Protein AF-A0A2G6UHV7-F1 (afdb_monomer)

pLDDT: mean 72.79, std 24.67, range [25.89, 98.38]

Mean predicted aligned error: 15.64 Å

Radius of gyration: 38.32 Å; Cα contacts (8 Å, |Δi|>4): 598; chains: 1; bounding box: 64×62×124 Å

Solvent-accessible surface area (backbone atoms only — not comparable to full-atom values): 23503 Å² total; per-residue (Å²): 138,89,86,85,87,64,79,82,54,56,57,59,45,103,80,68,48,68,44,82,67,79,57,90,82,44,44,59,38,31,41,36,43,34,43,32,41,57,91,87,56,57,58,30,49,71,50,60,79,56,78,65,65,41,71,40,80,43,78,77,50,69,52,72,48,74,54,78,52,75,62,78,76,85,83,72,97,66,92,80,89,78,87,75,86,73,84,76,78,87,75,91,75,90,74,92,75,91,78,85,80,86,78,88,84,83,89,83,83,89,80,96,72,96,72,88,77,76,87,73,86,76,76,78,78,76,79,80,77,83,82,76,92,77,81,96,69,99,75,86,84,74,81,77,67,64,73,62,69,53,71,48,69,49,75,43,70,47,80,42,57,48,34,39,54,51,80,44,49,45,37,39,37,41,36,35,43,34,53,92,99,37,69,62,75,73,90,84,85,81,57,73,42,71,45,71,73,61,58,72,36,83,63,46,69,32,49,44,77,40,58,61,49,45,98,86,69,47,63,48,54,78,85,68,40,44,77,48,71,51,72,49,77,46,69,50,54,87,61,56,44,52,26,33,53,30,38,37,36,32,36,38,37,66,78,47,75,57,96,89,51,61,74,90,72,43,44,67,46,78,43,78,49,74,42,49,24,72,70,32,61,68,43,40,75,73,67,25,77,75,16,48,42,74,75,45,47,42,78,76,66,38,61,58,33,23,31,42,25,42,69,99,51,91,47,45,37,14,53,80,72,44,71,44,26,15,75,39,67,64,60,41,47,54,52,51,50,44,55,52,49,29,56,76,67,72,48,79,51,73,58,34,19,41,63,88,45,63,55,51,81,84,49,6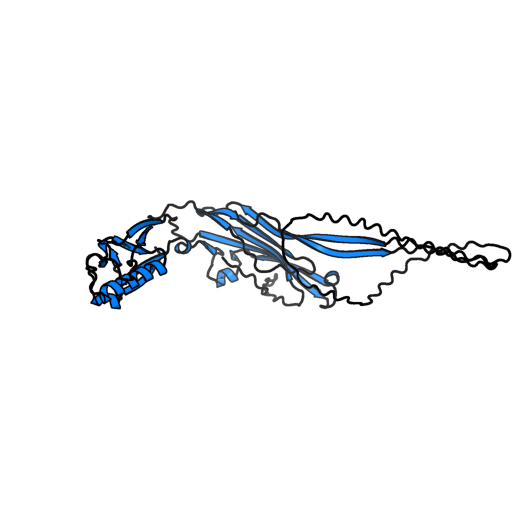1,84,41,54,42,82,42,82,41,82,99

Secondary structure (DSSP, 8-state):
------S---EE-TT--EE----TT-EEEEEEEEEEPPTT-SEEEEEES--S-EEEEEEEEEEEEEEE--------SSS---------------------------------------------------PPP----S----------EEEEEEEEEEEEEEEEEEEETTEEEEEEE-BTTB---S-----EEEEE-PPBPPPEEEEEEE--B-TTSPBPPGGGSEEEEEEE--B---S-EEEEEEEEEEEEEEEE--TTS-GGGSEEEEEEEEE-GGG-HHHHHTT-TTSEEEEE-HHHHSPEEEEEEETT--PBEEETTEE--BSSHHHHHHHHHHHHHHHHTT---TTEEETTEEP-GGGGGGEEEEEEE-

Structure (mmCIF, N/CA/C/O backbone):
data_AF-A0A2G6UHV7-F1
#
_entry.id   AF-A0A2G6UHV7-F1
#
loop_
_atom_site.group_PDB
_atom_site.id
_atom_site.type_symbol
_atom_site.label_atom_id
_atom_site.label_alt_id
_atom_site.label_comp_id
_atom_site.label_asym_id
_atom_site.label_entity_id
_atom_site.label_seq_id
_atom_site.pdbx_PDB_ins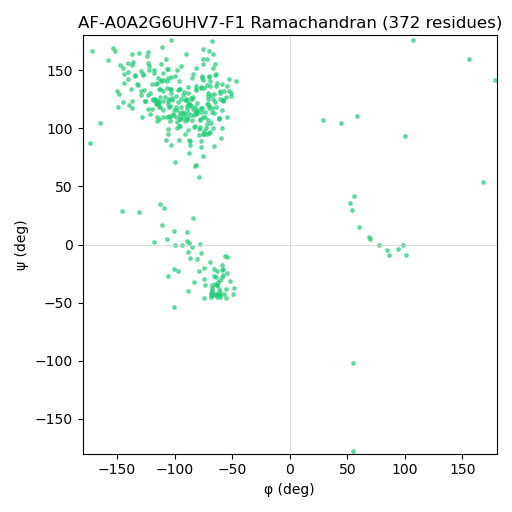_code
_atom_site.Cartn_x
_atom_site.Cartn_y
_atom_site.Cartn_z
_atom_site.occupancy
_atom_site.B_iso_or_equiv
_atom_site.auth_seq_id
_atom_site.auth_comp_id
_atom_site.auth_asym_id
_atom_site.auth_atom_id
_atom_site.pdbx_PDB_model_num
ATOM 1 N N . MET A 1 1 ? 5.652 0.813 -5.230 1.00 49.53 1 MET A N 1
ATOM 2 C CA . MET A 1 1 ? 6.312 2.033 -5.745 1.00 49.53 1 MET A CA 1
ATOM 3 C C . MET A 1 1 ? 6.069 2.117 -7.245 1.00 49.53 1 MET A C 1
ATOM 5 O O . MET A 1 1 ? 6.115 1.077 -7.885 1.00 49.53 1 MET A O 1
ATOM 9 N N . ILE A 1 2 ? 5.755 3.296 -7.790 1.00 47.22 2 ILE A N 1
ATOM 10 C CA . ILE A 1 2 ? 5.529 3.484 -9.233 1.00 47.22 2 ILE A CA 1
ATOM 11 C C . ILE A 1 2 ? 6.609 4.429 -9.747 1.00 47.22 2 ILE A C 1
ATOM 13 O O . ILE A 1 2 ? 6.724 5.548 -9.254 1.00 47.22 2 ILE A O 1
ATOM 17 N N . PHE A 1 3 ? 7.381 3.982 -10.734 1.00 51.47 3 PHE A N 1
ATOM 18 C CA . PHE A 1 3 ? 8.319 4.833 -11.456 1.00 51.47 3 PHE A CA 1
ATOM 19 C C . PHE A 1 3 ? 7.812 5.041 -12.869 1.00 51.47 3 PHE A C 1
ATOM 21 O O . PHE A 1 3 ? 7.457 4.078 -13.546 1.00 51.47 3 PHE A O 1
ATOM 28 N N . THR A 1 4 ? 7.811 6.294 -13.310 1.00 49.22 4 THR A N 1
ATOM 29 C CA . THR A 1 4 ? 7.508 6.638 -14.698 1.00 49.22 4 THR A CA 1
ATOM 30 C C . THR A 1 4 ? 8.777 7.173 -15.340 1.00 49.22 4 THR A C 1
ATOM 32 O O . THR A 1 4 ? 9.433 8.065 -14.804 1.00 49.22 4 THR A O 1
ATOM 35 N N . ILE A 1 5 ? 9.142 6.579 -16.470 1.00 51.94 5 ILE A N 1
ATOM 36 C CA . ILE A 1 5 ? 10.289 6.957 -17.292 1.00 51.94 5 ILE A CA 1
ATOM 37 C C . ILE A 1 5 ? 9.697 7.626 -18.532 1.00 51.94 5 ILE A C 1
ATOM 39 O O . ILE A 1 5 ? 9.336 6.965 -19.504 1.00 51.94 5 ILE A O 1
ATOM 43 N N . ASP A 1 6 ? 9.514 8.945 -18.461 1.00 49.06 6 ASP A N 1
ATOM 44 C CA . ASP A 1 6 ? 8.927 9.723 -19.554 1.00 49.06 6 ASP A CA 1
ATOM 45 C C . ASP A 1 6 ? 9.933 9.934 -20.686 1.00 49.06 6 ASP A C 1
ATOM 47 O O . ASP A 1 6 ? 11.101 10.206 -20.442 1.00 49.06 6 ASP A O 1
ATOM 51 N N . ARG A 1 7 ? 9.477 9.918 -21.947 1.00 43.66 7 ARG A N 1
ATOM 52 C CA . ARG A 1 7 ? 10.322 10.124 -23.149 1.00 43.66 7 ARG A CA 1
ATOM 53 C C . ARG A 1 7 ? 11.142 11.426 -23.151 1.00 43.66 7 ARG A C 1
ATOM 55 O O . ARG A 1 7 ? 12.026 11.584 -23.989 1.00 43.66 7 ARG A O 1
ATOM 62 N N . VAL A 1 8 ? 10.881 12.351 -22.230 1.00 43.56 8 VAL A N 1
ATOM 63 C CA . VAL A 1 8 ? 11.605 13.618 -22.077 1.00 43.56 8 VAL A CA 1
ATOM 64 C C . VAL A 1 8 ? 12.941 13.387 -21.352 1.00 43.56 8 VAL A C 1
ATOM 66 O O . VAL A 1 8 ? 13.214 13.978 -20.311 1.00 43.56 8 VAL A O 1
ATOM 69 N N . PHE A 1 9 ? 13.806 12.527 -21.895 1.00 51.47 9 PHE A N 1
ATOM 70 C CA . PHE A 1 9 ? 15.182 12.419 -21.408 1.00 51.47 9 PHE A CA 1
ATOM 71 C C . PHE A 1 9 ? 16.084 13.388 -22.155 1.00 51.47 9 PHE A C 1
ATOM 73 O O . PHE A 1 9 ? 16.443 13.197 -23.316 1.00 51.47 9 PHE A O 1
ATOM 80 N N . ALA A 1 10 ? 16.482 14.425 -21.431 1.00 46.41 10 ALA A N 1
ATOM 81 C CA . ALA A 1 10 ? 17.615 15.261 -21.749 1.00 46.41 10 ALA A CA 1
ATOM 82 C C . ALA A 1 10 ? 18.908 14.500 -21.429 1.00 46.41 10 ALA A C 1
ATOM 84 O O . ALA A 1 10 ? 19.376 14.519 -20.294 1.00 46.41 10 ALA A O 1
ATOM 85 N N . VAL A 1 11 ? 19.511 13.832 -22.412 1.00 51.06 11 VAL A N 1
ATOM 86 C CA . VAL A 1 11 ? 20.938 13.497 -22.287 1.00 51.06 11 VAL A CA 1
ATOM 87 C C . VAL A 1 11 ? 21.682 14.828 -22.342 1.00 51.06 11 VAL A C 1
ATOM 89 O O . VAL A 1 11 ? 21.576 15.529 -23.352 1.00 51.06 11 VAL A O 1
ATOM 92 N N . ARG A 1 12 ? 22.389 15.197 -21.267 1.00 49.88 12 ARG A N 1
ATOM 93 C CA . ARG A 1 12 ? 23.394 16.263 -21.344 1.00 49.88 12 ARG A CA 1
ATOM 94 C C . ARG A 1 12 ? 24.485 15.762 -22.281 1.00 49.88 12 ARG A C 1
ATOM 96 O O . ARG A 1 12 ? 25.071 14.711 -22.031 1.00 49.88 12 ARG A O 1
ATOM 103 N N . ASP A 1 13 ? 24.695 16.456 -23.393 1.00 57.53 13 ASP A N 1
ATOM 104 C CA . ASP A 1 13 ? 25.871 16.190 -24.218 1.00 57.53 13 ASP A CA 1
ATOM 105 C C . ASP A 1 13 ? 27.153 16.610 -23.472 1.00 57.53 13 ASP A C 1
ATOM 107 O O . ASP A 1 13 ? 27.099 17.190 -22.386 1.00 57.53 13 ASP A O 1
ATOM 111 N N . GLU A 1 14 ? 28.322 16.340 -24.056 1.00 58.41 14 GLU A N 1
ATOM 112 C CA . GLU A 1 14 ? 29.631 16.772 -23.528 1.00 58.41 14 GLU A CA 1
ATOM 113 C C . GLU A 1 14 ? 29.735 18.299 -23.311 1.00 58.41 14 GLU A C 1
ATOM 115 O O . GLU A 1 14 ? 30.695 18.779 -22.717 1.00 58.41 14 GLU A O 1
ATOM 120 N N . LYS A 1 15 ? 28.753 19.071 -23.792 1.00 65.75 15 LYS A N 1
ATOM 121 C CA . LYS A 1 15 ? 28.638 20.528 -23.675 1.00 65.75 15 LYS A CA 1
ATOM 122 C C . LYS A 1 15 ? 27.484 20.950 -22.754 1.00 65.75 15 LYS A C 1
ATOM 124 O O . LYS A 1 15 ? 27.038 22.092 -22.828 1.00 65.75 15 LYS A O 1
ATOM 129 N N . GLU A 1 16 ? 26.973 20.034 -21.930 1.00 56.78 16 GLU A N 1
ATOM 130 C CA . GLU A 1 16 ? 25.852 20.221 -21.001 1.00 56.78 16 GLU A CA 1
ATOM 131 C C . GLU A 1 16 ? 24.512 20.619 -21.643 1.00 56.78 16 GLU A C 1
ATOM 133 O O . GLU A 1 16 ? 23.570 21.020 -20.953 1.00 56.78 16 GLU A O 1
ATOM 138 N N . LYS A 1 17 ? 24.366 20.474 -22.962 1.00 55.91 17 LYS A N 1
ATOM 139 C CA . LYS A 1 17 ? 23.135 20.847 -23.650 1.00 55.91 17 LYS A CA 1
ATOM 140 C C . LYS A 1 17 ? 22.098 19.737 -23.531 1.00 55.91 17 LYS A C 1
ATOM 142 O O . LYS A 1 17 ? 22.265 18.633 -24.046 1.00 55.91 17 LYS A O 1
ATOM 147 N N . THR A 1 18 ? 20.974 20.070 -22.907 1.00 54.25 18 THR A N 1
ATOM 148 C CA . THR A 1 18 ? 19.749 19.266 -22.910 1.00 54.25 18 THR A CA 1
ATOM 149 C C . THR A 1 18 ? 19.235 19.111 -24.341 1.00 54.25 18 THR A C 1
ATOM 151 O O . THR A 1 18 ? 18.721 20.063 -24.930 1.00 54.25 18 THR A O 1
ATOM 154 N N . THR A 1 19 ? 19.357 17.913 -24.915 1.00 54.97 19 THR A N 1
ATOM 155 C CA . THR A 1 19 ? 18.730 17.605 -26.207 1.00 54.97 19 THR A CA 1
ATOM 156 C C . THR A 1 19 ? 17.374 16.951 -25.970 1.00 54.97 19 THR A C 1
ATOM 158 O O . THR A 1 19 ? 17.308 15.877 -25.380 1.00 54.97 19 THR A O 1
ATOM 161 N N . VAL A 1 20 ? 16.296 17.589 -26.430 1.00 58.47 20 VAL A N 1
ATOM 162 C CA . VAL A 1 20 ? 14.962 16.977 -26.458 1.00 58.47 20 VAL A CA 1
ATOM 163 C C . VAL A 1 20 ? 14.887 16.079 -27.684 1.00 58.47 20 VAL A C 1
ATOM 165 O O . VAL A 1 20 ? 15.080 16.542 -28.810 1.00 58.47 20 VAL A O 1
ATOM 168 N N . PHE A 1 21 ? 14.620 14.797 -27.473 1.00 61.75 21 PHE A N 1
ATOM 169 C CA . PHE A 1 21 ? 14.440 13.848 -28.558 1.00 61.75 21 PHE A CA 1
ATOM 170 C C . PHE A 1 21 ? 12.949 13.598 -28.779 1.00 61.75 21 PHE A C 1
ATOM 172 O O . PHE A 1 21 ? 12.258 13.118 -27.887 1.00 61.75 21 PHE A O 1
ATOM 179 N N . ASN A 1 22 ? 12.438 13.982 -29.949 1.00 64.81 22 ASN A N 1
ATOM 180 C CA . ASN A 1 22 ? 11.017 13.837 -30.275 1.00 64.81 22 ASN A CA 1
ATOM 181 C C . ASN A 1 22 ? 10.784 13.537 -31.764 1.00 64.81 22 ASN A C 1
ATOM 183 O O . ASN A 1 22 ? 9.765 13.926 -32.336 1.00 64.81 22 ASN A O 1
ATOM 187 N N . ASN A 1 23 ? 11.744 12.889 -32.432 1.00 70.25 23 ASN A N 1
ATOM 188 C CA . ASN A 1 23 ? 11.499 12.460 -33.803 1.00 70.25 23 ASN A CA 1
ATOM 189 C C . ASN A 1 23 ? 10.576 11.240 -33.792 1.00 70.25 23 ASN A C 1
ATOM 191 O O . ASN A 1 23 ? 10.681 10.345 -32.951 1.00 70.25 23 ASN A O 1
ATOM 195 N N . MET A 1 24 ? 9.670 11.189 -34.762 1.00 67.88 24 MET A N 1
ATOM 196 C CA . MET A 1 24 ? 8.774 10.053 -34.928 1.00 67.88 24 MET A CA 1
ATOM 197 C C . MET A 1 24 ? 9.582 8.800 -35.298 1.00 67.88 24 MET A C 1
ATOM 199 O O . MET A 1 24 ? 10.306 8.799 -36.294 1.00 67.88 24 MET A O 1
ATOM 203 N N . GLY A 1 25 ? 9.456 7.739 -34.498 1.00 71.00 25 GLY A N 1
ATOM 204 C CA . GLY A 1 25 ? 10.238 6.504 -34.638 1.00 71.00 25 GLY A CA 1
ATOM 205 C C . GLY A 1 25 ? 11.501 6.450 -33.774 1.00 71.00 25 GLY A C 1
ATOM 206 O O . GLY A 1 25 ? 12.176 5.414 -33.755 1.00 71.00 25 GLY A O 1
ATOM 207 N N . ASP A 1 26 ? 11.818 7.522 -33.045 1.00 80.38 26 ASP A N 1
ATOM 208 C CA . ASP A 1 26 ? 12.761 7.401 -31.948 1.00 80.38 26 ASP A CA 1
ATOM 209 C C . ASP A 1 26 ? 12.141 6.610 -30.790 1.00 80.38 26 ASP A C 1
ATOM 211 O O . ASP A 1 26 ? 10.951 6.744 -30.488 1.00 80.38 26 ASP A O 1
ATOM 215 N N . ARG A 1 27 ? 12.966 5.816 -30.105 1.00 81.75 27 ARG A N 1
ATOM 216 C CA . ARG A 1 27 ? 12.536 5.061 -28.924 1.00 81.75 27 ARG A CA 1
ATOM 217 C C . ARG A 1 27 ? 13.697 4.684 -28.022 1.00 81.75 27 ARG A C 1
ATOM 219 O O . ARG A 1 27 ? 14.840 4.565 -28.465 1.00 81.75 27 ARG A O 1
ATOM 226 N N . VAL A 1 28 ? 13.387 4.408 -26.760 1.00 84.75 28 VAL A N 1
ATOM 227 C CA . VAL A 1 28 ? 14.305 3.684 -25.878 1.00 84.75 28 VAL A CA 1
ATOM 228 C C . VAL A 1 28 ? 14.328 2.232 -26.349 1.00 84.75 28 VAL A C 1
ATOM 230 O O . VAL A 1 28 ? 13.281 1.604 -26.453 1.00 84.75 28 VAL A O 1
ATOM 233 N N . SER A 1 29 ? 15.505 1.734 -26.720 1.00 87.06 29 SER A N 1
ATOM 234 C CA . SER A 1 29 ? 15.700 0.372 -27.226 1.00 87.06 29 SER A CA 1
ATOM 235 C C . SER A 1 29 ? 16.168 -0.622 -26.176 1.00 87.06 29 SER A C 1
ATOM 237 O O . SER A 1 29 ? 15.975 -1.821 -26.333 1.00 87.06 29 SER A O 1
ATOM 239 N N . TYR A 1 30 ? 16.776 -0.113 -25.115 1.00 89.56 30 TYR A N 1
ATOM 240 C CA . TYR A 1 30 ? 17.216 -0.878 -23.964 1.00 89.56 30 TYR A CA 1
ATOM 241 C C . TYR A 1 30 ? 17.017 -0.022 -22.728 1.00 89.56 30 TYR A C 1
ATOM 243 O O . TYR A 1 30 ? 17.322 1.175 -22.767 1.00 89.56 30 TYR A O 1
ATOM 251 N N . LEU A 1 31 ? 16.546 -0.637 -21.655 1.00 90.19 31 LEU A N 1
ATOM 252 C CA . LEU A 1 31 ? 16.465 -0.034 -20.339 1.00 90.19 31 LEU A CA 1
ATOM 253 C C . LEU A 1 31 ? 16.923 -1.058 -19.303 1.00 90.19 31 LEU A C 1
ATOM 255 O O . LEU A 1 31 ? 16.347 -2.136 -19.200 1.00 90.19 31 LEU A O 1
ATOM 259 N N . GLU A 1 32 ? 17.926 -0.700 -18.512 1.00 92.25 32 GLU A N 1
ATOM 260 C CA . GLU A 1 32 ? 18.308 -1.426 -17.306 1.00 92.25 32 GLU A CA 1
ATOM 261 C C . GLU A 1 32 ? 18.055 -0.536 -16.097 1.00 92.25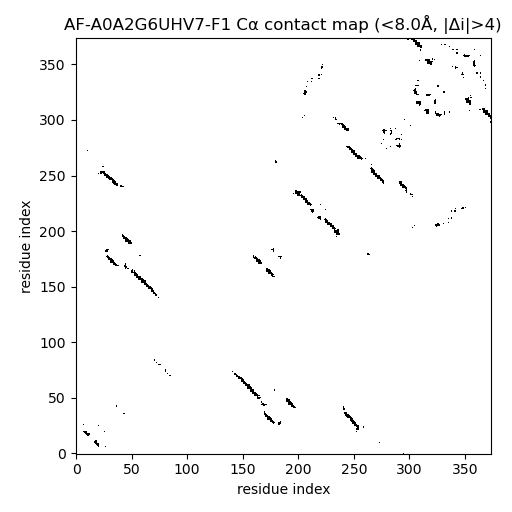 32 GLU A C 1
ATOM 263 O O . GLU A 1 32 ? 18.618 0.551 -16.002 1.00 92.25 32 GLU A O 1
ATOM 268 N N . LEU A 1 33 ? 17.230 -1.005 -15.171 1.00 92.00 33 LEU A N 1
ATOM 269 C CA . LEU A 1 33 ? 16.985 -0.386 -13.878 1.00 92.00 33 LEU A CA 1
ATOM 270 C C . LEU A 1 33 ? 17.741 -1.178 -12.819 1.00 92.00 33 LEU A C 1
ATOM 272 O O . LEU A 1 33 ? 17.616 -2.396 -12.748 1.00 92.00 33 LEU A O 1
ATOM 276 N N . SER A 1 34 ? 18.499 -0.492 -11.976 1.00 94.06 34 SER A N 1
ATOM 277 C CA . SER A 1 34 ? 19.225 -1.085 -10.861 1.00 94.06 34 SER A CA 1
ATOM 278 C C . SER A 1 34 ? 18.797 -0.404 -9.571 1.00 94.06 34 SER A C 1
ATOM 280 O O . SER A 1 34 ? 19.045 0.784 -9.383 1.00 94.06 34 SER A O 1
ATOM 282 N N . LEU A 1 35 ? 18.191 -1.167 -8.667 1.00 94.12 35 LEU A N 1
ATOM 283 C CA . LEU A 1 35 ? 17.847 -0.722 -7.325 1.00 94.12 35 LEU A CA 1
ATOM 284 C C . LEU A 1 35 ? 18.820 -1.342 -6.325 1.00 94.12 35 LEU A C 1
ATOM 286 O O . LEU A 1 35 ? 18.898 -2.564 -6.214 1.00 94.12 35 LEU A O 1
ATOM 290 N N . ASN A 1 36 ? 19.568 -0.507 -5.614 1.00 95.56 36 ASN A N 1
ATOM 291 C CA . ASN A 1 36 ? 20.585 -0.936 -4.660 1.00 95.56 36 ASN A CA 1
ATOM 292 C C . ASN A 1 36 ? 20.211 -0.493 -3.243 1.00 95.56 36 ASN A C 1
ATOM 294 O O . ASN A 1 36 ? 20.013 0.698 -3.013 1.00 95.56 36 ASN A O 1
ATOM 298 N N . ILE A 1 37 ? 20.135 -1.435 -2.309 1.00 94.25 37 ILE A N 1
ATOM 299 C CA . ILE A 1 37 ? 19.982 -1.154 -0.883 1.00 94.25 37 ILE A CA 1
ATOM 300 C C . ILE A 1 37 ? 21.389 -0.925 -0.300 1.00 94.25 37 ILE A C 1
ATOM 302 O O . ILE A 1 37 ? 22.235 -1.822 -0.384 1.00 94.25 37 ILE A O 1
ATOM 306 N N . PRO A 1 38 ? 21.691 0.263 0.262 1.00 92.44 38 PRO A N 1
ATOM 307 C CA . PRO A 1 38 ? 22.987 0.531 0.873 1.00 92.44 38 PRO A CA 1
ATOM 308 C C . PRO A 1 38 ? 23.381 -0.522 1.917 1.00 92.44 38 PRO A C 1
ATOM 310 O O . PRO A 1 38 ? 22.564 -0.996 2.702 1.00 92.44 38 PRO A O 1
ATOM 313 N N . LYS A 1 39 ? 24.673 -0.866 1.963 1.00 88.75 39 LYS A N 1
ATOM 314 C CA . LYS A 1 39 ? 25.195 -1.769 2.996 1.00 88.75 39 LYS A CA 1
ATOM 315 C C . LYS A 1 39 ? 24.965 -1.158 4.381 1.00 88.75 39 LYS A C 1
ATOM 317 O O . LYS A 1 39 ? 25.352 -0.014 4.603 1.00 88.75 39 LYS A O 1
ATOM 322 N N . GLY A 1 40 ? 24.410 -1.947 5.297 1.00 85.81 40 GLY A N 1
ATOM 323 C CA . GLY A 1 40 ? 24.099 -1.524 6.665 1.00 85.81 40 GLY A CA 1
ATOM 324 C C . GLY A 1 40 ? 22.626 -1.182 6.895 1.00 85.81 40 GLY A C 1
ATOM 325 O O . GLY A 1 40 ? 22.225 -1.039 8.045 1.00 85.81 40 GLY A O 1
ATOM 326 N N . GLU A 1 41 ? 21.817 -1.108 5.836 1.00 87.88 41 GLU A N 1
ATOM 327 C CA . GLU A 1 41 ? 20.361 -1.097 5.976 1.00 87.88 41 GLU A CA 1
ATOM 328 C C . GLU A 1 41 ? 19.869 -2.425 6.565 1.00 87.88 41 GLU A C 1
ATOM 330 O O . GLU A 1 41 ? 20.416 -3.494 6.288 1.00 87.88 41 GLU A O 1
ATOM 335 N N . LYS A 1 42 ? 18.796 -2.367 7.356 1.00 87.38 42 LYS A N 1
ATOM 336 C CA . LYS A 1 42 ? 18.185 -3.537 8.015 1.00 87.38 42 LYS A CA 1
ATOM 337 C C . LYS A 1 42 ? 17.212 -4.296 7.110 1.00 87.38 42 LYS A C 1
ATOM 339 O O . LYS A 1 42 ? 16.291 -4.951 7.592 1.00 87.38 42 LYS A O 1
ATOM 344 N N . SER A 1 43 ? 17.360 -4.162 5.799 1.00 88.00 43 SER A N 1
ATOM 345 C CA . SER A 1 43 ? 16.470 -4.771 4.818 1.00 88.00 43 SER A CA 1
ATOM 346 C C . SER A 1 43 ? 17.265 -5.453 3.728 1.00 88.00 43 SER A C 1
ATOM 348 O O . SER A 1 43 ? 18.206 -4.860 3.202 1.00 88.00 43 SER A O 1
ATOM 350 N N . ILE A 1 44 ? 16.822 -6.635 3.328 1.00 91.38 44 ILE A N 1
ATOM 351 C CA . ILE A 1 44 ? 17.341 -7.334 2.158 1.00 91.38 44 ILE A CA 1
ATOM 352 C C . ILE A 1 44 ? 16.189 -7.756 1.253 1.00 91.38 44 ILE A C 1
ATOM 354 O O . ILE A 1 44 ? 15.080 -8.037 1.712 1.00 91.38 44 ILE A O 1
ATOM 358 N N . PHE A 1 45 ? 16.456 -7.815 -0.044 1.00 89.94 45 PHE A N 1
ATOM 359 C CA . PHE A 1 45 ? 15.589 -8.480 -0.998 1.00 89.94 45 PHE A CA 1
ATOM 360 C C . PHE A 1 45 ? 15.613 -9.988 -0.748 1.00 89.94 45 PHE A C 1
ATOM 362 O O . PHE A 1 45 ? 16.682 -10.594 -0.698 1.00 89.94 45 PHE A O 1
ATOM 369 N N . ASN A 1 46 ? 14.433 -10.585 -0.616 1.00 87.62 46 ASN A N 1
ATOM 370 C CA . ASN A 1 46 ? 14.277 -12.022 -0.410 1.00 87.62 46 ASN A CA 1
ATOM 371 C C . ASN A 1 46 ? 13.902 -12.727 -1.716 1.00 87.62 46 ASN A C 1
ATOM 373 O O . ASN A 1 46 ? 14.561 -13.670 -2.146 1.00 87.62 46 ASN A O 1
ATOM 377 N N . SER A 1 47 ? 12.841 -12.249 -2.366 1.00 85.62 47 SER A N 1
ATOM 378 C CA . SER A 1 47 ? 12.302 -12.857 -3.579 1.00 85.62 47 SER A CA 1
ATOM 379 C C . SER A 1 47 ? 11.579 -11.816 -4.443 1.00 85.62 47 SER A C 1
ATOM 381 O O . SER A 1 47 ? 11.348 -10.678 -4.024 1.00 85.62 47 SER A O 1
ATOM 383 N N . TRP A 1 48 ? 11.234 -12.199 -5.670 1.00 85.38 48 TRP A N 1
ATOM 384 C CA . TRP A 1 48 ? 10.366 -11.420 -6.551 1.00 85.38 48 TRP A CA 1
ATOM 385 C C . TRP A 1 48 ? 9.607 -12.330 -7.522 1.00 85.38 48 TRP A C 1
ATOM 387 O O . TRP A 1 48 ? 9.960 -13.496 -7.714 1.00 85.38 48 TRP A O 1
ATOM 397 N N . ASP A 1 49 ? 8.587 -11.796 -8.187 1.00 76.50 49 ASP A N 1
ATOM 398 C CA . ASP A 1 49 ? 7.734 -12.554 -9.111 1.00 76.50 49 ASP A CA 1
ATOM 399 C C . ASP A 1 49 ? 8.290 -12.667 -10.549 1.00 76.50 49 ASP A C 1
ATOM 401 O O . ASP A 1 49 ? 7.684 -13.325 -11.395 1.00 76.50 49 ASP A O 1
ATOM 405 N N . LYS A 1 50 ? 9.444 -12.049 -10.853 1.00 70.38 50 LYS A N 1
ATOM 406 C CA . LYS A 1 50 ? 10.005 -11.929 -12.219 1.00 70.38 50 LYS A CA 1
ATOM 407 C C . LYS A 1 50 ? 11.302 -12.706 -12.469 1.00 70.38 50 LYS A C 1
ATOM 409 O O . LYS A 1 50 ? 12.135 -12.282 -13.264 1.00 70.38 50 LYS A O 1
ATOM 414 N N . TYR A 1 51 ? 11.469 -13.878 -11.855 1.00 58.88 51 TYR A N 1
ATOM 415 C CA . TYR A 1 51 ? 12.592 -14.772 -12.195 1.00 58.88 51 TYR A CA 1
ATOM 416 C C . TYR A 1 51 ? 12.518 -15.345 -13.616 1.00 58.88 51 TYR A C 1
ATOM 418 O O . TYR A 1 51 ? 13.530 -15.796 -14.152 1.00 58.88 51 TYR A O 1
ATOM 426 N N . VAL A 1 52 ? 11.332 -15.356 -14.226 1.00 58.97 52 VAL A N 1
ATOM 427 C CA . VAL A 1 52 ? 11.151 -15.922 -15.560 1.00 58.97 52 VAL A CA 1
ATOM 428 C C . VAL A 1 52 ? 11.520 -14.877 -16.601 1.00 58.97 52 VAL A C 1
ATOM 430 O O . VAL A 1 52 ? 10.894 -13.826 -16.708 1.00 58.97 52 VAL A O 1
ATOM 433 N N . THR A 1 53 ? 12.553 -15.190 -17.378 1.00 64.88 53 THR A N 1
ATOM 434 C CA . THR A 1 53 ? 12.875 -14.462 -18.599 1.00 64.88 53 THR A CA 1
ATOM 435 C C . THR A 1 53 ? 11.709 -14.586 -19.572 1.00 64.88 53 THR A C 1
ATOM 437 O O . THR A 1 53 ? 11.499 -15.648 -20.165 1.00 64.88 53 THR A O 1
ATOM 440 N N . ASP A 1 54 ? 10.987 -13.490 -19.775 1.00 62.47 54 ASP A N 1
ATOM 441 C CA . ASP A 1 54 ? 9.939 -13.432 -20.782 1.00 62.47 54 ASP A CA 1
ATOM 442 C C . ASP A 1 54 ? 10.596 -13.279 -22.152 1.00 62.47 54 ASP A C 1
ATOM 444 O O . ASP A 1 54 ? 11.229 -12.263 -22.454 1.00 62.47 54 ASP A O 1
ATOM 448 N N . LYS A 1 55 ? 10.458 -14.302 -22.995 1.00 69.56 55 LYS A N 1
ATOM 449 C CA . LYS A 1 55 ? 10.935 -14.272 -24.379 1.00 69.56 55 LYS A CA 1
ATOM 450 C C . LYS A 1 55 ? 9.797 -13.895 -25.313 1.00 69.56 55 LYS A C 1
ATOM 452 O O . LYS A 1 55 ? 8.674 -14.368 -25.162 1.00 69.56 55 LYS A O 1
ATOM 457 N N . LEU A 1 56 ? 10.108 -13.082 -26.312 1.00 64.31 56 LEU A N 1
ATOM 458 C CA . LEU A 1 56 ? 9.203 -12.765 -27.405 1.00 64.31 56 LEU A CA 1
ATOM 459 C C . LEU A 1 56 ? 9.833 -13.227 -28.715 1.00 64.31 56 LEU A C 1
ATOM 461 O O . LEU A 1 56 ? 10.949 -12.830 -29.044 1.00 64.31 56 LEU A O 1
ATOM 465 N N . THR A 1 57 ? 9.117 -14.055 -29.469 1.00 66.94 57 THR A N 1
ATOM 466 C CA . THR A 1 57 ? 9.535 -14.432 -30.820 1.00 66.94 57 THR A CA 1
ATOM 467 C C . THR A 1 57 ? 9.134 -13.321 -31.782 1.00 66.94 57 THR A C 1
ATOM 469 O O . THR A 1 57 ? 7.952 -13.087 -32.023 1.00 66.94 57 THR A O 1
ATOM 472 N N . LEU A 1 58 ? 10.125 -12.631 -32.333 1.00 57.47 58 LEU A N 1
ATOM 473 C CA . LEU A 1 58 ? 9.959 -11.686 -33.422 1.00 57.47 58 LEU A CA 1
ATOM 474 C C . LEU A 1 58 ? 10.024 -12.439 -34.752 1.00 57.47 58 LEU A C 1
ATOM 476 O O . LEU A 1 58 ? 11.041 -13.051 -35.080 1.00 57.47 58 LEU A O 1
ATOM 480 N N . ASN A 1 59 ? 8.952 -12.358 -35.534 1.00 63.28 59 ASN A N 1
ATOM 481 C CA . ASN A 1 59 ? 8.955 -12.809 -36.919 1.00 63.28 59 ASN A CA 1
ATOM 482 C C . ASN A 1 59 ? 9.601 -11.718 -37.791 1.00 63.28 59 ASN A C 1
ATOM 484 O O . ASN A 1 59 ? 9.072 -10.613 -37.904 1.00 63.28 59 ASN A O 1
ATOM 488 N N . LEU A 1 60 ? 10.766 -12.016 -38.365 1.00 60.25 60 LEU A N 1
ATOM 489 C CA . LEU A 1 60 ? 11.533 -11.110 -39.226 1.00 60.25 60 LEU A CA 1
ATOM 490 C C . LEU A 1 60 ? 11.108 -11.198 -40.699 1.00 60.25 60 LEU A C 1
ATOM 492 O O . LEU A 1 60 ? 11.664 -10.497 -41.545 1.00 60.25 60 LEU A O 1
ATOM 496 N N . GLY A 1 61 ? 10.111 -12.029 -40.999 1.00 54.94 61 GLY A N 1
ATOM 497 C CA . GLY A 1 61 ? 9.607 -12.291 -42.335 1.00 54.94 61 GLY A CA 1
ATOM 498 C C . GLY A 1 61 ? 10.008 -13.670 -42.852 1.00 54.94 61 GLY A C 1
ATOM 499 O O . GLY A 1 61 ? 10.746 -14.428 -42.223 1.00 54.94 61 GLY A O 1
ATOM 500 N N . LYS A 1 62 ? 9.492 -13.979 -44.038 1.00 55.94 62 LYS A N 1
ATOM 501 C CA . LYS A 1 62 ? 9.658 -15.257 -44.722 1.00 55.94 62 LYS A CA 1
ATOM 502 C C . LYS A 1 62 ? 10.433 -15.026 -46.011 1.00 55.94 62 LYS A C 1
ATOM 504 O O . LYS A 1 62 ? 9.987 -14.253 -46.859 1.00 55.94 62 LYS A O 1
ATOM 509 N N . VAL A 1 63 ? 11.582 -15.679 -46.162 1.00 53.81 63 VAL A N 1
ATOM 510 C CA . VAL A 1 63 ? 12.310 -15.689 -47.436 1.00 53.81 63 VAL A CA 1
ATOM 511 C C . VAL A 1 63 ? 11.779 -16.864 -48.241 1.00 53.81 63 VAL A C 1
ATOM 513 O O . VAL A 1 63 ? 11.947 -18.014 -47.843 1.00 53.81 63 VAL A O 1
ATOM 516 N N . THR A 1 64 ? 11.094 -16.573 -49.343 1.00 46.72 64 THR A N 1
ATOM 517 C CA . THR A 1 64 ? 10.613 -17.580 -50.295 1.00 46.72 64 THR A CA 1
ATOM 518 C C . THR A 1 64 ? 11.498 -17.551 -51.529 1.00 46.72 64 THR A C 1
ATOM 520 O O . THR A 1 64 ? 11.674 -16.502 -52.144 1.00 46.72 64 THR A O 1
ATOM 523 N N . SER A 1 65 ? 12.063 -18.703 -51.883 1.00 50.66 65 SER A N 1
ATOM 524 C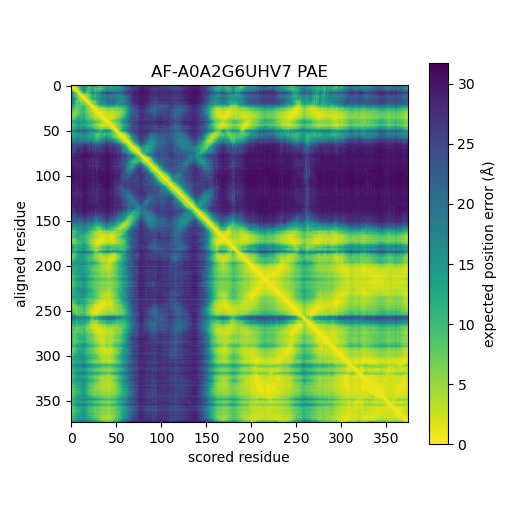 CA . SER A 1 65 ? 12.722 -18.908 -53.169 1.00 50.66 65 SER A CA 1
ATOM 525 C C . SER A 1 65 ? 11.923 -19.938 -53.951 1.00 50.66 65 SER A C 1
ATOM 527 O O . SER A 1 65 ? 11.713 -21.060 -53.482 1.00 50.66 65 SER A O 1
ATOM 529 N N . ALA A 1 66 ? 11.448 -19.530 -55.125 1.00 52.59 66 ALA A N 1
ATOM 530 C CA . ALA A 1 66 ? 10.782 -20.403 -56.074 1.00 52.59 66 ALA A CA 1
ATOM 531 C C . ALA A 1 66 ? 11.702 -20.577 -57.283 1.00 52.59 66 ALA A C 1
ATOM 533 O O . ALA A 1 66 ? 11.907 -19.640 -58.057 1.00 52.59 66 ALA A O 1
ATOM 534 N N . GLN A 1 67 ? 12.261 -21.774 -57.446 1.00 44.34 67 GLN A N 1
ATOM 535 C CA . GLN A 1 67 ? 12.931 -22.153 -58.686 1.00 44.34 67 GLN A CA 1
ATOM 536 C C . GLN A 1 67 ? 11.913 -22.870 -59.571 1.00 44.34 67 GLN A C 1
ATOM 538 O O . GLN A 1 67 ? 11.429 -23.943 -59.223 1.00 44.34 67 GLN A O 1
ATOM 543 N N . ASN A 1 68 ? 11.573 -22.261 -60.708 1.00 44.22 68 ASN A N 1
ATOM 544 C CA . ASN A 1 68 ? 10.718 -22.890 -61.710 1.00 44.22 68 ASN A CA 1
ATOM 545 C C . ASN A 1 68 ? 11.608 -23.548 -62.767 1.00 44.22 68 ASN A C 1
ATOM 547 O O . ASN A 1 68 ? 12.261 -22.853 -63.548 1.00 44.22 68 ASN A O 1
ATOM 551 N N . TRP A 1 69 ? 11.620 -24.879 -62.806 1.00 39.56 69 TRP A N 1
ATOM 552 C CA . TRP A 1 69 ? 12.234 -25.631 -63.896 1.00 39.56 69 TRP A CA 1
ATOM 553 C C . TRP A 1 69 ? 11.169 -25.922 -64.954 1.00 39.56 69 TRP A C 1
ATOM 555 O O . TRP A 1 69 ? 10.222 -26.657 -64.698 1.00 39.56 69 TRP A O 1
ATOM 565 N N . ASN A 1 70 ? 11.311 -25.330 -66.140 1.00 41.25 70 ASN A N 1
ATOM 566 C CA . ASN A 1 70 ? 10.440 -25.616 -67.277 1.00 41.25 70 ASN A CA 1
ATOM 567 C C . ASN A 1 70 ? 11.267 -26.268 -68.387 1.00 41.25 70 ASN A C 1
ATOM 569 O O . ASN A 1 70 ? 12.037 -25.597 -69.072 1.00 41.25 70 ASN A O 1
ATOM 573 N N . ALA A 1 71 ? 11.087 -27.574 -68.583 1.00 37.69 71 ALA A N 1
ATOM 574 C CA . ALA A 1 71 ? 11.565 -28.269 -69.771 1.00 37.69 71 ALA A CA 1
ATOM 575 C C . ALA A 1 71 ? 10.467 -28.213 -70.843 1.00 37.69 71 ALA A C 1
ATOM 577 O O . ALA A 1 71 ? 9.359 -28.701 -70.630 1.00 37.69 71 ALA A O 1
ATOM 578 N N . SER A 1 72 ? 10.761 -27.606 -71.993 1.00 41.31 72 SER A N 1
ATOM 579 C CA . SER A 1 72 ? 9.875 -27.648 -73.160 1.00 41.31 72 SER A CA 1
ATOM 580 C C . SER A 1 72 ? 10.556 -28.443 -74.268 1.00 41.31 72 SER A C 1
ATOM 582 O O . SER A 1 72 ? 11.677 -28.138 -74.665 1.00 41.31 72 SER A O 1
ATOM 584 N N . VAL A 1 73 ? 9.894 -29.501 -74.738 1.00 34.78 73 VAL A N 1
ATOM 585 C CA . VAL A 1 73 ? 10.355 -30.309 -75.870 1.00 34.78 73 VAL A CA 1
ATOM 586 C C . VAL A 1 73 ? 9.500 -29.929 -77.071 1.00 34.78 73 VAL A C 1
ATOM 588 O O . VAL A 1 73 ? 8.313 -30.244 -77.111 1.00 34.78 73 VAL A O 1
ATOM 591 N N . ASN A 1 74 ? 10.093 -29.246 -78.049 1.00 38.03 74 ASN A N 1
ATOM 592 C CA . ASN A 1 74 ? 9.455 -29.009 -79.340 1.00 38.03 74 ASN A CA 1
ATOM 593 C C . ASN A 1 74 ? 9.915 -30.086 -80.322 1.00 38.03 74 ASN A C 1
ATOM 595 O O . ASN A 1 74 ? 11.061 -30.082 -80.764 1.00 38.03 74 ASN A O 1
ATOM 599 N N . VAL A 1 75 ? 9.017 -31.008 -80.663 1.00 34.41 75 VAL A N 1
ATOM 600 C CA . VAL A 1 75 ? 9.254 -32.007 -81.710 1.00 34.41 75 VAL A CA 1
ATOM 601 C C . VAL A 1 75 ? 8.661 -31.477 -83.012 1.00 34.41 75 VAL A C 1
ATOM 603 O O . VAL A 1 75 ? 7.449 -31.526 -83.208 1.00 34.41 75 VAL A O 1
ATOM 606 N N . SER A 1 76 ? 9.500 -30.958 -83.908 1.00 33.84 76 SER A N 1
ATOM 607 C CA . SER A 1 76 ? 9.100 -30.639 -85.280 1.00 33.84 76 SER A CA 1
ATOM 608 C C . SER A 1 76 ? 9.535 -31.770 -86.214 1.00 33.84 76 SER A C 1
ATOM 610 O O . SER A 1 76 ? 10.712 -32.098 -86.354 1.00 33.84 76 SER A O 1
ATOM 612 N N . ALA A 1 77 ? 8.565 -32.415 -86.860 1.00 35.53 77 ALA A N 1
ATOM 613 C CA . ALA A 1 77 ? 8.828 -33.476 -87.821 1.00 35.53 77 ALA A CA 1
ATOM 614 C C . ALA A 1 77 ? 9.299 -32.882 -89.158 1.00 35.53 77 ALA A C 1
ATOM 616 O O . ALA A 1 77 ? 8.506 -32.680 -90.074 1.00 35.53 77 ALA A O 1
ATOM 617 N N . LYS A 1 78 ? 10.600 -32.594 -89.252 1.00 37.34 78 LYS A N 1
ATOM 618 C CA . LYS A 1 78 ? 11.400 -32.600 -90.488 1.00 37.34 78 LYS A CA 1
ATOM 619 C C . LYS A 1 78 ? 12.881 -32.595 -90.096 1.00 37.34 78 LYS A C 1
ATOM 621 O O . LYS A 1 78 ? 13.381 -31.574 -89.660 1.00 37.34 78 LYS A O 1
ATOM 626 N N . GLY A 1 79 ? 13.519 -33.764 -90.230 1.00 40.25 79 GLY A N 1
ATOM 627 C CA . GLY A 1 79 ? 14.970 -34.016 -90.265 1.00 40.25 79 GLY A CA 1
ATOM 628 C C . GLY A 1 79 ? 15.892 -33.056 -89.499 1.00 40.25 79 GLY A C 1
ATOM 629 O O . GLY A 1 79 ? 16.186 -31.980 -90.004 1.00 40.25 79 GLY A O 1
ATOM 630 N N . ASN A 1 80 ? 16.431 -33.556 -88.379 1.00 37.59 80 ASN A N 1
ATOM 631 C CA . ASN A 1 80 ? 17.398 -32.974 -87.427 1.00 37.59 80 ASN A CA 1
ATOM 632 C C . ASN A 1 80 ? 16.752 -32.405 -86.155 1.00 37.59 80 ASN A C 1
ATOM 634 O O . ASN A 1 80 ? 16.350 -31.250 -86.085 1.00 37.59 80 ASN A O 1
ATOM 638 N N . ALA A 1 81 ? 16.685 -33.249 -85.121 1.00 32.56 81 ALA A N 1
ATOM 639 C CA . ALA A 1 81 ? 16.332 -32.846 -83.766 1.00 32.56 81 ALA A CA 1
ATOM 640 C C . ALA A 1 81 ? 17.543 -32.183 -83.091 1.00 32.56 81 ALA A C 1
ATOM 642 O O . ALA A 1 81 ? 18.506 -32.859 -82.734 1.00 32.56 81 ALA A O 1
ATOM 643 N N . GLU A 1 82 ? 17.490 -30.867 -82.906 1.00 32.59 82 GLU A N 1
ATOM 644 C CA . GLU A 1 82 ? 18.408 -30.133 -82.035 1.00 32.59 82 GLU A CA 1
ATOM 645 C C . GLU A 1 82 ? 17.735 -29.960 -80.663 1.00 32.59 82 GLU A C 1
ATOM 647 O O . GLU A 1 82 ? 16.704 -29.299 -80.531 1.00 32.59 82 GLU A O 1
ATOM 652 N N . VAL A 1 83 ? 18.281 -30.609 -79.631 1.00 36.53 83 VAL A N 1
ATOM 653 C CA . VAL A 1 83 ? 17.801 -30.476 -78.247 1.00 36.53 83 VAL A CA 1
ATOM 654 C C . VAL A 1 83 ? 18.422 -29.212 -77.650 1.00 36.53 83 VAL A C 1
ATOM 656 O O . VAL A 1 83 ? 19.590 -29.210 -77.270 1.00 36.53 83 VAL A O 1
ATOM 659 N N . SER A 1 84 ? 17.654 -28.122 -77.567 1.00 34.84 84 SER A N 1
ATOM 660 C CA . SER A 1 84 ? 18.098 -26.881 -76.919 1.00 34.84 84 SER A CA 1
ATOM 661 C C . SER A 1 84 ? 17.684 -26.856 -75.445 1.00 34.84 84 SER A C 1
ATOM 663 O O . SER A 1 84 ? 16.509 -26.696 -75.117 1.00 34.84 84 SER A O 1
ATOM 665 N N . LEU A 1 85 ? 18.659 -26.993 -74.543 1.00 34.50 85 LEU A N 1
ATOM 666 C CA . LEU A 1 85 ? 18.496 -26.749 -73.108 1.00 34.50 85 LEU A CA 1
ATOM 667 C C . LEU A 1 85 ? 18.779 -25.264 -72.827 1.00 34.50 85 LEU A C 1
ATOM 669 O O . LEU A 1 85 ? 19.935 -24.863 -72.714 1.00 34.50 85 LEU A O 1
ATOM 673 N N . LYS A 1 86 ? 17.742 -24.428 -72.710 1.00 36.53 86 LYS A N 1
ATOM 674 C CA . LYS A 1 86 ? 17.886 -23.064 -72.173 1.00 36.53 86 LYS A CA 1
ATOM 675 C C . LYS A 1 86 ? 17.493 -23.049 -70.699 1.00 36.53 86 LYS A C 1
ATOM 677 O O . LYS A 1 86 ? 16.314 -22.979 -70.370 1.00 36.53 86 LYS A O 1
ATOM 682 N N . GLY A 1 87 ? 18.491 -23.076 -69.816 1.00 34.28 87 GLY A N 1
ATOM 683 C CA . GLY A 1 87 ? 18.307 -22.664 -68.427 1.00 34.28 87 GLY A CA 1
ATOM 684 C C . GLY A 1 87 ? 18.003 -21.168 -68.398 1.00 34.28 87 GLY A C 1
ATOM 685 O O . GLY A 1 87 ? 18.843 -20.359 -68.788 1.00 34.28 87 GLY A O 1
ATOM 686 N N . SER A 1 88 ? 16.785 -20.792 -68.007 1.00 34.00 88 SER A N 1
ATOM 687 C CA . SER A 1 88 ? 16.444 -19.387 -67.785 1.00 34.00 88 SER A CA 1
ATOM 688 C C . SER A 1 88 ? 17.171 -18.903 -66.538 1.00 34.00 88 SER A C 1
ATOM 690 O O . SER A 1 88 ? 16.927 -19.412 -65.446 1.00 34.00 88 SER A O 1
ATOM 692 N N . ASN A 1 89 ? 18.035 -17.901 -66.696 1.00 35.31 89 ASN A N 1
ATOM 693 C CA . ASN A 1 89 ? 18.548 -17.129 -65.572 1.00 35.31 89 ASN A CA 1
ATOM 694 C C . ASN A 1 89 ? 17.370 -16.576 -64.756 1.00 35.31 89 ASN A C 1
ATOM 696 O O . ASN A 1 89 ? 16.376 -16.096 -65.307 1.00 35.31 89 ASN A O 1
ATOM 700 N N . THR A 1 90 ? 17.496 -16.671 -63.438 1.00 34.53 90 THR A N 1
ATOM 701 C CA . THR A 1 90 ? 16.606 -16.079 -62.442 1.00 34.53 90 THR A CA 1
ATOM 702 C C . THR A 1 90 ? 16.559 -14.560 -62.617 1.00 34.53 90 THR A C 1
ATOM 704 O O . THR A 1 90 ? 17.570 -13.887 -62.425 1.00 34.53 90 THR A O 1
ATOM 707 N N . SER A 1 91 ? 15.390 -14.018 -62.961 1.00 34.50 91 SER A N 1
ATOM 708 C CA . SER A 1 91 ? 15.066 -12.606 -62.747 1.00 34.50 91 SER A CA 1
ATOM 709 C C . SER A 1 91 ? 14.313 -12.511 -61.426 1.00 34.50 91 SER A C 1
ATOM 711 O O . SER A 1 91 ? 13.175 -12.967 -61.329 1.00 34.50 91 SER A O 1
ATOM 713 N N . GLU A 1 92 ? 14.963 -11.969 -60.398 1.00 35.78 92 GLU A N 1
ATOM 714 C CA . GLU A 1 92 ? 14.279 -11.527 -59.186 1.00 35.78 92 GLU A CA 1
ATOM 715 C C . GLU A 1 92 ? 13.444 -10.293 -59.539 1.00 35.78 92 GLU A C 1
ATOM 717 O O . GLU A 1 92 ? 13.967 -9.183 -59.581 1.00 35.78 92 GLU A O 1
ATOM 722 N N . ASP A 1 93 ? 12.153 -10.481 -59.816 1.00 29.91 93 ASP A N 1
ATOM 723 C CA . ASP A 1 93 ? 11.222 -9.365 -59.974 1.00 29.91 93 ASP A CA 1
ATOM 724 C C . ASP A 1 93 ? 10.325 -9.273 -58.737 1.00 29.91 93 ASP A C 1
ATOM 726 O O . ASP A 1 93 ? 9.362 -10.020 -58.544 1.00 29.91 93 ASP A O 1
ATOM 730 N N . PHE A 1 94 ? 10.694 -8.353 -57.847 1.00 37.56 94 PHE A N 1
ATOM 731 C CA . PHE A 1 94 ? 9.936 -8.007 -56.653 1.00 37.56 94 PHE A CA 1
ATOM 732 C C . PHE A 1 94 ? 8.756 -7.112 -57.066 1.00 37.56 94 PHE A C 1
ATOM 734 O O . PHE A 1 94 ? 8.862 -5.886 -57.084 1.00 37.56 94 PHE A O 1
ATOM 741 N N . SER A 1 95 ? 7.619 -7.721 -57.403 1.00 30.70 95 SER A N 1
ATOM 742 C CA . SER A 1 95 ? 6.358 -7.011 -57.646 1.00 30.70 95 SER A CA 1
ATOM 743 C C . SER A 1 95 ? 5.414 -7.189 -56.458 1.00 30.70 95 SER A C 1
ATOM 745 O O . SER A 1 95 ? 4.840 -8.252 -56.225 1.00 30.70 95 SER A O 1
ATOM 747 N N . SER A 1 96 ? 5.269 -6.122 -55.677 1.00 44.22 96 SER A N 1
ATOM 748 C CA . SER A 1 96 ? 4.265 -5.986 -54.629 1.00 44.22 96 SER A CA 1
ATOM 749 C C . SER A 1 96 ? 2.883 -5.717 -55.242 1.00 44.22 96 SER A C 1
ATOM 751 O O . SER A 1 96 ? 2.512 -4.575 -55.507 1.00 44.22 96 SER A O 1
ATOM 753 N N . GLY A 1 97 ? 2.089 -6.773 -55.427 1.00 30.19 97 GLY A N 1
ATOM 754 C CA . GLY A 1 97 ? 0.673 -6.695 -55.795 1.00 30.19 97 GLY A CA 1
ATOM 755 C C . GLY A 1 97 ? -0.236 -7.055 -54.620 1.00 30.19 97 GLY A C 1
ATOM 756 O O . GLY A 1 97 ? -0.284 -8.204 -54.199 1.00 30.19 97 GLY A O 1
ATOM 757 N N . LYS A 1 98 ? -0.944 -6.060 -54.080 1.00 37.50 98 LYS A N 1
ATOM 758 C CA . LYS A 1 98 ? -2.016 -6.201 -53.082 1.00 37.50 98 LYS A CA 1
ATOM 759 C C . LYS A 1 98 ? -3.118 -7.154 -53.564 1.00 37.50 98 LYS A C 1
ATOM 761 O O . LYS A 1 98 ? -3.785 -6.813 -54.531 1.00 37.50 98 LYS A O 1
ATOM 766 N N . GLU A 1 99 ? -3.453 -8.160 -52.762 1.00 29.03 99 GLU A N 1
ATOM 767 C CA . GLU A 1 99 ? -4.853 -8.488 -52.464 1.00 29.03 99 GLU A CA 1
ATOM 768 C C . GLU A 1 99 ? -4.997 -8.782 -50.969 1.00 29.03 99 GLU A C 1
ATOM 770 O O . GLU A 1 99 ? -4.370 -9.675 -50.403 1.00 29.03 99 GLU A O 1
ATOM 775 N N . ALA A 1 100 ? -5.794 -7.945 -50.310 1.00 34.72 100 ALA A N 1
ATOM 776 C CA . ALA A 1 100 ? -6.192 -8.116 -48.929 1.00 34.72 100 ALA A CA 1
ATOM 777 C C . ALA A 1 100 ? -7.333 -9.136 -48.880 1.00 34.72 100 ALA A C 1
ATOM 779 O O . ALA A 1 100 ? -8.420 -8.861 -49.377 1.00 34.72 100 ALA A O 1
ATOM 780 N N . SER A 1 101 ? -7.105 -10.284 -48.244 1.00 29.36 101 SER A N 1
ATOM 781 C CA . SER A 1 101 ? -8.193 -11.132 -47.759 1.00 29.36 101 SER A CA 1
ATOM 782 C C . SER A 1 101 ? -8.432 -10.823 -46.287 1.00 29.36 101 SER A C 1
ATOM 784 O O . SER A 1 101 ? -7.678 -11.236 -45.408 1.00 29.36 101 SER A O 1
ATOM 786 N N . THR A 1 102 ? -9.481 -10.051 -46.018 1.00 29.39 102 THR A N 1
ATOM 787 C CA . THR A 1 102 ? -10.102 -9.945 -44.697 1.00 29.39 102 THR A CA 1
ATOM 788 C C . THR A 1 102 ? -10.771 -11.273 -44.358 1.00 29.39 102 THR A C 1
ATOM 790 O O . THR A 1 102 ? -11.753 -11.641 -45.000 1.00 29.39 102 THR A O 1
ATOM 793 N N . ILE A 1 103 ? -10.275 -11.973 -43.338 1.00 30.30 103 ILE A N 1
ATOM 794 C CA . ILE A 1 103 ? -10.995 -13.087 -42.715 1.00 30.30 103 ILE A CA 1
ATOM 795 C C . ILE A 1 103 ? -11.687 -12.546 -41.463 1.00 30.30 103 ILE A C 1
ATOM 797 O O . ILE A 1 103 ? -11.033 -12.083 -40.528 1.00 30.30 103 ILE A O 1
ATOM 801 N N . LEU A 1 104 ? -13.023 -12.585 -41.475 1.00 25.89 104 LEU A N 1
ATOM 802 C CA . LEU A 1 104 ? -13.857 -12.419 -40.288 1.00 25.89 104 LEU A CA 1
ATOM 803 C C . LEU A 1 104 ? -13.534 -13.534 -39.286 1.00 25.89 104 LEU A C 1
ATOM 805 O O . LEU A 1 104 ? -13.669 -14.713 -39.608 1.00 25.89 104 LEU A O 1
ATOM 809 N N . VAL A 1 105 ? -13.196 -13.157 -38.055 1.00 27.66 105 VAL A N 1
ATOM 810 C CA . VAL A 1 105 ? -13.203 -14.063 -36.903 1.00 27.66 105 VAL A CA 1
ATOM 811 C C . VAL A 1 105 ? -14.472 -13.776 -36.109 1.00 27.66 105 VAL A C 1
ATOM 813 O O . VAL A 1 105 ? -14.610 -12.699 -35.533 1.00 27.66 105 VAL A O 1
ATOM 816 N N . ASN A 1 106 ? -15.401 -14.735 -36.102 1.00 26.36 106 ASN A N 1
ATOM 817 C CA . ASN A 1 106 ? -16.510 -14.777 -35.154 1.00 26.36 106 ASN A CA 1
ATOM 818 C C . ASN A 1 106 ? -16.255 -15.880 -34.114 1.00 26.36 106 ASN A C 1
ATOM 820 O O . ASN A 1 106 ? -15.664 -16.916 -34.414 1.00 26.36 106 ASN A O 1
ATOM 824 N N . THR A 1 107 ? -16.660 -15.584 -32.887 1.00 37.97 107 THR A N 1
ATOM 825 C CA . THR A 1 107 ? -16.312 -16.196 -31.600 1.00 37.97 107 THR A CA 1
ATOM 826 C C . THR A 1 107 ? -16.971 -17.552 -31.320 1.00 37.97 107 THR A C 1
ATOM 828 O O . THR A 1 107 ? -18.073 -17.833 -31.783 1.00 37.97 107 THR A O 1
ATOM 831 N N . GLY A 1 108 ? -16.326 -18.360 -30.464 1.00 25.98 108 GLY A N 1
ATOM 832 C CA . GLY A 1 108 ? -16.921 -19.565 -29.876 1.00 25.98 108 GLY A CA 1
ATOM 833 C C . GLY A 1 108 ? -16.059 -20.262 -28.811 1.00 25.98 108 GLY A C 1
ATOM 834 O O . GLY A 1 108 ? -15.290 -21.156 -29.125 1.00 25.98 108 GLY A O 1
ATOM 835 N N . THR A 1 109 ? -16.210 -19.813 -27.562 1.00 27.70 109 THR A N 1
ATOM 836 C CA . THR A 1 109 ? -16.314 -20.601 -26.310 1.00 27.70 109 THR A CA 1
ATOM 837 C C . THR A 1 109 ? -15.372 -21.796 -26.026 1.00 27.70 109 THR A C 1
ATOM 839 O O . THR A 1 109 ? -15.615 -22.916 -26.450 1.00 27.70 109 THR A O 1
ATOM 842 N N . GLY A 1 110 ? -14.398 -21.553 -25.136 1.00 30.14 110 GLY A N 1
ATOM 843 C CA . GLY A 1 110 ? -14.027 -22.382 -23.971 1.00 30.14 110 GLY A CA 1
ATOM 844 C C . GLY A 1 110 ? -13.594 -23.846 -24.150 1.00 30.14 110 GLY A C 1
ATOM 845 O O . GLY A 1 110 ? -14.429 -24.728 -24.280 1.00 30.14 110 GLY A O 1
ATOM 846 N N . THR A 1 111 ? -12.311 -24.144 -23.917 1.00 27.19 111 THR A N 1
ATOM 847 C CA . THR A 1 111 ? -11.791 -24.830 -22.706 1.00 27.19 111 THR A CA 1
ATOM 848 C C . THR A 1 111 ? -10.277 -25.030 -22.825 1.00 27.19 111 THR A C 1
ATOM 850 O O . THR A 1 111 ? -9.744 -25.275 -23.901 1.00 27.19 111 THR A O 1
ATOM 853 N N . ASN A 1 112 ?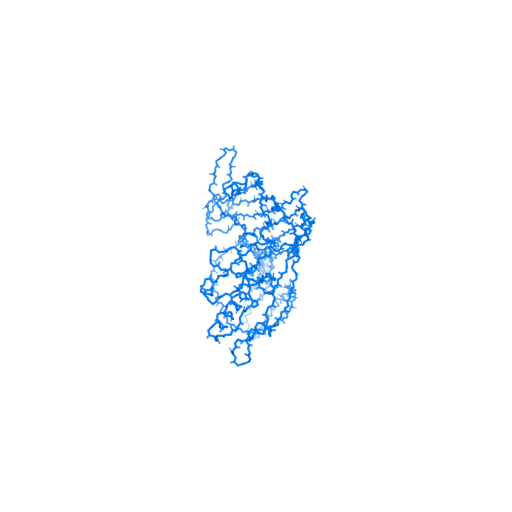 -9.580 -24.870 -21.698 1.00 42.19 112 ASN A N 1
ATOM 854 C CA . ASN A 1 112 ? -8.137 -25.056 -21.558 1.00 42.19 112 ASN A CA 1
ATOM 855 C C . ASN A 1 112 ? -7.701 -26.468 -21.968 1.00 42.19 112 ASN A C 1
ATOM 857 O O . ASN A 1 112 ? -8.115 -27.446 -21.348 1.00 42.19 112 ASN A O 1
ATOM 861 N N . THR A 1 113 ? -6.761 -26.573 -22.905 1.00 28.28 113 THR A N 1
ATOM 862 C CA . THR A 1 113 ? -5.795 -27.678 -22.941 1.00 28.28 113 THR A CA 1
ATOM 863 C C . THR A 1 113 ? -4.492 -27.165 -23.552 1.00 28.28 113 THR A C 1
ATOM 865 O O . THR A 1 113 ? -4.469 -26.698 -24.687 1.00 28.28 113 THR A O 1
ATOM 868 N N . ASN A 1 114 ? -3.413 -27.206 -22.769 1.00 34.69 114 ASN A N 1
ATOM 869 C CA . ASN A 1 114 ? -2.068 -26.866 -23.220 1.00 34.69 114 ASN A CA 1
ATOM 870 C C . ASN A 1 114 ? -1.584 -27.930 -24.211 1.00 34.69 114 ASN A C 1
ATOM 872 O O . ASN A 1 114 ? -1.184 -29.011 -23.788 1.00 34.69 114 ASN A O 1
ATOM 876 N N . ASN A 1 115 ? -1.576 -27.605 -25.503 1.00 27.78 115 ASN A N 1
ATOM 877 C CA . ASN A 1 115 ? -0.830 -28.354 -26.507 1.00 27.78 115 ASN A CA 1
ATOM 878 C C . ASN A 1 115 ? 0.344 -27.501 -26.988 1.00 27.78 115 ASN A C 1
ATOM 880 O O . ASN A 1 115 ? 0.165 -26.443 -27.586 1.00 27.78 115 ASN A O 1
ATOM 884 N N . TYR A 1 116 ? 1.556 -27.983 -26.714 1.00 32.66 116 TYR A N 1
ATOM 885 C CA . TYR A 1 116 ? 2.760 -27.543 -27.403 1.00 32.66 116 TYR A CA 1
ATOM 886 C C . TYR A 1 116 ? 2.692 -28.075 -28.838 1.00 32.66 116 TYR A C 1
ATOM 888 O O . TYR A 1 116 ? 3.049 -29.223 -29.094 1.00 32.66 116 TYR A O 1
ATOM 896 N N . GLU A 1 117 ? 2.213 -27.257 -29.774 1.00 26.59 117 GLU A N 1
ATOM 897 C CA . GLU A 1 117 ? 2.419 -27.527 -31.195 1.00 26.59 117 GLU A CA 1
ATOM 898 C C . GLU A 1 117 ? 3.888 -27.267 -31.535 1.00 26.59 117 GLU A C 1
ATOM 900 O O . GLU A 1 117 ? 4.354 -26.133 -31.653 1.00 26.59 117 GLU A O 1
ATOM 905 N N . VAL A 1 118 ? 4.633 -28.360 -31.674 1.00 30.62 118 VAL A N 1
ATOM 906 C CA . VAL A 1 118 ? 5.885 -28.386 -32.421 1.00 30.62 118 VAL A CA 1
ATOM 907 C C . VAL A 1 118 ? 5.541 -28.027 -33.865 1.00 30.62 118 VAL A C 1
ATOM 909 O O . VAL A 1 118 ? 4.922 -28.818 -34.577 1.00 30.62 118 VAL A O 1
ATOM 912 N N . LEU A 1 119 ? 5.936 -26.825 -34.290 1.00 31.91 119 LEU A N 1
ATOM 913 C CA . LEU A 1 119 ? 5.905 -26.402 -35.687 1.00 31.91 119 LEU A CA 1
ATOM 914 C C . LEU A 1 119 ? 6.909 -27.265 -36.476 1.00 31.91 119 LEU A C 1
ATOM 916 O O . LEU A 1 119 ? 8.068 -26.904 -36.655 1.00 31.91 119 LEU A O 1
ATOM 920 N N . SER A 1 120 ? 6.469 -28.445 -36.906 1.00 30.53 120 SER A N 1
ATOM 921 C CA . SER A 1 120 ? 7.110 -29.199 -37.982 1.00 30.53 120 SER A CA 1
ATOM 922 C C . SER A 1 120 ? 6.360 -28.871 -39.267 1.00 30.53 120 SER A C 1
ATOM 924 O O . SER A 1 120 ? 5.346 -29.470 -39.614 1.00 30.53 120 SER A O 1
ATOM 926 N N . THR A 1 121 ? 6.818 -27.832 -39.958 1.00 33.22 121 THR A N 1
ATOM 927 C CA . THR A 1 121 ? 6.379 -27.522 -41.320 1.00 33.22 121 THR A CA 1
ATOM 928 C C . THR A 1 121 ? 7.140 -28.390 -42.314 1.00 33.22 121 THR A C 1
ATOM 930 O O . THR A 1 121 ? 7.913 -27.874 -43.108 1.00 33.22 121 THR A O 1
ATOM 933 N N . ASP A 1 122 ? 6.870 -29.694 -42.301 1.00 31.05 122 ASP A N 1
ATOM 934 C CA . ASP A 1 122 ? 7.010 -30.526 -43.498 1.00 31.05 122 ASP A CA 1
ATOM 935 C C . ASP A 1 122 ? 5.612 -30.695 -44.087 1.00 31.05 122 ASP A C 1
ATOM 937 O O . ASP A 1 122 ? 4.960 -31.735 -43.994 1.00 31.05 122 ASP A O 1
ATOM 941 N N . LYS A 1 123 ? 5.099 -29.600 -44.656 1.00 33.69 123 LYS A N 1
ATOM 942 C CA . LYS A 1 123 ? 3.925 -29.666 -45.519 1.00 33.69 123 LYS A CA 1
ATOM 943 C C . LYS A 1 123 ? 4.429 -29.936 -46.926 1.00 33.69 123 LYS A C 1
ATOM 945 O O . LYS A 1 123 ? 4.551 -29.031 -47.743 1.00 33.69 123 LYS A O 1
ATOM 950 N N . ASP A 1 124 ? 4.751 -31.202 -47.145 1.00 32.88 124 ASP A N 1
ATOM 951 C CA . ASP A 1 124 ? 5.052 -31.785 -48.441 1.00 32.88 124 ASP A CA 1
ATOM 952 C C . ASP A 1 124 ? 3.815 -31.590 -49.338 1.00 32.88 124 ASP A C 1
ATOM 954 O O . ASP A 1 124 ? 2.833 -32.339 -49.289 1.00 32.88 124 ASP A O 1
ATOM 958 N N . THR A 1 125 ? 3.778 -30.488 -50.091 1.00 33.56 125 THR A N 1
ATOM 959 C CA . THR A 1 125 ? 2.745 -30.240 -51.099 1.00 33.56 125 THR A CA 1
ATOM 960 C C . THR A 1 125 ? 3.041 -31.111 -52.308 1.00 33.56 125 THR A C 1
ATOM 962 O O . THR A 1 125 ? 3.525 -30.639 -53.333 1.00 33.56 125 THR A O 1
ATOM 965 N N . GLY A 1 126 ? 2.729 -32.401 -52.177 1.00 32.19 126 GLY A N 1
ATOM 966 C CA . GLY A 1 126 ? 2.659 -33.332 -53.291 1.00 32.19 126 GLY A CA 1
ATOM 967 C C . GLY A 1 126 ? 1.632 -32.840 -54.307 1.00 32.19 126 GLY A C 1
ATOM 968 O O . GLY A 1 126 ? 0.423 -33.007 -54.129 1.00 32.19 126 GLY A O 1
ATOM 969 N N . SER A 1 127 ? 2.118 -32.220 -55.381 1.00 31.73 127 SER A N 1
ATOM 970 C CA . SER A 1 127 ? 1.310 -31.868 -56.541 1.00 31.73 127 SER A CA 1
ATOM 971 C C . SER A 1 127 ? 0.963 -33.150 -57.300 1.00 31.73 127 SER A C 1
ATOM 973 O O . SER A 1 127 ? 1.742 -33.659 -58.102 1.00 31.73 127 SER A O 1
ATOM 975 N N . LYS A 1 128 ? -0.218 -33.716 -57.028 1.00 37.59 128 LYS A N 1
ATOM 976 C CA . LYS A 1 128 ? -0.840 -34.701 -57.920 1.00 37.59 128 LYS A CA 1
ATOM 977 C C . LYS A 1 128 ? -1.358 -33.966 -59.154 1.00 37.59 128 LYS A C 1
ATOM 979 O O . LYS A 1 128 ? -2.450 -33.401 -59.112 1.00 37.59 128 LYS A O 1
ATOM 984 N N . SER A 1 129 ? -0.619 -34.007 -60.259 1.00 31.03 129 SER A N 1
ATOM 985 C CA . SER A 1 129 ? -1.191 -33.700 -61.569 1.00 31.03 129 SER A CA 1
ATOM 986 C C . SER A 1 129 ? -1.834 -34.968 -62.144 1.00 31.03 129 SER A C 1
ATOM 988 O O . SER A 1 129 ? -1.178 -35.930 -62.534 1.00 31.03 129 SER A O 1
ATOM 990 N N . ASN A 1 130 ? -3.167 -34.992 -62.156 1.00 33.81 130 ASN A N 1
ATOM 991 C CA . ASN A 1 130 ? -3.924 -35.930 -62.976 1.00 33.81 130 ASN A CA 1
ATOM 992 C C . ASN A 1 130 ? -3.829 -35.458 -64.433 1.00 33.81 130 ASN A C 1
ATOM 994 O O . ASN A 1 130 ? -4.386 -34.412 -64.767 1.00 33.81 130 ASN A O 1
ATOM 998 N N . SER A 1 131 ? -3.174 -36.223 -65.308 1.00 32.34 131 SER A N 1
ATOM 999 C CA . SER A 1 131 ? -3.335 -36.065 -66.753 1.00 32.34 131 SER A CA 1
ATOM 1000 C C .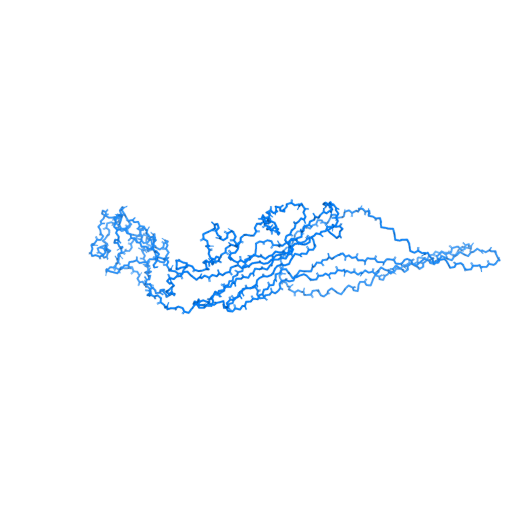 SER A 1 131 ? -4.490 -36.944 -67.237 1.00 32.34 131 SER A C 1
ATOM 1002 O O . SER A 1 131 ? -4.512 -38.166 -67.093 1.00 32.34 131 SER A O 1
ATOM 1004 N N . ALA A 1 132 ? -5.510 -36.269 -67.758 1.00 31.97 132 ALA A N 1
ATOM 1005 C CA . ALA A 1 132 ? -6.701 -36.857 -68.341 1.00 31.97 132 ALA A CA 1
ATOM 1006 C C . ALA A 1 132 ? -6.392 -37.554 -69.679 1.00 31.97 132 ALA A C 1
ATOM 1008 O O . ALA A 1 132 ? -5.577 -37.085 -70.472 1.00 31.97 132 ALA A O 1
ATOM 1009 N N . LYS A 1 133 ? -7.103 -38.659 -69.938 1.00 37.38 133 LYS A N 1
ATOM 1010 C CA . LYS A 1 133 ? -7.223 -39.315 -71.249 1.00 37.38 133 LYS A CA 1
ATOM 1011 C C . LYS A 1 133 ? -7.665 -38.313 -72.325 1.00 37.38 133 LYS A C 1
ATOM 1013 O O . LYS A 1 133 ? -8.703 -37.682 -72.148 1.00 37.38 133 LYS A O 1
ATOM 1018 N N . LEU A 1 134 ? -6.990 -38.293 -73.476 1.00 30.97 134 LEU A N 1
ATOM 1019 C CA . LEU A 1 134 ? -7.575 -37.840 -74.743 1.00 30.97 134 LEU A CA 1
ATOM 1020 C C . LEU A 1 134 ? -7.104 -38.736 -75.900 1.00 30.97 134 LEU A C 1
ATOM 1022 O O . LEU A 1 134 ? -5.994 -39.262 -75.877 1.00 30.97 134 LEU A O 1
ATOM 1026 N N . GLY A 1 135 ? -8.024 -38.980 -76.832 1.00 33.75 135 GLY A N 1
ATOM 1027 C CA . GLY A 1 135 ? -8.023 -40.076 -77.795 1.00 33.75 135 GLY A CA 1
ATOM 1028 C C . GLY A 1 135 ? -7.055 -39.946 -78.969 1.00 33.75 135 GLY A C 1
ATOM 1029 O O . GLY A 1 135 ? -6.457 -38.906 -79.224 1.00 33.75 135 GLY A O 1
ATOM 1030 N N . ALA A 1 136 ? -6.923 -41.067 -79.671 1.00 38.47 136 ALA A N 1
ATOM 1031 C CA . ALA A 1 136 ? -6.088 -41.244 -80.843 1.00 38.47 136 ALA A CA 1
ATOM 1032 C C . ALA A 1 136 ? -6.650 -40.498 -82.063 1.00 38.47 136 ALA A C 1
ATOM 1034 O O . ALA A 1 136 ? -7.599 -40.971 -82.677 1.00 38.47 136 ALA A O 1
ATOM 1035 N N . GLU A 1 137 ? -6.003 -39.400 -82.451 1.00 36.31 137 GLU A N 1
ATOM 1036 C CA . GLU A 1 137 ? -5.959 -38.903 -83.830 1.00 36.31 137 GLU A CA 1
ATOM 1037 C C . GLU A 1 137 ? -4.523 -38.439 -84.147 1.00 36.31 137 GLU A C 1
ATOM 1039 O O . GLU A 1 137 ? -3.837 -37.822 -83.330 1.00 36.31 137 GLU A O 1
ATOM 1044 N N . LEU A 1 138 ? -4.029 -38.842 -85.320 1.00 44.31 138 LEU A N 1
ATOM 1045 C CA . LEU A 1 138 ? -2.655 -38.674 -85.800 1.00 44.31 138 LEU A CA 1
ATOM 1046 C C . LEU A 1 138 ? -2.308 -37.193 -86.034 1.00 44.31 138 LEU A C 1
ATOM 1048 O O . LEU A 1 138 ? -2.631 -36.627 -87.074 1.00 44.31 138 LEU A O 1
ATOM 1052 N N . GLY A 1 139 ? -1.599 -36.592 -85.076 1.00 40.91 139 GLY A N 1
ATOM 1053 C CA . GLY A 1 139 ? -1.069 -35.226 -85.165 1.00 40.91 139 GLY A CA 1
ATOM 1054 C C . GLY A 1 139 ? -0.563 -34.711 -83.816 1.00 40.91 139 GLY A C 1
ATOM 1055 O O . GLY A 1 139 ? -1.029 -33.692 -83.324 1.00 40.91 139 GLY A O 1
ATOM 1056 N N . GLY A 1 140 ? 0.326 -35.464 -83.160 1.00 31.78 140 GLY A N 1
ATOM 1057 C CA . GLY A 1 140 ? 0.707 -35.227 -81.765 1.00 31.78 140 GLY A CA 1
ATOM 1058 C C . GLY A 1 140 ? 1.696 -34.076 -81.562 1.00 31.78 140 GLY A C 1
ATOM 1059 O O . GLY A 1 140 ? 2.891 -34.244 -81.790 1.00 31.78 140 GLY A O 1
ATOM 1060 N N . SER A 1 141 ? 1.221 -32.954 -81.015 1.00 39.28 141 SER A N 1
ATOM 1061 C CA . SER A 1 141 ? 2.032 -32.060 -80.180 1.00 39.28 141 SER A CA 1
ATOM 1062 C C . SER A 1 141 ? 1.601 -32.238 -78.722 1.00 39.28 141 SER A C 1
ATOM 1064 O O . SER A 1 141 ? 0.615 -31.652 -78.278 1.00 39.28 141 SER A O 1
ATOM 1066 N N . GLY A 1 142 ? 2.300 -33.095 -77.981 1.00 35.28 142 GLY A N 1
ATOM 1067 C CA . GLY A 1 142 ? 2.088 -33.273 -76.546 1.00 35.28 142 GLY A CA 1
ATOM 1068 C C . GLY A 1 142 ? 3.159 -32.528 -75.761 1.00 35.28 142 GLY A C 1
ATOM 1069 O O . GLY A 1 142 ? 4.322 -32.920 -75.789 1.00 35.28 142 GLY A O 1
ATOM 1070 N N . THR A 1 143 ? 2.785 -31.465 -75.053 1.00 40.47 143 THR A N 1
ATOM 1071 C CA . THR A 1 143 ? 3.674 -30.805 -74.091 1.00 40.47 143 THR A CA 1
ATOM 1072 C C . THR A 1 143 ? 3.600 -31.569 -72.769 1.00 40.47 143 THR A C 1
ATOM 1074 O O . THR A 1 143 ? 2.641 -31.417 -72.016 1.00 40.47 143 THR A O 1
ATOM 1077 N N . ILE A 1 144 ? 4.587 -32.421 -72.478 1.00 40.78 144 ILE A N 1
ATOM 1078 C CA . ILE A 1 144 ? 4.749 -33.013 -71.140 1.00 40.78 144 ILE A CA 1
ATOM 1079 C C . ILE A 1 144 ? 5.577 -32.024 -70.317 1.00 40.78 144 ILE A C 1
ATOM 1081 O O . ILE A 1 144 ? 6.804 -32.056 -70.338 1.00 40.78 144 ILE A O 1
ATOM 1085 N N . GLY A 1 145 ? 4.897 -31.092 -69.650 1.00 40.31 145 GLY A N 1
ATOM 1086 C CA . GLY A 1 145 ? 5.520 -30.191 -68.686 1.00 40.31 145 GLY A CA 1
ATOM 1087 C C . GLY A 1 145 ? 5.505 -30.824 -67.299 1.00 40.31 145 GLY A C 1
ATOM 1088 O O . GLY A 1 145 ? 4.447 -30.913 -66.682 1.00 40.31 145 GLY A O 1
ATOM 1089 N N . TYR A 1 146 ? 6.664 -31.253 -66.804 1.00 38.84 146 TYR A N 1
ATOM 1090 C CA . TYR A 1 146 ? 6.859 -31.433 -65.367 1.00 38.84 146 TYR A CA 1
ATOM 1091 C C . TYR A 1 146 ? 7.212 -30.067 -64.785 1.00 38.84 146 TYR A C 1
ATOM 1093 O O . TYR A 1 146 ? 8.272 -29.522 -65.084 1.00 38.84 146 TYR A O 1
ATOM 1101 N N . THR A 1 147 ? 6.304 -29.499 -63.996 1.00 41.91 147 THR A N 1
ATOM 1102 C CA . THR A 1 147 ? 6.561 -28.286 -63.219 1.00 41.91 147 THR A CA 1
ATOM 1103 C C . THR A 1 147 ? 6.781 -28.707 -61.772 1.00 41.91 147 THR A C 1
ATOM 1105 O O . THR A 1 147 ? 5.839 -28.724 -60.982 1.00 41.91 147 THR A O 1
ATOM 1108 N N . ASP A 1 148 ? 8.016 -29.072 -61.428 1.00 40.19 148 ASP A N 1
ATOM 1109 C CA . ASP A 1 148 ? 8.412 -29.174 -60.023 1.00 40.19 148 ASP A CA 1
ATOM 1110 C C . ASP A 1 148 ? 8.678 -27.761 -59.514 1.00 40.19 148 ASP A C 1
ATOM 1112 O O . ASP A 1 148 ? 9.712 -27.148 -59.787 1.00 40.19 148 ASP A O 1
ATOM 1116 N N . LYS A 1 149 ? 7.690 -27.207 -58.811 1.00 44.25 149 LYS A N 1
ATOM 1117 C CA . LYS A 1 149 ? 7.842 -25.948 -58.092 1.00 44.25 149 LYS A CA 1
ATOM 1118 C C . LYS A 1 149 ? 8.377 -26.272 -56.702 1.00 44.25 149 LYS A C 1
ATOM 1120 O O . LYS A 1 149 ? 7.604 -26.487 -55.772 1.00 44.25 149 LYS A O 1
ATOM 1125 N N . TYR A 1 150 ? 9.699 -26.302 -56.562 1.00 42.78 150 TYR A N 1
ATOM 1126 C CA . TYR A 1 150 ? 10.318 -26.306 -55.241 1.00 42.78 150 TYR A CA 1
ATOM 1127 C C . TYR A 1 150 ? 10.202 -24.900 -54.656 1.00 42.78 150 TYR A C 1
ATOM 1129 O O . TYR A 1 150 ? 10.970 -23.994 -54.985 1.00 42.78 150 TYR A O 1
ATOM 1137 N N . GLU A 1 151 ? 9.189 -24.708 -53.817 1.00 43.75 151 GLU A N 1
ATOM 1138 C CA . GLU A 1 151 ? 9.052 -23.517 -52.993 1.00 43.75 151 GLU A CA 1
ATOM 1139 C C . GLU A 1 151 ? 9.745 -23.799 -51.662 1.00 43.75 151 GLU A C 1
ATOM 1141 O O . GLU A 1 151 ? 9.191 -24.424 -50.761 1.00 43.75 151 GLU A O 1
ATOM 1146 N N . SER A 1 152 ? 11.005 -23.380 -51.565 1.00 40.47 152 SER A N 1
ATOM 1147 C CA . SER A 1 152 ? 11.717 -23.403 -50.291 1.00 40.47 152 SER A CA 1
ATOM 1148 C C . SER A 1 152 ? 11.391 -22.116 -49.556 1.00 40.47 152 SER A C 1
ATOM 1150 O O . SER A 1 152 ? 11.523 -21.013 -50.098 1.00 40.47 152 SER A O 1
ATOM 1152 N N . SER A 1 153 ? 10.921 -22.253 -48.322 1.00 44.75 153 SER A N 1
ATOM 1153 C CA . SER A 1 153 ? 10.649 -21.100 -47.490 1.00 44.75 153 SER A CA 1
ATOM 1154 C C . SER A 1 153 ? 11.358 -21.194 -46.160 1.00 44.75 153 SER A C 1
ATOM 1156 O O . SER A 1 153 ? 11.146 -22.147 -45.416 1.00 44.75 153 SER A O 1
ATOM 1158 N N . LEU A 1 154 ? 12.169 -20.184 -45.870 1.00 42.50 154 LEU A N 1
ATOM 1159 C CA . LEU A 1 154 ? 12.845 -20.036 -44.595 1.00 42.50 154 LEU A CA 1
ATOM 1160 C C . LEU A 1 154 ? 12.141 -18.939 -43.799 1.00 42.50 154 LEU A C 1
ATOM 1162 O O . LEU A 1 154 ? 12.212 -17.758 -44.155 1.00 42.50 154 LEU A O 1
ATOM 1166 N N . ASP A 1 155 ? 11.460 -19.337 -42.730 1.00 51.38 155 ASP A N 1
ATOM 1167 C CA . ASP A 1 155 ? 10.926 -18.396 -41.752 1.00 51.38 155 ASP A CA 1
ATOM 1168 C C . ASP A 1 155 ? 12.077 -17.901 -40.872 1.00 51.38 155 ASP A C 1
ATOM 1170 O O . ASP A 1 155 ? 12.740 -18.671 -40.173 1.00 51.38 155 ASP A O 1
ATOM 1174 N N . LEU A 1 156 ? 12.341 -16.595 -40.918 1.00 52.53 156 LEU A N 1
ATOM 1175 C CA . LEU A 1 156 ? 13.351 -15.968 -40.079 1.00 52.53 156 LEU A CA 1
ATOM 1176 C C . LEU A 1 156 ? 12.675 -15.509 -38.788 1.00 52.53 156 LEU A C 1
ATOM 1178 O O . LEU A 1 156 ? 11.949 -14.517 -38.767 1.00 52.53 156 LEU A O 1
ATOM 1182 N N . SER A 1 157 ? 12.919 -16.219 -37.690 1.00 59.91 157 SER A N 1
ATOM 1183 C CA . SER A 1 157 ? 12.460 -15.814 -36.359 1.00 59.91 157 SER A CA 1
ATOM 1184 C C . SER A 1 157 ? 13.641 -15.501 -35.447 1.00 59.91 157 SER A C 1
ATOM 1186 O O . SER A 1 157 ? 14.630 -16.232 -35.446 1.00 59.91 157 SER A O 1
ATOM 1188 N N . SER A 1 158 ? 13.534 -14.437 -34.654 1.00 61.28 158 SER A N 1
ATOM 1189 C CA . SER A 1 158 ? 14.499 -14.100 -33.605 1.00 61.28 158 SER A CA 1
ATOM 1190 C C . SER A 1 158 ? 13.804 -14.083 -32.249 1.00 61.28 158 SER A C 1
ATOM 1192 O O . SER A 1 158 ? 12.691 -13.578 -32.134 1.00 61.28 158 SER A O 1
ATOM 1194 N N . GLN A 1 159 ? 14.438 -14.630 -31.213 1.00 59.25 159 GLN A N 1
ATOM 1195 C CA . GLN A 1 159 ? 13.945 -14.508 -29.841 1.00 59.25 159 GLN A CA 1
ATOM 1196 C C . GLN A 1 159 ? 14.570 -13.274 -29.192 1.00 59.25 159 GLN A C 1
ATOM 1198 O O . GLN A 1 159 ? 15.791 -13.160 -29.126 1.00 59.25 159 GLN A O 1
ATOM 1203 N N . ILE A 1 160 ? 13.731 -12.370 -28.694 1.00 66.94 160 ILE A N 1
ATOM 1204 C CA . ILE A 1 160 ? 14.143 -11.165 -27.970 1.00 66.94 160 ILE A CA 1
ATOM 1205 C C . ILE A 1 160 ? 13.774 -11.327 -26.494 1.00 66.94 160 ILE A C 1
ATOM 1207 O O . ILE A 1 160 ? 12.723 -11.885 -26.162 1.00 66.94 160 ILE A O 1
ATOM 1211 N N . LEU A 1 161 ? 14.641 -10.844 -25.604 1.00 68.00 161 LEU A N 1
ATOM 1212 C CA . LEU A 1 161 ? 14.396 -10.807 -24.166 1.00 68.00 161 LEU A CA 1
ATOM 1213 C C . LEU A 1 161 ? 13.457 -9.639 -23.849 1.00 68.00 161 LEU A C 1
ATOM 1215 O O . LEU A 1 161 ? 13.870 -8.488 -23.798 1.00 68.00 161 LEU A O 1
ATOM 1219 N N . LYS A 1 162 ? 12.173 -9.913 -23.630 1.00 75.50 162 LYS A N 1
ATOM 1220 C CA . LYS A 1 162 ? 11.191 -8.866 -23.324 1.00 75.50 162 LYS A CA 1
ATOM 1221 C C . LYS A 1 162 ? 11.447 -8.254 -21.950 1.00 75.50 162 LYS A C 1
ATOM 1223 O O . LYS A 1 162 ? 11.396 -7.039 -21.800 1.00 75.50 162 LYS A O 1
ATOM 1228 N N . LEU A 1 163 ? 11.695 -9.102 -20.958 1.00 81.25 163 LEU A N 1
ATOM 1229 C CA . LEU A 1 163 ? 12.022 -8.715 -19.594 1.00 81.25 163 LEU A CA 1
ATOM 1230 C C . LEU A 1 163 ? 12.950 -9.777 -19.018 1.00 81.25 163 LEU A C 1
ATOM 1232 O O . LEU A 1 163 ? 12.668 -10.972 -19.094 1.00 81.25 163 LEU A O 1
ATOM 1236 N N . SER A 1 164 ? 14.057 -9.339 -18.446 1.00 84.56 164 SER A N 1
ATOM 1237 C CA . SER A 1 164 ? 14.927 -10.194 -17.651 1.00 84.56 164 SER A CA 1
ATOM 1238 C C . SER A 1 164 ? 15.361 -9.447 -16.409 1.00 84.56 164 SER A C 1
ATOM 1240 O O . SER A 1 164 ? 15.239 -8.224 -16.318 1.00 84.56 164 SER A O 1
ATOM 1242 N N . GLY A 1 165 ? 15.878 -10.173 -15.435 1.00 86.50 165 GLY A N 1
ATOM 1243 C CA . GLY A 1 165 ? 16.371 -9.520 -14.253 1.00 86.50 165 GLY A CA 1
ATOM 1244 C C . GLY A 1 165 ? 17.104 -10.452 -13.316 1.00 86.50 165 GLY A C 1
ATOM 1245 O O . GLY A 1 165 ? 17.056 -11.673 -13.446 1.00 86.50 165 GLY A O 1
ATOM 1246 N N . THR A 1 166 ? 17.811 -9.850 -12.374 1.00 90.06 166 THR A N 1
ATOM 1247 C CA . THR A 1 166 ? 18.546 -10.557 -11.332 1.00 90.06 166 THR A CA 1
ATOM 1248 C C . THR A 1 166 ? 18.225 -9.931 -9.991 1.00 90.06 166 THR A C 1
ATOM 1250 O O . THR A 1 166 ? 18.233 -8.704 -9.870 1.00 90.06 166 THR A O 1
ATOM 1253 N N . LEU A 1 167 ? 18.019 -10.774 -8.987 1.00 91.69 167 LEU A N 1
ATOM 1254 C CA . LEU A 1 167 ? 17.820 -10.358 -7.609 1.00 91.69 167 LEU A CA 1
ATOM 1255 C C . LEU A 1 167 ? 18.959 -10.916 -6.757 1.00 91.69 167 LEU A C 1
ATOM 1257 O O . LEU A 1 167 ? 19.216 -12.118 -6.770 1.00 91.69 167 LEU A O 1
ATOM 1261 N N . SER A 1 168 ? 19.641 -10.038 -6.036 1.00 92.62 168 SER A N 1
ATOM 1262 C CA . SER A 1 168 ? 20.510 -10.376 -4.914 1.00 92.62 168 SER A CA 1
ATOM 1263 C C . SER A 1 168 ? 20.038 -9.621 -3.677 1.00 92.62 168 SER A C 1
ATOM 1265 O O . SER A 1 168 ? 19.286 -8.657 -3.802 1.00 92.62 168 SER A O 1
ATOM 1267 N N . GLU A 1 169 ? 20.516 -10.014 -2.497 1.00 93.69 169 GLU A N 1
ATOM 1268 C CA . GLU A 1 169 ? 20.079 -9.464 -1.203 1.00 93.69 169 GLU A CA 1
ATOM 1269 C C . GLU A 1 169 ? 20.043 -7.930 -1.156 1.00 93.69 169 GLU A C 1
ATOM 1271 O O . GLU A 1 169 ? 19.128 -7.350 -0.591 1.00 93.69 169 GLU A O 1
ATOM 1276 N N . ASN A 1 170 ? 21.002 -7.254 -1.792 1.00 94.75 170 ASN A N 1
ATOM 1277 C CA . ASN A 1 170 ? 21.105 -5.791 -1.762 1.00 94.75 170 ASN A CA 1
ATOM 1278 C C . ASN A 1 170 ? 20.955 -5.142 -3.138 1.00 94.75 170 ASN A C 1
ATOM 1280 O O . ASN A 1 170 ? 21.120 -3.930 -3.269 1.00 94.75 170 ASN A O 1
ATOM 1284 N N . LYS A 1 171 ? 20.706 -5.920 -4.195 1.00 94.69 171 LYS A N 1
ATOM 1285 C CA . LYS A 1 171 ? 20.637 -5.375 -5.549 1.00 94.69 171 LYS A CA 1
ATOM 1286 C C . LYS A 1 171 ? 19.601 -6.097 -6.390 1.00 94.69 171 LYS A C 1
ATOM 1288 O O . LYS A 1 171 ? 19.717 -7.284 -6.674 1.00 94.69 171 LYS A O 1
ATOM 1293 N N . MET A 1 172 ? 18.656 -5.327 -6.896 1.00 93.12 172 MET A N 1
ATOM 1294 C CA . MET A 1 172 ? 17.746 -5.749 -7.943 1.00 93.12 172 MET A CA 1
ATOM 1295 C C . MET A 1 172 ? 18.174 -5.110 -9.261 1.00 93.12 172 MET A C 1
ATOM 1297 O O . MET A 1 172 ? 18.435 -3.909 -9.311 1.00 93.12 172 MET A O 1
ATOM 1301 N N . VAL A 1 173 ? 18.224 -5.894 -10.335 1.00 93.00 173 VAL A N 1
ATOM 1302 C CA . VAL A 1 173 ? 18.452 -5.398 -11.696 1.00 93.00 173 VAL A CA 1
ATOM 1303 C C . VAL A 1 173 ? 17.334 -5.894 -12.594 1.00 93.00 173 VAL A C 1
ATOM 1305 O O . VAL A 1 173 ? 17.131 -7.097 -12.701 1.00 93.00 173 VAL A O 1
ATOM 1308 N N . LEU A 1 174 ? 16.640 -4.979 -13.259 1.00 91.25 174 LEU A N 1
ATOM 1309 C CA . LEU A 1 174 ? 15.613 -5.253 -14.259 1.00 91.25 174 LEU A CA 1
ATOM 1310 C C . LEU A 1 174 ? 16.107 -4.768 -15.614 1.00 91.25 174 LEU A C 1
ATOM 1312 O O . LEU A 1 174 ? 16.600 -3.652 -15.720 1.00 91.25 174 LEU A O 1
ATOM 1316 N N . ARG A 1 175 ? 15.956 -5.586 -16.648 1.00 90.56 175 ARG A N 1
ATOM 1317 C CA . ARG A 1 175 ? 16.367 -5.294 -18.021 1.00 90.56 175 ARG A CA 1
ATOM 1318 C C . ARG A 1 175 ? 15.203 -5.495 -18.963 1.00 90.56 175 ARG A C 1
ATOM 1320 O O . ARG A 1 175 ? 14.554 -6.538 -18.940 1.00 90.56 175 ARG A O 1
ATOM 1327 N N . GLN A 1 176 ? 15.001 -4.523 -19.831 1.00 88.31 176 GLN A N 1
ATOM 1328 C CA . GLN A 1 176 ? 13.995 -4.559 -20.869 1.00 88.31 176 GLN A CA 1
ATOM 1329 C C . GLN A 1 176 ? 14.647 -4.222 -22.207 1.00 88.31 176 GLN A C 1
ATOM 1331 O O . GLN A 1 176 ? 15.325 -3.199 -22.336 1.00 88.31 176 GLN A O 1
ATOM 1336 N N . GLU A 1 177 ? 14.426 -5.071 -23.205 1.00 85.44 177 GLU A N 1
ATOM 1337 C CA . GLU A 1 177 ? 14.878 -4.841 -24.575 1.00 85.44 177 GLU A CA 1
ATOM 1338 C C . GLU A 1 177 ? 13.678 -4.610 -25.493 1.00 85.44 177 GLU A C 1
ATOM 1340 O O . GLU A 1 177 ? 12.626 -5.240 -25.376 1.00 85.44 177 GLU A O 1
ATOM 1345 N N . SER A 1 178 ? 13.843 -3.669 -26.417 1.00 79.94 178 SER A N 1
ATOM 1346 C CA . SER A 1 178 ? 12.906 -3.419 -27.507 1.00 79.94 178 SER A CA 1
ATOM 1347 C C . SER A 1 178 ? 13.410 -4.125 -28.765 1.00 79.94 178 SER A C 1
ATOM 1349 O O . SER A 1 178 ? 14.620 -4.197 -28.992 1.00 79.94 178 SER A O 1
ATOM 1351 N N . GLY A 1 179 ? 12.499 -4.547 -29.635 1.00 73.38 179 GLY A N 1
ATOM 1352 C CA . GLY A 1 179 ? 12.829 -5.126 -30.936 1.00 73.38 179 GLY A CA 1
ATOM 1353 C C . GLY A 1 179 ? 12.436 -4.219 -32.100 1.00 73.38 179 GLY A C 1
ATOM 1354 O O . GLY A 1 179 ? 11.723 -3.234 -31.914 1.00 73.38 179 GLY A O 1
ATOM 1355 N N . PRO A 1 180 ? 12.858 -4.534 -33.334 1.00 69.62 180 PRO A N 1
ATOM 1356 C CA . PRO A 1 180 ? 12.236 -3.962 -34.518 1.00 69.62 180 PRO A CA 1
ATOM 1357 C C . PRO A 1 180 ? 10.706 -4.117 -34.480 1.00 69.62 180 PRO A C 1
ATOM 1359 O O . PRO A 1 180 ? 10.206 -5.214 -34.245 1.00 69.62 180 PRO A O 1
ATOM 1362 N N . GLY A 1 181 ? 9.966 -3.022 -34.668 1.00 68.88 181 GLY A N 1
ATOM 1363 C CA . GLY A 1 181 ? 8.500 -2.987 -34.587 1.00 68.88 181 GLY A CA 1
ATOM 1364 C C . GLY A 1 181 ? 7.904 -3.171 -33.184 1.00 68.88 181 GLY A C 1
ATOM 1365 O O . GLY A 1 181 ? 6.684 -3.247 -33.060 1.00 68.88 181 GLY A O 1
ATOM 1366 N N . ILE A 1 182 ? 8.729 -3.244 -32.135 1.00 67.62 182 ILE A N 1
ATOM 1367 C CA . ILE A 1 182 ? 8.300 -3.462 -30.750 1.00 67.62 182 ILE A CA 1
ATOM 1368 C C . ILE A 1 182 ? 8.932 -2.380 -29.876 1.00 67.62 182 ILE A C 1
ATOM 1370 O O . ILE A 1 182 ? 10.136 -2.400 -29.629 1.00 67.62 182 ILE A O 1
ATOM 1374 N N . ASP A 1 183 ? 8.125 -1.447 -29.381 1.00 71.06 183 ASP A N 1
ATOM 1375 C CA . ASP A 1 183 ? 8.565 -0.502 -28.351 1.00 71.06 183 ASP A CA 1
ATOM 1376 C C . ASP A 1 183 ? 8.727 -1.221 -26.999 1.00 71.06 183 ASP A C 1
ATOM 1378 O O . ASP A 1 183 ? 8.140 -2.286 -26.786 1.00 71.06 183 ASP A O 1
ATOM 1382 N N . LEU A 1 184 ? 9.503 -0.646 -26.066 1.00 70.56 184 LEU A N 1
ATOM 1383 C CA . LEU A 1 184 ? 9.524 -1.134 -24.682 1.00 70.56 184 LEU A CA 1
ATOM 1384 C C . LEU A 1 184 ? 8.084 -1.145 -24.153 1.00 70.56 184 LEU A C 1
ATOM 1386 O O . LEU A 1 184 ? 7.439 -0.105 -24.016 1.00 70.56 184 LEU A O 1
ATOM 1390 N N . GLY A 1 185 ? 7.551 -2.350 -23.970 1.00 56.16 185 GLY A N 1
ATOM 1391 C CA . GLY A 1 185 ? 6.144 -2.561 -23.689 1.00 56.16 185 GLY A CA 1
ATOM 1392 C C . GLY A 1 185 ? 5.759 -2.077 -22.299 1.00 56.16 185 GLY A C 1
ATOM 1393 O O . GLY A 1 185 ? 6.217 -2.661 -21.325 1.00 56.16 185 GLY A O 1
ATOM 1394 N N . GLY A 1 186 ? 4.862 -1.087 -22.255 1.00 59.75 186 GLY A N 1
ATOM 1395 C CA . GLY A 1 186 ? 3.938 -0.788 -21.156 1.00 59.75 186 GLY A CA 1
ATOM 1396 C C . GLY A 1 186 ? 4.530 -0.578 -19.759 1.00 59.75 186 GLY A C 1
ATOM 1397 O O . GLY A 1 186 ? 5.733 -0.597 -19.527 1.00 59.75 186 GLY A O 1
ATOM 1398 N N . ASN A 1 187 ? 3.637 -0.367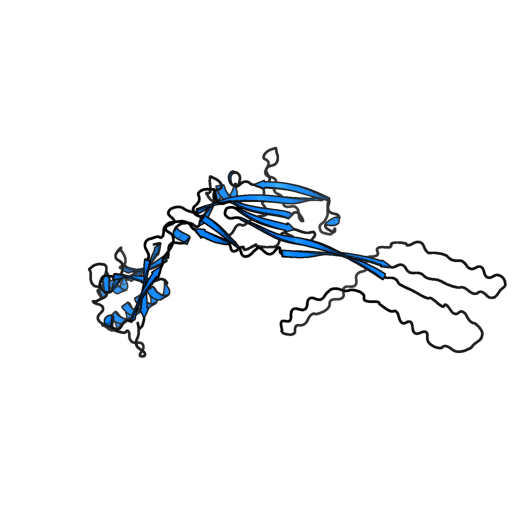 -18.795 1.00 60.28 187 ASN A N 1
ATOM 1399 C CA . ASN A 1 187 ? 4.006 -0.302 -17.386 1.00 60.28 187 ASN A CA 1
ATOM 1400 C C . ASN A 1 187 ? 4.397 -1.706 -16.908 1.00 60.28 187 ASN A C 1
ATOM 1402 O O . ASN A 1 187 ? 3.580 -2.626 -16.968 1.00 60.28 187 ASN A O 1
ATOM 1406 N N . ILE A 1 188 ? 5.626 -1.870 -16.416 1.00 69.12 188 ILE A N 1
ATOM 1407 C CA . ILE A 1 188 ? 6.059 -3.106 -15.762 1.00 69.12 188 ILE A CA 1
ATOM 1408 C C . ILE A 1 188 ? 5.765 -2.984 -14.271 1.00 69.12 188 ILE A C 1
ATOM 1410 O O . ILE A 1 188 ? 6.213 -2.047 -13.612 1.00 69.12 188 ILE A O 1
ATOM 1414 N N . VAL A 1 189 ? 5.024 -3.956 -13.744 1.00 74.56 189 VAL A N 1
ATOM 1415 C CA . VAL A 1 189 ? 4.803 -4.120 -12.307 1.00 74.56 189 VAL A CA 1
ATOM 1416 C C . VAL A 1 189 ? 5.595 -5.339 -11.852 1.00 74.56 189 VAL A C 1
ATOM 1418 O O . VAL A 1 189 ? 5.476 -6.413 -12.443 1.00 74.56 189 VAL A O 1
ATOM 1421 N N . VAL A 1 190 ? 6.422 -5.139 -10.828 1.00 78.50 190 VAL A N 1
ATOM 1422 C CA . VAL A 1 190 ? 7.220 -6.180 -10.177 1.00 78.50 190 VAL A CA 1
ATOM 1423 C C . VAL A 1 190 ? 6.858 -6.180 -8.701 1.00 78.50 190 VAL A C 1
ATOM 1425 O O . VAL A 1 190 ? 6.870 -5.124 -8.060 1.00 78.50 190 VAL A O 1
ATOM 1428 N N . SER A 1 191 ? 6.532 -7.355 -8.179 1.00 83.50 191 SER A N 1
ATOM 1429 C CA . SER A 1 191 ? 6.310 -7.589 -6.757 1.00 83.50 191 SER A CA 1
ATOM 1430 C C . SER A 1 191 ? 7.606 -8.089 -6.139 1.00 83.50 191 SER A C 1
ATOM 1432 O O . SER A 1 191 ? 8.189 -9.064 -6.606 1.00 83.50 191 SER A O 1
ATOM 1434 N N . ILE A 1 192 ? 8.063 -7.400 -5.097 1.00 83.50 192 ILE A N 1
ATOM 1435 C CA . ILE A 1 192 ? 9.327 -7.685 -4.420 1.00 83.50 192 ILE A CA 1
ATOM 1436 C C . ILE A 1 192 ? 9.020 -7.979 -2.960 1.00 83.50 192 ILE A C 1
ATOM 1438 O O . ILE A 1 192 ? 8.332 -7.195 -2.302 1.00 83.50 192 ILE A O 1
ATOM 1442 N N . GLU A 1 193 ? 9.561 -9.079 -2.457 1.00 87.50 193 GLU A N 1
ATOM 1443 C CA . GLU A 1 193 ? 9.520 -9.420 -1.043 1.00 87.50 193 GLU A CA 1
ATOM 1444 C C . GLU A 1 193 ? 10.804 -8.965 -0.354 1.00 87.50 193 GLU A C 1
ATOM 1446 O O . GLU A 1 193 ? 11.915 -9.219 -0.829 1.00 87.50 193 GLU A O 1
ATOM 1451 N N . TYR A 1 194 ? 10.641 -8.321 0.799 1.00 86.56 194 TYR A N 1
ATOM 1452 C CA . TYR A 1 194 ? 11.736 -7.855 1.641 1.00 86.56 194 TYR A CA 1
ATOM 1453 C C . TYR A 1 194 ? 11.769 -8.664 2.930 1.00 86.56 194 TYR A C 1
ATOM 1455 O O . TYR A 1 194 ? 10.727 -8.956 3.513 1.00 86.56 194 TYR A O 1
ATOM 1463 N N . SER A 1 195 ? 12.970 -8.980 3.398 1.00 88.75 195 SER A N 1
ATOM 1464 C CA . SER A 1 195 ? 13.197 -9.422 4.771 1.00 88.75 195 SER A CA 1
ATOM 1465 C C . SER A 1 195 ? 13.785 -8.273 5.570 1.00 88.75 195 SER A C 1
ATOM 1467 O O . SER A 1 195 ? 14.694 -7.586 5.104 1.00 88.75 195 SER A O 1
ATOM 1469 N N . LEU A 1 196 ? 13.237 -8.057 6.761 1.00 89.19 196 LEU A N 1
ATOM 1470 C CA . LEU A 1 196 ? 13.621 -6.984 7.666 1.00 89.19 196 LEU A CA 1
ATOM 1471 C C . LEU A 1 196 ? 14.274 -7.588 8.905 1.00 89.19 196 LEU A C 1
ATOM 1473 O O . LEU A 1 196 ? 13.745 -8.539 9.474 1.00 89.19 196 LEU A O 1
ATOM 1477 N N . THR A 1 197 ? 15.405 -7.032 9.324 1.00 85.62 197 THR A N 1
ATOM 1478 C CA . THR A 1 197 ? 16.162 -7.473 10.505 1.00 85.62 197 THR A CA 1
ATOM 1479 C C . THR A 1 197 ? 16.074 -6.458 11.646 1.00 85.62 197 THR A C 1
ATOM 1481 O O . THR A 1 197 ? 17.044 -6.277 12.380 1.00 85.62 197 THR A O 1
ATOM 1484 N N . ASP A 1 198 ? 14.959 -5.732 11.751 1.00 86.00 198 ASP A N 1
ATOM 1485 C CA . ASP A 1 198 ? 14.735 -4.771 12.836 1.00 86.00 198 ASP A CA 1
ATOM 1486 C C . ASP A 1 198 ? 14.058 -5.420 14.051 1.00 86.00 198 ASP A C 1
ATOM 1488 O O . ASP A 1 198 ? 13.492 -6.513 13.957 1.00 86.00 198 ASP A O 1
ATOM 1492 N N . ASP A 1 199 ? 14.116 -4.730 15.187 1.00 89.56 199 ASP A N 1
ATOM 1493 C CA . ASP A 1 199 ? 13.407 -5.127 16.398 1.00 89.56 199 ASP A CA 1
ATOM 1494 C C . ASP A 1 199 ? 11.889 -5.064 16.175 1.00 89.56 199 ASP A C 1
ATOM 1496 O O . ASP A 1 199 ? 11.377 -4.322 15.333 1.00 89.56 199 ASP A O 1
ATOM 1500 N N . TRP A 1 200 ? 11.139 -5.846 16.948 1.00 93.00 200 TRP A N 1
ATOM 1501 C CA . TRP A 1 200 ? 9.681 -5.783 16.928 1.00 93.00 200 TRP A CA 1
ATOM 1502 C C . TRP A 1 200 ? 9.187 -4.567 17.711 1.00 93.00 200 TRP A C 1
ATOM 1504 O O . TRP A 1 200 ? 9.624 -4.320 18.836 1.00 93.00 200 TRP A O 1
ATOM 1514 N N . ALA A 1 201 ? 8.230 -3.837 17.138 1.00 94.69 201 ALA A N 1
ATOM 1515 C CA . ALA A 1 201 ? 7.520 -2.784 17.846 1.00 94.69 201 ALA A CA 1
ATOM 1516 C C . ALA A 1 201 ? 6.650 -3.365 18.964 1.00 94.69 201 ALA A C 1
ATOM 1518 O O . ALA A 1 201 ? 6.334 -4.560 18.993 1.00 94.69 201 ALA A O 1
ATOM 1519 N N . VAL A 1 202 ? 6.216 -2.494 19.879 1.00 94.69 202 VAL A N 1
ATOM 1520 C CA . VAL A 1 202 ? 5.234 -2.871 20.899 1.00 94.69 202 VAL A CA 1
ATOM 1521 C C . VAL A 1 202 ? 3.965 -3.367 20.191 1.00 94.69 202 VAL A C 1
ATOM 1523 O O . VAL A 1 202 ? 3.401 -2.622 19.383 1.00 94.69 202 VAL A O 1
ATOM 1526 N N . PRO A 1 203 ? 3.498 -4.600 20.471 1.00 95.62 203 PRO A N 1
ATOM 1527 C CA . PRO A 1 203 ? 2.330 -5.151 19.803 1.00 95.62 203 PRO A CA 1
ATOM 1528 C C . PRO A 1 203 ? 1.102 -4.274 20.012 1.00 95.62 203 PRO A C 1
ATOM 1530 O O . PRO A 1 203 ? 0.831 -3.793 21.115 1.00 95.62 203 PRO A O 1
ATOM 1533 N N . VAL A 1 204 ? 0.327 -4.098 18.949 1.00 95.94 204 VAL A N 1
ATOM 1534 C CA . VAL A 1 204 ? -0.911 -3.326 19.007 1.00 95.94 204 VAL A CA 1
ATOM 1535 C C . VAL A 1 204 ? -2.075 -4.280 19.184 1.00 95.94 204 VAL A C 1
ATOM 1537 O O . VAL A 1 204 ? -2.310 -5.152 18.349 1.00 95.94 204 VAL A O 1
ATOM 1540 N N . GLN A 1 205 ? -2.839 -4.082 20.253 1.00 96.94 205 GLN A N 1
ATOM 1541 C CA . GLN A 1 205 ? -4.082 -4.802 20.479 1.00 96.94 205 GLN A CA 1
ATOM 1542 C C . GLN A 1 205 ? -5.245 -4.115 19.756 1.00 96.94 205 GLN A C 1
ATOM 1544 O O . GLN A 1 205 ? -5.528 -2.938 19.985 1.00 96.94 205 GLN A O 1
ATOM 1549 N N . PHE A 1 206 ? -5.952 -4.883 18.933 1.00 97.81 206 PHE A N 1
ATOM 1550 C CA . PHE A 1 206 ? -7.192 -4.484 18.281 1.00 97.81 206 PHE A CA 1
ATOM 1551 C C . PHE A 1 206 ? -8.384 -5.192 18.918 1.00 97.81 206 PHE A C 1
ATOM 1553 O O . PHE A 1 206 ? -8.322 -6.372 19.261 1.00 97.81 206 PHE A O 1
ATOM 1560 N N . SER A 1 207 ? -9.481 -4.460 19.064 1.00 97.88 207 SER A N 1
ATOM 1561 C CA . SER A 1 207 ? -10.753 -4.934 19.593 1.00 97.88 207 SER A CA 1
ATOM 1562 C C . SER A 1 207 ? -11.654 -5.415 18.458 1.00 97.88 207 SER A C 1
ATOM 1564 O O . SER A 1 207 ? -11.882 -4.696 17.486 1.00 97.88 207 SER A O 1
ATOM 1566 N N . LYS A 1 208 ? -12.221 -6.610 18.610 1.00 97.81 208 LYS A N 1
ATOM 1567 C CA . LYS A 1 208 ? -13.312 -7.125 17.782 1.00 97.81 208 LYS A CA 1
ATOM 1568 C C . LYS A 1 208 ? -14.556 -7.224 18.656 1.00 97.81 208 LYS A C 1
ATOM 1570 O O . LYS A 1 208 ? -14.576 -7.935 19.661 1.00 97.81 208 LYS A O 1
ATOM 1575 N N . ILE A 1 209 ? -15.586 -6.473 18.281 1.00 97.69 209 ILE A N 1
ATOM 1576 C CA . ILE A 1 209 ? -16.849 -6.426 19.014 1.00 97.69 209 ILE A CA 1
ATOM 1577 C C . ILE A 1 209 ? -17.937 -7.004 18.117 1.00 97.69 209 ILE A C 1
ATOM 1579 O O . ILE A 1 209 ? -18.308 -6.414 17.106 1.00 97.69 209 ILE A O 1
ATOM 1583 N N . GLY A 1 210 ? -18.419 -8.183 18.489 1.00 97.31 210 GLY A N 1
ATOM 1584 C CA . GLY A 1 210 ? -19.508 -8.879 17.822 1.00 97.31 210 GLY A CA 1
ATOM 1585 C C . GLY A 1 210 ? -20.821 -8.770 18.588 1.00 97.31 210 GLY A C 1
ATOM 1586 O O . GLY A 1 210 ? -20.880 -8.260 19.708 1.00 97.31 210 GLY A O 1
ATOM 1587 N N . ASN A 1 211 ? -21.879 -9.318 17.985 1.00 97.31 211 ASN A N 1
ATOM 1588 C CA . ASN A 1 211 ? -23.220 -9.355 18.573 1.00 97.31 211 ASN A CA 1
ATOM 1589 C C . ASN A 1 211 ? -23.744 -7.954 18.955 1.00 97.31 211 ASN A C 1
ATOM 1591 O O . ASN A 1 211 ? -24.331 -7.781 20.018 1.00 97.31 211 ASN A O 1
ATOM 1595 N N . LEU A 1 212 ? -23.515 -6.948 18.100 1.00 98.19 212 LEU A N 1
ATOM 1596 C CA . LEU A 1 212 ? -23.977 -5.572 18.342 1.00 98.19 212 LEU A CA 1
ATOM 1597 C C . LEU A 1 212 ? -25.512 -5.482 18.404 1.00 98.19 212 LEU A C 1
ATOM 1599 O O . LEU A 1 212 ? -26.058 -4.729 19.203 1.00 98.19 212 LEU A O 1
ATOM 1603 N N . TYR A 1 213 ? -26.206 -6.293 17.603 1.00 98.25 213 TYR A N 1
ATOM 1604 C CA . TYR A 1 213 ? -27.665 -6.301 17.504 1.00 98.25 213 TYR A CA 1
ATOM 1605 C C . TYR A 1 213 ? -28.218 -7.710 17.704 1.00 98.25 213 TYR A C 1
ATOM 1607 O O . TYR A 1 213 ? -27.613 -8.701 17.286 1.00 98.25 213 TYR A O 1
ATOM 1615 N N . ALA A 1 214 ? -29.389 -7.794 18.325 1.00 97.31 214 ALA A N 1
ATOM 1616 C CA . ALA A 1 214 ? -30.176 -9.012 18.399 1.00 97.31 214 ALA A CA 1
ATOM 1617 C C . ALA A 1 214 ? -30.757 -9.375 17.022 1.00 97.31 214 ALA A C 1
ATOM 1619 O O . ALA A 1 214 ? -30.837 -8.549 16.112 1.00 97.31 214 ALA A O 1
ATOM 1620 N N . LYS A 1 215 ? -31.270 -10.604 16.884 1.00 96.88 215 LYS A N 1
ATOM 1621 C CA . LYS A 1 215 ? -31.985 -11.043 15.667 1.00 96.88 215 LYS A CA 1
ATOM 1622 C C . LYS A 1 215 ? -33.213 -10.182 15.338 1.00 96.88 215 LYS A C 1
ATOM 1624 O O . LYS A 1 215 ? -33.645 -10.167 14.194 1.00 96.88 215 LYS A O 1
ATOM 1629 N N . SER A 1 216 ? -33.768 -9.482 16.329 1.00 96.31 216 SER A N 1
ATOM 1630 C CA . SER A 1 216 ? -34.874 -8.532 16.166 1.00 96.31 216 SER A CA 1
ATOM 1631 C C . SER A 1 216 ? -34.453 -7.182 15.571 1.00 96.31 216 SER A C 1
ATOM 1633 O O . SER A 1 216 ? -35.319 -6.358 15.301 1.00 96.31 216 SER A O 1
ATOM 1635 N N . GLY A 1 217 ? -33.151 -6.929 15.397 1.00 96.75 217 GLY A N 1
ATOM 1636 C CA . GLY A 1 217 ? -32.613 -5.643 14.945 1.00 96.75 217 GLY A CA 1
ATOM 1637 C C . GLY A 1 217 ? -32.419 -4.607 16.057 1.00 96.75 217 GLY A C 1
ATOM 1638 O O . GLY A 1 217 ? -31.852 -3.552 15.800 1.00 96.75 217 GLY A O 1
ATOM 1639 N N . LEU A 1 218 ? -32.835 -4.898 17.295 1.00 97.56 218 LEU A N 1
ATOM 1640 C CA . LEU A 1 218 ? -32.572 -4.027 18.444 1.00 97.56 218 LEU A CA 1
ATOM 1641 C C . LEU A 1 218 ? -31.116 -4.167 18.919 1.00 97.56 218 LEU A C 1
ATOM 1643 O O . LEU A 1 218 ? -30.577 -5.280 18.877 1.00 97.56 218 LEU A O 1
ATOM 1647 N N . PRO A 1 219 ? -30.476 -3.082 19.392 1.00 98.06 219 PRO A N 1
ATOM 1648 C CA . PRO A 1 219 ? -29.128 -3.160 19.940 1.00 98.06 219 PRO A CA 1
ATOM 1649 C C . PRO A 1 219 ? -29.113 -4.043 21.196 1.00 98.06 219 PRO A C 1
ATOM 1651 O O . PRO A 1 219 ? -30.028 -3.998 22.020 1.00 98.06 219 PRO A O 1
ATOM 1654 N N . ASN A 1 220 ? -28.078 -4.871 21.341 1.00 97.88 220 ASN A N 1
ATOM 1655 C CA . ASN A 1 220 ? -27.857 -5.635 22.571 1.00 97.88 220 ASN A CA 1
ATOM 1656 C C . ASN A 1 220 ? -27.312 -4.724 23.679 1.00 97.88 220 ASN A C 1
ATOM 1658 O O . ASN A 1 220 ? -26.738 -3.681 23.399 1.00 97.88 220 ASN A O 1
ATOM 1662 N N . SER A 1 221 ? -27.431 -5.120 24.949 1.00 95.94 221 SER A N 1
ATOM 1663 C CA . SER A 1 221 ? -26.746 -4.398 26.029 1.00 95.94 221 SER A CA 1
ATOM 1664 C C . SER A 1 221 ? -25.222 -4.545 25.912 1.00 95.94 221 SER A C 1
ATOM 1666 O O . SER A 1 221 ? -24.712 -5.567 25.449 1.00 95.94 221 SER A O 1
ATOM 1668 N N . VAL A 1 222 ? -24.473 -3.552 26.408 1.00 95.38 222 VAL A N 1
ATOM 1669 C CA . VAL A 1 222 ? -22.992 -3.535 26.371 1.00 95.38 222 VAL A CA 1
ATOM 1670 C C . VAL A 1 222 ? -22.357 -4.757 27.066 1.00 95.38 222 VAL A C 1
ATOM 1672 O O . VAL A 1 222 ? -21.236 -5.168 26.748 1.00 95.38 222 VAL A O 1
ATOM 1675 N N . GLU A 1 223 ? -23.068 -5.353 28.020 1.00 94.69 223 GLU A N 1
ATOM 1676 C CA . GLU A 1 223 ? -22.654 -6.557 28.749 1.00 94.69 223 GLU A CA 1
ATOM 1677 C C . GLU A 1 223 ? -22.779 -7.830 27.904 1.00 94.69 223 GLU A C 1
ATOM 1679 O O . GLU A 1 223 ? -21.954 -8.728 28.041 1.00 94.69 223 GLU A O 1
ATOM 1684 N N . ASN A 1 224 ? -23.733 -7.863 26.969 1.00 96.00 224 ASN A N 1
ATOM 1685 C CA . ASN A 1 224 ? -24.019 -9.004 26.094 1.00 96.00 224 ASN A CA 1
ATOM 1686 C C . ASN A 1 224 ? -23.216 -8.993 24.781 1.00 96.00 224 ASN A C 1
ATOM 1688 O O . ASN A 1 224 ? -23.411 -9.850 23.910 1.00 96.00 224 ASN A O 1
ATOM 1692 N N . LEU A 1 225 ? -22.324 -8.015 24.612 1.00 96.69 225 LEU A N 1
ATOM 1693 C CA . LEU A 1 225 ? -21.441 -7.938 23.456 1.00 96.69 225 LEU A CA 1
ATOM 1694 C C . LEU A 1 225 ? -20.406 -9.060 23.493 1.00 96.69 225 LEU A C 1
ATOM 1696 O O . LEU A 1 225 ? -19.771 -9.308 24.520 1.00 96.69 225 LEU A O 1
ATOM 1700 N N . SER A 1 226 ? -20.179 -9.688 22.341 1.00 97.00 226 SER A N 1
ATOM 1701 C CA . SER A 1 226 ? -19.065 -10.618 22.178 1.00 97.00 226 SER A CA 1
ATOM 1702 C C . SER A 1 226 ? -17.785 -9.807 22.011 1.00 97.00 226 SER A C 1
ATOM 1704 O O . SER A 1 226 ? -17.669 -9.022 21.072 1.00 97.00 226 SER A O 1
ATOM 1706 N N . LYS A 1 227 ? -16.845 -9.954 22.945 1.00 96.00 227 LYS A N 1
ATOM 1707 C CA . LYS A 1 227 ? -15.596 -9.187 22.979 1.00 96.00 227 LYS A CA 1
ATOM 1708 C C . LYS A 1 227 ? -14.447 -10.144 22.725 1.00 96.00 227 LYS A C 1
ATOM 1710 O O . LYS A 1 227 ? -14.221 -11.058 23.514 1.00 96.00 227 LYS A O 1
ATOM 1715 N N . SER A 1 228 ? -13.711 -9.920 21.653 1.00 96.81 228 SER A N 1
ATOM 1716 C CA . SER A 1 228 ? -12.430 -10.571 21.424 1.00 96.81 228 SER A CA 1
ATOM 1717 C C . SER A 1 228 ? -11.393 -9.530 21.038 1.00 96.81 228 SER A C 1
ATOM 1719 O O . SER A 1 228 ? -11.701 -8.373 20.746 1.00 96.81 228 SER A O 1
ATOM 1721 N N . TYR A 1 229 ? -10.134 -9.924 21.105 1.00 96.81 229 TYR A N 1
ATOM 1722 C CA . TYR A 1 229 ? -9.029 -9.082 20.699 1.00 96.81 229 TYR A CA 1
ATOM 1723 C C . TYR A 1 229 ? -7.999 -9.925 19.971 1.00 96.81 229 TYR A C 1
ATOM 1725 O O . TYR A 1 229 ? -7.911 -11.138 20.162 1.00 96.81 229 TYR A O 1
ATOM 1733 N N . PHE A 1 230 ? -7.215 -9.263 19.139 1.00 96.81 230 PHE A N 1
ATOM 1734 C CA . PHE A 1 230 ? -6.045 -9.852 18.516 1.00 96.81 230 PHE A CA 1
ATOM 1735 C C . PHE A 1 230 ? -4.906 -8.840 18.559 1.00 96.81 230 PHE A C 1
ATOM 1737 O O . PHE A 1 230 ? -5.133 -7.632 18.666 1.00 96.81 230 PHE A O 1
ATOM 1744 N N . MET A 1 231 ? -3.680 -9.348 18.540 1.00 97.31 231 MET A N 1
ATOM 1745 C CA . MET A 1 231 ? -2.477 -8.528 18.571 1.00 97.31 231 MET A CA 1
ATOM 1746 C C . MET A 1 231 ? -1.833 -8.525 17.193 1.00 97.31 231 MET A C 1
ATOM 1748 O O . MET A 1 231 ? -1.688 -9.577 16.572 1.00 97.31 231 MET A O 1
ATOM 1752 N N . VAL A 1 232 ? -1.431 -7.343 16.742 1.00 95.69 232 VAL A N 1
ATOM 1753 C CA . VAL A 1 232 ? -0.640 -7.162 15.528 1.00 95.69 232 VAL A CA 1
ATOM 1754 C C . VAL A 1 232 ? 0.796 -6.875 15.937 1.00 95.69 232 VAL A C 1
ATOM 1756 O O . VAL A 1 232 ? 1.076 -5.894 16.629 1.00 95.69 232 VAL A O 1
ATOM 1759 N N . PHE A 1 233 ? 1.690 -7.756 15.498 1.00 92.50 233 PHE A N 1
ATOM 1760 C CA . PHE A 1 233 ? 3.134 -7.603 15.611 1.00 92.50 233 PHE A CA 1
ATOM 1761 C C . PHE A 1 233 ? 3.655 -7.023 14.301 1.00 92.50 233 PHE A C 1
ATOM 1763 O O . PHE A 1 233 ? 3.280 -7.482 13.223 1.00 92.50 233 PHE A O 1
ATOM 1770 N N . PHE A 1 234 ? 4.509 -6.012 14.391 1.00 92.19 234 PHE A N 1
ATOM 1771 C CA . PHE A 1 234 ? 5.108 -5.357 13.235 1.00 92.19 234 PHE A CA 1
ATOM 1772 C C . PHE A 1 234 ? 6.521 -4.873 13.598 1.00 92.19 234 PHE A C 1
ATOM 1774 O O . PHE A 1 234 ? 6.805 -4.680 14.783 1.00 92.19 234 PHE A O 1
ATOM 1781 N N . PRO A 1 235 ? 7.430 -4.722 12.623 1.00 91.62 235 PRO A N 1
ATOM 1782 C CA . PRO A 1 235 ? 8.787 -4.244 12.882 1.00 91.62 235 PRO A CA 1
ATOM 1783 C C . PRO A 1 235 ? 8.804 -2.762 13.296 1.00 91.62 235 PRO A C 1
ATOM 1785 O O . PRO A 1 235 ? 8.077 -1.943 12.726 1.00 91.62 235 PRO A O 1
ATOM 1788 N N . ASP A 1 236 ? 9.661 -2.407 14.257 1.00 92.88 236 ASP A N 1
ATOM 1789 C CA . ASP A 1 236 ? 9.882 -1.037 14.746 1.00 92.88 236 ASP A CA 1
ATOM 1790 C C . ASP A 1 236 ? 10.840 -0.263 13.838 1.00 92.88 236 ASP A C 1
ATOM 1792 O O . ASP A 1 236 ? 11.970 0.075 14.197 1.00 92.88 236 ASP A O 1
ATOM 1796 N N . ILE A 1 237 ? 10.386 0.026 12.621 1.00 91.12 237 ILE A N 1
ATOM 1797 C CA . ILE A 1 237 ? 11.171 0.839 11.698 1.00 91.12 237 ILE A CA 1
ATOM 1798 C C . ILE A 1 237 ? 11.129 2.303 12.148 1.00 91.12 237 ILE A C 1
ATOM 1800 O O . ILE A 1 237 ? 10.106 2.984 12.020 1.00 91.12 237 ILE A O 1
ATOM 1804 N N . LYS A 1 238 ? 12.265 2.800 12.644 1.00 91.19 238 LYS A N 1
ATOM 1805 C CA . LYS A 1 238 ? 12.425 4.196 13.095 1.00 91.19 238 LYS A CA 1
ATOM 1806 C C . LYS A 1 238 ? 12.722 5.163 11.953 1.00 91.19 238 LYS A C 1
ATOM 1808 O O . LYS A 1 238 ? 12.282 6.309 11.994 1.00 91.19 238 LYS A O 1
ATOM 1813 N N . GLU A 1 239 ? 13.427 4.699 10.928 1.00 92.44 239 GLU A N 1
ATOM 1814 C CA . GLU A 1 239 ? 13.839 5.495 9.771 1.00 92.44 239 GLU A CA 1
ATOM 1815 C C . GLU A 1 239 ? 13.414 4.814 8.473 1.00 92.44 239 GLU A C 1
ATOM 1817 O O . GLU A 1 239 ? 13.391 3.590 8.394 1.00 92.44 239 GLU A O 1
ATOM 1822 N N . SER A 1 240 ? 13.080 5.593 7.441 1.00 92.69 240 SER A N 1
ATOM 1823 C CA . SER A 1 240 ? 12.768 5.024 6.127 1.00 92.69 240 SER A CA 1
ATOM 1824 C C . SER A 1 240 ? 13.930 4.179 5.613 1.00 92.69 240 SER A C 1
ATOM 1826 O O . SER A 1 240 ? 15.067 4.649 5.577 1.00 92.69 240 SER A O 1
ATOM 1828 N N . ILE A 1 241 ? 13.617 2.977 5.137 1.00 90.81 241 ILE A N 1
ATOM 1829 C CA . ILE A 1 241 ? 14.565 2.135 4.413 1.00 90.81 241 ILE A CA 1
ATOM 1830 C C . ILE A 1 241 ? 14.809 2.773 3.060 1.00 90.81 241 ILE A C 1
ATOM 1832 O O . ILE A 1 241 ? 13.866 3.019 2.299 1.00 90.81 241 ILE A O 1
ATOM 1836 N N . LYS A 1 242 ? 16.078 3.019 2.748 1.00 93.38 242 LYS A N 1
ATOM 1837 C CA . LYS A 1 242 ? 16.473 3.740 1.544 1.00 93.38 242 LYS A CA 1
ATOM 1838 C C . LYS A 1 242 ? 17.056 2.816 0.486 1.00 93.38 242 LYS A C 1
ATOM 1840 O O . LYS A 1 242 ? 17.673 1.797 0.773 1.00 93.38 242 LYS A O 1
ATOM 1845 N N . GLY A 1 243 ? 16.887 3.212 -0.768 1.00 93.38 243 GLY A N 1
ATOM 1846 C CA . GLY A 1 243 ? 17.497 2.563 -1.920 1.00 93.38 243 GLY A CA 1
ATOM 1847 C C . GLY A 1 243 ? 18.059 3.584 -2.896 1.00 93.38 243 GLY A C 1
ATOM 1848 O O . GLY A 1 243 ? 17.622 4.729 -2.939 1.00 93.38 243 GLY A O 1
ATOM 1849 N N . LYS A 1 244 ? 19.024 3.171 -3.708 1.00 94.75 244 LYS A N 1
ATOM 1850 C CA . LYS A 1 244 ? 19.580 3.956 -4.811 1.00 94.75 244 LYS A CA 1
ATOM 1851 C C . LYS A 1 244 ? 19.058 3.402 -6.119 1.00 94.75 244 LYS A C 1
ATOM 1853 O O . LYS A 1 244 ? 19.268 2.226 -6.410 1.00 94.75 244 LYS A O 1
ATOM 1858 N N . LEU A 1 245 ? 18.381 4.250 -6.884 1.00 93.12 245 LEU A N 1
ATOM 1859 C CA . LEU A 1 245 ? 17.891 3.909 -8.211 1.00 93.12 245 LEU A CA 1
ATOM 1860 C C . LEU A 1 245 ? 18.844 4.459 -9.272 1.00 93.12 245 LEU A C 1
ATOM 1862 O O . LEU A 1 245 ? 18.887 5.668 -9.507 1.00 93.12 245 LEU A O 1
ATOM 1866 N N . ASP A 1 246 ? 19.544 3.549 -9.933 1.00 92.88 246 ASP A N 1
ATOM 1867 C CA . ASP A 1 246 ? 20.354 3.821 -11.113 1.00 92.88 246 ASP A CA 1
ATOM 1868 C C . ASP A 1 246 ? 19.646 3.267 -12.349 1.00 92.88 246 ASP A C 1
ATOM 1870 O O . ASP A 1 246 ? 18.938 2.259 -12.274 1.00 92.88 246 ASP A O 1
ATOM 1874 N N . TYR A 1 247 ? 19.865 3.881 -13.508 1.00 92.44 247 TYR A N 1
ATOM 1875 C CA . TYR A 1 247 ? 19.430 3.286 -14.765 1.00 92.44 247 TYR A CA 1
ATOM 1876 C C . TYR A 1 247 ? 20.394 3.544 -15.913 1.00 92.44 247 TYR A C 1
ATOM 1878 O O . TYR A 1 247 ? 21.040 4.589 -16.004 1.00 92.44 247 TYR A O 1
ATOM 1886 N N . THR A 1 248 ? 20.482 2.571 -16.813 1.00 92.25 248 THR A N 1
ATOM 1887 C CA . THR A 1 248 ? 21.162 2.715 -18.099 1.00 92.25 248 THR A CA 1
ATOM 1888 C C . THR A 1 248 ? 20.157 2.521 -19.215 1.00 92.25 248 THR A C 1
ATOM 1890 O O . THR A 1 248 ? 19.182 1.782 -19.079 1.00 92.25 248 THR A O 1
ATOM 1893 N N . PHE A 1 249 ? 20.358 3.221 -20.321 1.00 90.19 249 PHE A N 1
ATOM 1894 C CA . PHE A 1 249 ? 19.460 3.135 -21.456 1.00 90.19 249 PHE A CA 1
ATOM 1895 C C . PHE A 1 249 ? 20.210 3.257 -22.774 1.00 90.19 249 PHE A C 1
ATOM 1897 O O . PHE A 1 249 ? 21.244 3.921 -22.878 1.00 90.19 249 PHE A O 1
ATOM 1904 N N . LEU A 1 250 ? 19.648 2.637 -23.807 1.00 89.94 250 LEU A N 1
ATOM 1905 C CA . LEU A 1 250 ? 20.078 2.820 -25.186 1.00 89.94 250 LEU A CA 1
ATOM 1906 C C . LEU A 1 250 ? 18.957 3.504 -25.955 1.00 89.94 250 LEU A C 1
ATOM 1908 O O . LEU A 1 250 ? 17.927 2.899 -26.234 1.00 89.94 250 LEU A O 1
ATOM 1912 N N . TYR A 1 251 ? 19.145 4.768 -26.305 1.00 88.12 251 TYR A N 1
ATOM 1913 C CA . TYR A 1 251 ? 18.189 5.526 -27.096 1.00 88.12 251 TYR A CA 1
ATOM 1914 C C . TYR A 1 251 ? 18.478 5.368 -28.588 1.00 88.12 251 TYR A C 1
ATOM 1916 O O . TYR A 1 251 ? 19.579 5.666 -29.050 1.00 88.12 251 TYR A O 1
ATOM 1924 N N . ARG A 1 252 ? 17.487 4.928 -29.361 1.00 86.88 252 ARG A N 1
ATOM 1925 C CA . ARG A 1 252 ? 17.543 4.860 -30.823 1.00 86.88 252 ARG A CA 1
ATOM 1926 C C . ARG A 1 252 ? 16.998 6.156 -31.397 1.00 86.88 252 ARG A C 1
ATOM 1928 O O . ARG A 1 252 ? 15.801 6.409 -31.315 1.00 86.88 252 ARG A O 1
ATOM 1935 N N . GLN A 1 253 ? 17.876 6.936 -32.017 1.00 86.75 253 GLN A N 1
ATOM 1936 C CA . GLN A 1 253 ? 17.530 8.166 -32.719 1.00 86.75 253 GLN A CA 1
ATOM 1937 C C . GLN A 1 253 ? 17.499 7.929 -34.233 1.00 86.75 253 GLN A C 1
ATOM 1939 O O . GLN A 1 253 ? 18.504 7.528 -34.821 1.00 86.75 253 GLN A O 1
ATOM 1944 N N . VAL A 1 254 ? 16.386 8.226 -34.894 1.00 86.25 254 VAL A N 1
ATOM 1945 C CA . VAL A 1 254 ? 16.261 8.208 -36.353 1.00 86.25 254 VAL A CA 1
ATOM 1946 C C . VAL A 1 254 ? 16.839 9.508 -36.916 1.00 86.25 254 VAL A C 1
ATOM 1948 O O . VAL A 1 254 ? 16.321 10.597 -36.673 1.00 86.25 254 VAL A O 1
ATOM 1951 N N . LEU A 1 255 ? 17.933 9.395 -37.676 1.00 85.88 255 LEU A N 1
ATOM 1952 C CA . LEU A 1 255 ? 18.583 10.529 -38.345 1.00 85.88 255 LEU A CA 1
ATOM 1953 C C . LEU A 1 255 ? 17.989 10.793 -39.731 1.00 85.88 255 LEU A C 1
ATOM 1955 O O . LEU A 1 255 ? 17.855 11.941 -40.144 1.00 85.88 255 LEU A O 1
ATOM 1959 N N . LYS A 1 256 ? 17.680 9.725 -40.478 1.00 82.56 256 LYS A N 1
ATOM 1960 C CA . LYS A 1 256 ? 17.108 9.807 -41.828 1.00 82.56 256 LYS A CA 1
ATOM 1961 C C . LYS A 1 256 ? 16.220 8.597 -42.103 1.00 82.56 256 LYS A C 1
ATOM 1963 O O . LYS A 1 256 ? 16.638 7.459 -41.911 1.00 82.56 256 LYS A O 1
ATOM 1968 N N . GLY A 1 257 ? 15.021 8.849 -42.608 1.00 69.94 257 GLY A N 1
ATOM 1969 C CA . GLY A 1 257 ? 14.020 7.833 -42.931 1.00 69.94 257 GLY A CA 1
ATOM 1970 C C . GLY A 1 257 ? 12.623 8.451 -42.916 1.00 69.94 257 GLY A C 1
ATOM 1971 O O . GLY A 1 257 ? 12.434 9.516 -42.338 1.00 69.94 257 GLY A O 1
ATOM 1972 N N . ASN A 1 258 ? 11.656 7.810 -43.574 1.00 64.81 258 ASN A N 1
ATOM 1973 C CA . ASN A 1 258 ? 10.241 8.194 -43.524 1.00 64.81 258 ASN A CA 1
ATOM 1974 C C . ASN A 1 258 ? 9.457 7.096 -42.783 1.00 64.81 258 ASN A C 1
ATOM 1976 O O . ASN A 1 258 ? 9.862 5.935 -42.796 1.00 64.81 258 ASN A O 1
ATOM 1980 N N . LYS A 1 259 ? 8.315 7.452 -42.189 1.00 59.59 259 LYS A N 1
ATOM 1981 C CA . LYS A 1 259 ? 7.376 6.561 -41.486 1.00 59.59 259 LYS A CA 1
ATOM 1982 C C . LYS A 1 259 ? 6.888 5.377 -42.318 1.00 59.59 259 LYS A C 1
ATOM 1984 O O . LYS A 1 259 ? 6.468 4.369 -41.775 1.00 59.59 259 LYS A O 1
ATOM 1989 N N . HIS A 1 260 ? 6.929 5.528 -43.638 1.00 57.97 260 HIS A N 1
ATOM 1990 C CA . HIS A 1 260 ? 6.481 4.524 -44.600 1.00 57.97 260 HIS A CA 1
ATOM 1991 C C . HIS A 1 260 ? 7.566 3.523 -44.992 1.00 57.97 260 HIS A C 1
ATOM 1993 O O . HIS A 1 260 ? 7.293 2.591 -45.741 1.00 57.97 260 HIS A O 1
ATOM 1999 N N . ILE A 1 261 ? 8.802 3.731 -44.537 1.00 62.81 261 ILE A N 1
ATOM 2000 C CA . ILE A 1 261 ? 9.908 2.844 -44.859 1.00 62.81 261 ILE A CA 1
ATOM 2001 C C . ILE A 1 261 ? 10.080 1.862 -43.691 1.00 62.81 261 ILE A C 1
ATOM 2003 O O . ILE A 1 261 ? 10.122 2.317 -42.544 1.00 62.81 261 ILE A O 1
ATOM 2007 N N . PRO A 1 262 ? 10.219 0.548 -43.961 1.00 69.06 262 PRO A N 1
ATOM 2008 C CA . PRO A 1 262 ? 10.533 -0.440 -42.935 1.00 69.06 262 PRO A CA 1
ATOM 2009 C C . PRO A 1 262 ? 11.682 0.024 -42.037 1.00 69.06 262 PRO A C 1
ATOM 2011 O O . PRO A 1 262 ? 12.659 0.595 -42.532 1.00 69.06 262 PRO A O 1
ATOM 2014 N N . GLU A 1 263 ? 11.594 -0.247 -40.730 1.00 73.31 263 GLU A N 1
ATOM 2015 C CA . GLU A 1 263 ? 12.610 0.172 -39.751 1.00 73.31 263 GLU A CA 1
ATOM 2016 C C . GLU A 1 263 ? 14.033 -0.239 -40.158 1.00 73.31 263 GLU A C 1
ATOM 2018 O O . GLU A 1 263 ? 14.979 0.507 -39.911 1.00 73.31 263 GLU A O 1
ATOM 2023 N N . ALA A 1 264 ? 14.167 -1.370 -40.857 1.00 71.88 264 ALA A N 1
ATOM 2024 C CA . ALA A 1 264 ? 15.420 -1.888 -41.403 1.00 71.88 264 ALA A CA 1
ATOM 2025 C C . ALA A 1 264 ? 16.143 -0.934 -42.377 1.00 71.88 264 ALA A C 1
ATOM 2027 O O . ALA A 1 264 ? 17.343 -1.068 -42.589 1.00 71.88 264 ALA A O 1
ATOM 2028 N N . ARG A 1 265 ? 15.444 0.035 -42.983 1.00 76.38 265 ARG A N 1
ATOM 2029 C CA . ARG A 1 265 ? 16.029 1.007 -43.927 1.00 76.38 265 ARG A CA 1
ATOM 2030 C C . ARG A 1 265 ? 16.175 2.410 -43.328 1.00 76.38 265 ARG A C 1
ATOM 2032 O O . ARG A 1 265 ? 16.543 3.349 -44.037 1.00 76.38 265 ARG A O 1
ATOM 2039 N N . GLN A 1 266 ? 15.863 2.583 -42.046 1.00 82.44 266 GLN A N 1
ATOM 2040 C CA . GLN A 1 266 ? 16.091 3.844 -41.347 1.00 82.44 266 GLN A CA 1
ATOM 2041 C C . GLN A 1 266 ? 17.576 3.979 -41.004 1.00 82.44 266 GLN A C 1
ATOM 2043 O O . GLN A 1 266 ? 18.201 3.049 -40.500 1.00 82.44 266 GLN A O 1
ATOM 2048 N N . LYS A 1 267 ? 18.149 5.164 -41.232 1.00 86.69 267 LYS A N 1
ATOM 2049 C CA . LYS A 1 267 ? 19.475 5.495 -40.705 1.00 86.69 267 LYS A CA 1
ATOM 2050 C C . LYS A 1 267 ? 19.314 5.942 -39.265 1.00 86.69 267 LYS A C 1
ATOM 2052 O O . LYS A 1 267 ? 18.720 6.993 -39.007 1.00 86.69 267 LYS A O 1
ATOM 2057 N N . VAL A 1 268 ? 19.853 5.151 -38.348 1.00 86.12 268 VAL A N 1
ATOM 2058 C CA . VAL A 1 268 ? 19.722 5.380 -36.911 1.00 86.12 268 VAL A CA 1
ATOM 2059 C C . VAL A 1 268 ? 21.064 5.627 -36.248 1.00 86.12 268 VAL A C 1
ATOM 2061 O O . VAL A 1 268 ? 22.093 5.117 -36.684 1.00 86.12 268 VAL A O 1
ATOM 2064 N N . LYS A 1 269 ? 21.036 6.410 -35.174 1.00 88.94 269 LYS A N 1
ATOM 2065 C CA . LYS A 1 269 ? 22.138 6.604 -34.242 1.00 88.94 269 LYS A CA 1
ATOM 2066 C C . LYS A 1 269 ? 21.682 6.136 -32.872 1.00 88.94 269 LYS A C 1
ATOM 2068 O O . LYS A 1 269 ? 20.672 6.614 -32.362 1.00 88.94 269 LYS A O 1
ATOM 2073 N N . TYR A 1 270 ? 22.443 5.234 -32.275 1.00 88.81 270 TYR A N 1
ATOM 2074 C CA . TYR A 1 270 ? 22.216 4.829 -30.898 1.00 88.81 270 TYR A CA 1
ATOM 2075 C C . TYR A 1 270 ? 22.990 5.749 -29.959 1.00 88.81 270 TYR A C 1
ATOM 2077 O O . TYR A 1 270 ? 24.145 6.095 -30.218 1.00 88.81 270 TYR A O 1
ATOM 2085 N N . LYS A 1 271 ? 22.333 6.176 -28.886 1.00 88.56 271 LYS A N 1
ATOM 2086 C CA . LYS A 1 271 ? 22.927 6.960 -27.809 1.00 88.56 271 LYS A CA 1
ATOM 2087 C C . LYS A 1 271 ? 22.792 6.184 -26.520 1.00 88.56 271 LYS A C 1
ATOM 2089 O O . LYS A 1 271 ? 21.682 5.913 -26.072 1.00 88.56 271 LYS A O 1
ATOM 2094 N N . TYR A 1 272 ? 23.929 5.824 -25.953 1.00 89.75 272 TYR A N 1
ATOM 2095 C CA . TYR A 1 272 ? 23.984 5.230 -24.634 1.00 89.75 272 TYR A CA 1
ATOM 2096 C C . TYR A 1 272 ? 23.919 6.332 -23.575 1.00 89.75 272 TYR A C 1
ATOM 2098 O O . TYR A 1 272 ? 24.572 7.367 -23.718 1.00 89.75 272 TYR A O 1
ATOM 2106 N N . GLY A 1 273 ? 23.130 6.106 -22.532 1.00 87.44 273 GLY A N 1
ATOM 2107 C CA . GLY A 1 273 ? 23.041 6.977 -21.371 1.00 87.44 273 GLY A CA 1
ATOM 2108 C C . GLY A 1 273 ? 23.069 6.163 -20.086 1.00 87.44 273 GLY A C 1
ATOM 2109 O O . GLY A 1 273 ? 22.532 5.058 -20.020 1.00 87.44 273 GLY A O 1
ATOM 2110 N N . LYS A 1 274 ? 23.693 6.727 -19.056 1.00 90.94 274 LYS A N 1
ATOM 2111 C CA . LYS A 1 274 ? 23.661 6.216 -17.688 1.00 90.94 274 LYS A CA 1
ATOM 2112 C C . LYS A 1 274 ? 23.275 7.363 -16.772 1.00 90.94 274 LYS A C 1
ATOM 2114 O O . LYS A 1 274 ? 23.844 8.445 -16.878 1.00 90.94 274 LYS A O 1
ATOM 2119 N N . VAL A 1 275 ? 22.325 7.111 -15.887 1.00 89.06 275 VAL A N 1
ATOM 2120 C CA . VAL A 1 275 ? 21.917 8.045 -14.846 1.00 89.06 275 VAL A CA 1
ATOM 2121 C C . VAL A 1 275 ? 22.123 7.351 -13.516 1.00 89.06 275 VAL A C 1
ATOM 2123 O O . VAL A 1 275 ? 21.468 6.357 -13.203 1.00 89.06 275 VAL A O 1
ATOM 2126 N N . GLU A 1 276 ? 23.087 7.864 -12.764 1.00 91.31 276 GLU A N 1
ATOM 2127 C CA . GLU A 1 276 ? 23.321 7.450 -11.388 1.00 91.31 276 GLU A CA 1
ATOM 2128 C C . GLU A 1 276 ? 22.351 8.188 -10.470 1.00 91.31 276 GLU A C 1
ATOM 2130 O O . GLU A 1 276 ? 21.930 9.312 -10.757 1.00 91.31 276 GLU A O 1
ATOM 2135 N N . SER A 1 277 ? 22.010 7.576 -9.343 1.00 90.06 277 SER A N 1
ATOM 2136 C CA . SER A 1 277 ? 21.009 8.100 -8.421 1.00 90.06 277 SER A CA 1
ATOM 2137 C C . SER A 1 277 ? 21.317 9.531 -7.958 1.00 90.06 277 SER A C 1
ATOM 2139 O O . SER A 1 277 ? 20.420 10.370 -7.888 1.00 90.06 277 SER A O 1
ATOM 2141 N N . LYS A 1 278 ? 22.600 9.841 -7.731 1.00 89.44 278 LYS A N 1
ATOM 2142 C CA . LYS A 1 278 ? 23.111 11.171 -7.346 1.00 89.44 278 LYS A CA 1
ATOM 2143 C C . LYS A 1 278 ? 22.925 12.243 -8.435 1.00 89.44 278 LYS A C 1
ATOM 2145 O O . LYS A 1 278 ? 22.811 13.429 -8.132 1.00 89.44 278 LYS A O 1
ATOM 2150 N N . ASP A 1 279 ? 22.875 11.826 -9.697 1.00 87.94 279 ASP A N 1
ATOM 2151 C CA . ASP A 1 279 ? 22.760 12.696 -10.873 1.00 87.94 279 ASP A CA 1
ATOM 2152 C C . ASP A 1 279 ? 21.315 12.759 -11.392 1.00 87.94 279 ASP A C 1
ATOM 2154 O O . ASP A 1 279 ? 21.008 13.462 -12.355 1.00 87.94 279 ASP A O 1
ATOM 2158 N N . ASN A 1 280 ? 20.397 12.040 -10.743 1.00 85.75 280 ASN A N 1
ATOM 2159 C CA . ASN A 1 280 ? 19.014 11.942 -11.166 1.00 85.75 280 ASN A CA 1
ATOM 2160 C C . ASN A 1 280 ? 18.210 13.186 -10.753 1.00 85.75 280 ASN A C 1
ATOM 2162 O O . ASN A 1 280 ? 17.658 13.281 -9.656 1.00 85.75 280 ASN A O 1
ATOM 2166 N N . GLU A 1 281 ? 18.104 14.145 -11.670 1.00 85.38 281 GLU A N 1
ATOM 2167 C CA . GLU A 1 281 ? 17.362 15.395 -11.471 1.00 85.38 281 GLU A CA 1
ATOM 2168 C C . GLU A 1 281 ? 15.872 15.190 -11.150 1.00 85.38 281 GLU A C 1
ATOM 2170 O O . GLU A 1 281 ? 15.276 16.019 -10.461 1.00 85.38 281 GLU A O 1
ATOM 2175 N N . LEU A 1 282 ? 15.254 14.090 -11.600 1.00 83.06 282 LEU A N 1
ATOM 2176 C CA . LEU A 1 282 ? 13.863 13.778 -11.251 1.00 83.06 282 LEU A CA 1
ATOM 2177 C C . LEU A 1 282 ? 13.737 13.438 -9.764 1.00 83.06 282 LEU A C 1
ATOM 2179 O O . LEU A 1 282 ? 12.824 13.928 -9.099 1.00 83.06 282 LEU A O 1
ATOM 2183 N N . LEU A 1 283 ? 14.687 12.668 -9.228 1.00 84.62 283 LEU A N 1
ATOM 2184 C CA . LEU A 1 283 ? 14.737 12.354 -7.800 1.00 84.62 283 LEU A CA 1
ATOM 2185 C C . LEU A 1 283 ? 14.992 13.612 -6.967 1.00 84.62 283 LEU A C 1
ATOM 2187 O O . LEU A 1 283 ? 14.292 13.842 -5.983 1.00 84.62 283 LEU A O 1
ATOM 2191 N N . LYS A 1 284 ? 15.908 14.482 -7.406 1.00 87.00 284 LYS A N 1
ATOM 2192 C CA . LYS A 1 284 ? 16.169 15.764 -6.731 1.00 87.00 284 LYS A CA 1
ATOM 2193 C C . LYS A 1 284 ? 14.931 16.659 -6.696 1.00 87.00 284 LYS A C 1
ATOM 2195 O O . LYS A 1 284 ? 14.605 17.200 -5.641 1.00 87.00 284 LYS A O 1
ATOM 2200 N N . LYS A 1 285 ? 14.207 16.781 -7.816 1.00 87.88 285 LYS A N 1
ATOM 2201 C CA . LYS A 1 285 ? 12.939 17.533 -7.891 1.00 87.88 285 LYS A CA 1
ATOM 2202 C C . LYS A 1 285 ? 11.853 16.947 -6.989 1.00 87.88 285 LYS A C 1
ATOM 2204 O O . LYS A 1 285 ? 11.049 17.704 -6.457 1.00 87.88 285 LYS A O 1
ATOM 2209 N N . ALA A 1 286 ? 11.854 15.631 -6.791 1.00 86.25 286 ALA A N 1
ATOM 2210 C CA . ALA A 1 286 ? 10.966 14.942 -5.857 1.00 86.25 286 ALA A CA 1
ATOM 2211 C C . ALA A 1 286 ? 11.408 15.053 -4.379 1.00 86.25 286 ALA A C 1
ATOM 2213 O O . ALA A 1 286 ? 10.727 14.530 -3.503 1.00 86.25 286 ALA A O 1
ATOM 2214 N N . GLY A 1 287 ? 12.518 15.743 -4.086 1.00 91.06 287 GLY A N 1
ATOM 2215 C CA . GLY A 1 287 ? 13.018 15.982 -2.727 1.00 91.06 287 GLY A CA 1
ATOM 2216 C C . GLY A 1 287 ? 14.129 15.033 -2.264 1.00 91.06 287 GLY A C 1
ATOM 2217 O O . GLY A 1 287 ? 14.657 15.210 -1.166 1.00 91.06 287 GLY A O 1
ATOM 2218 N N . TYR A 1 288 ? 14.547 14.071 -3.090 1.00 90.00 288 TYR A N 1
ATOM 2219 C CA . TYR A 1 288 ? 15.601 13.107 -2.766 1.00 90.00 288 TYR A CA 1
ATOM 2220 C C . TYR A 1 288 ? 16.987 13.670 -3.120 1.00 90.00 288 TYR A C 1
ATOM 2222 O O . TYR A 1 288 ? 17.509 13.452 -4.215 1.00 90.00 288 TYR A O 1
ATOM 2230 N N . LYS A 1 289 ? 17.586 14.428 -2.193 1.00 82.88 289 LYS A N 1
ATOM 2231 C CA . LYS A 1 289 ? 18.837 15.183 -2.425 1.00 82.88 289 LYS A CA 1
ATOM 2232 C C . LYS A 1 289 ? 20.066 14.305 -2.693 1.00 82.88 289 LYS A C 1
ATOM 2234 O O . LYS A 1 289 ? 20.891 14.674 -3.521 1.00 82.88 289 LYS A O 1
ATOM 2239 N N . ASP A 1 290 ? 20.142 13.134 -2.063 1.00 86.12 290 ASP A N 1
ATOM 2240 C CA . ASP A 1 290 ? 21.313 12.243 -2.143 1.00 86.12 290 ASP A CA 1
ATOM 2241 C C . ASP A 1 290 ? 21.121 11.075 -3.126 1.00 86.12 290 ASP A C 1
ATOM 2243 O O . ASP A 1 290 ? 21.874 10.100 -3.107 1.00 86.12 290 ASP A O 1
ATOM 2247 N N . GLY A 1 291 ? 20.063 11.117 -3.944 1.00 83.12 291 GLY A N 1
ATOM 2248 C CA . GLY A 1 291 ? 19.685 10.003 -4.819 1.00 83.12 291 GLY A CA 1
ATOM 2249 C C . GLY A 1 291 ? 19.165 8.765 -4.077 1.00 83.12 291 GLY A C 1
ATOM 2250 O O . GLY A 1 291 ? 18.943 7.725 -4.694 1.00 83.12 291 GLY A O 1
ATOM 2251 N N . ASN A 1 292 ? 18.982 8.859 -2.760 1.00 90.88 292 ASN A N 1
ATOM 2252 C CA . ASN A 1 292 ? 18.364 7.821 -1.948 1.00 90.88 292 ASN A CA 1
ATOM 2253 C C . ASN A 1 292 ? 16.849 8.024 -1.950 1.00 90.88 292 ASN A C 1
ATOM 2255 O O . ASN A 1 292 ? 16.376 9.081 -1.538 1.00 90.88 292 ASN A O 1
ATOM 2259 N N . ILE A 1 293 ? 16.108 7.019 -2.397 1.00 92.12 293 ILE A N 1
ATOM 2260 C CA . ILE A 1 293 ? 14.648 6.983 -2.373 1.00 92.12 293 ILE A CA 1
ATOM 2261 C C . ILE A 1 293 ? 14.158 6.158 -1.190 1.00 92.12 293 ILE A C 1
ATOM 2263 O O . ILE A 1 293 ? 14.769 5.148 -0.850 1.00 92.12 293 ILE A O 1
ATOM 2267 N N . ASP A 1 294 ? 13.038 6.558 -0.597 1.00 92.50 294 ASP A N 1
ATOM 2268 C CA . ASP A 1 294 ? 12.400 5.783 0.467 1.00 92.50 294 ASP A CA 1
ATOM 2269 C C . ASP A 1 294 ? 11.687 4.572 -0.144 1.00 92.50 294 ASP A C 1
ATOM 2271 O O . ASP A 1 294 ? 10.674 4.728 -0.826 1.00 92.50 294 ASP A O 1
ATOM 2275 N N . LEU A 1 295 ? 12.215 3.371 0.090 1.00 90.19 295 LEU A N 1
ATOM 2276 C CA . LEU A 1 295 ? 11.607 2.107 -0.334 1.00 90.19 295 LEU A CA 1
ATOM 2277 C C . LEU A 1 295 ? 10.412 1.756 0.538 1.00 90.19 295 LEU A C 1
ATOM 2279 O O . LEU A 1 295 ? 9.355 1.376 0.035 1.00 90.19 295 LEU A O 1
ATOM 2283 N N . ILE A 1 296 ? 10.612 1.897 1.844 1.00 89.38 296 ILE A N 1
ATOM 2284 C CA . ILE A 1 296 ? 9.643 1.592 2.883 1.00 89.38 296 ILE A CA 1
ATOM 2285 C C . ILE A 1 296 ? 9.760 2.698 3.920 1.00 89.38 296 ILE A C 1
ATOM 2287 O O . ILE A 1 296 ? 10.829 2.898 4.499 1.00 89.38 296 ILE A O 1
ATOM 2291 N N . ARG A 1 297 ? 8.672 3.425 4.160 1.00 91.94 297 ARG A N 1
ATOM 2292 C CA . ARG A 1 297 ? 8.631 4.452 5.202 1.00 91.94 297 ARG A CA 1
ATOM 2293 C C . ARG A 1 297 ? 8.054 3.850 6.485 1.00 91.94 297 ARG A C 1
ATOM 2295 O O . ARG A 1 297 ? 7.235 2.933 6.390 1.00 91.94 297 ARG A O 1
ATOM 2302 N N . PRO A 1 298 ? 8.384 4.374 7.678 1.00 91.44 298 PRO A N 1
ATOM 2303 C CA . PRO A 1 298 ? 7.825 3.880 8.940 1.00 91.44 298 PRO A CA 1
ATOM 2304 C C . PRO A 1 298 ? 6.292 3.752 8.923 1.00 91.44 298 PRO A C 1
ATOM 2306 O O . PRO A 1 298 ? 5.730 2.746 9.350 1.00 91.44 298 PRO A O 1
ATOM 2309 N N . GLN A 1 299 ? 5.603 4.745 8.357 1.00 91.94 299 GLN A N 1
ATOM 2310 C CA . GLN A 1 299 ? 4.143 4.780 8.242 1.00 91.94 299 GLN A CA 1
ATOM 2311 C C . GLN A 1 299 ? 3.545 3.752 7.272 1.00 91.94 299 GLN A C 1
ATOM 2313 O O . GLN A 1 299 ? 2.333 3.552 7.288 1.00 91.94 299 GLN A O 1
ATOM 2318 N N . ASP A 1 300 ? 4.355 3.144 6.401 1.00 89.06 300 ASP A N 1
ATOM 2319 C CA . ASP A 1 300 ? 3.870 2.148 5.443 1.00 89.06 300 ASP A CA 1
ATOM 2320 C C . ASP A 1 300 ? 3.670 0.777 6.113 1.00 89.06 300 ASP A C 1
ATOM 2322 O O . ASP A 1 300 ? 2.870 -0.019 5.628 1.00 89.06 300 ASP A O 1
ATOM 2326 N N . ILE A 1 301 ? 4.356 0.513 7.235 1.00 90.00 301 ILE A N 1
ATOM 2327 C CA . ILE A 1 301 ? 4.249 -0.749 7.991 1.00 90.00 301 ILE A CA 1
ATOM 2328 C C . ILE A 1 301 ? 3.461 -0.588 9.292 1.00 90.00 301 ILE A C 1
ATOM 2330 O O . ILE A 1 301 ? 2.842 -1.544 9.761 1.00 90.00 301 ILE A O 1
ATOM 2334 N N . ARG A 1 302 ? 3.456 0.614 9.880 1.00 92.50 302 ARG A N 1
ATOM 2335 C CA . ARG A 1 302 ? 2.693 0.882 11.103 1.00 92.50 302 ARG A CA 1
ATOM 2336 C C . ARG A 1 302 ? 1.208 0.591 10.877 1.00 92.50 302 ARG A C 1
ATOM 2338 O O . ARG A 1 302 ? 0.605 1.167 9.962 1.00 92.50 302 ARG A O 1
ATOM 2345 N N . PRO A 1 303 ? 0.592 -0.276 11.697 1.00 94.75 303 PRO A N 1
ATOM 2346 C CA . PRO A 1 303 ? -0.815 -0.578 11.550 1.00 94.75 303 PRO A CA 1
ATOM 2347 C C . PRO A 1 303 ? -1.627 0.690 11.809 1.00 94.75 303 PRO A C 1
ATOM 2349 O O . PRO A 1 303 ? -1.376 1.452 12.746 1.00 94.75 303 PRO A O 1
ATOM 2352 N N . LYS A 1 304 ? -2.626 0.919 10.962 1.00 96.12 304 LYS A N 1
ATOM 2353 C CA . LYS A 1 304 ? -3.595 1.987 11.185 1.00 96.12 304 LYS A CA 1
ATOM 2354 C C . LYS A 1 304 ? -4.633 1.481 12.169 1.00 96.12 304 LYS A C 1
ATOM 2356 O O . LYS A 1 304 ? -5.156 0.384 12.000 1.00 96.12 304 LYS A O 1
ATOM 2361 N N . ALA A 1 305 ? -4.947 2.293 13.167 1.00 96.81 305 ALA A N 1
ATOM 2362 C CA . ALA A 1 305 ? -6.059 2.032 14.061 1.00 96.81 305 ALA A CA 1
ATOM 2363 C C . ALA A 1 305 ? -7.142 3.080 13.899 1.00 96.81 305 ALA A C 1
ATOM 2365 O O . ALA A 1 305 ? -6.875 4.264 13.711 1.00 96.81 305 ALA A O 1
ATOM 2366 N N . TYR A 1 306 ? -8.380 2.634 14.008 1.00 98.06 306 TYR A N 1
ATOM 2367 C CA . TYR A 1 306 ? -9.543 3.495 14.027 1.00 98.06 306 TYR A CA 1
ATOM 2368 C C . TYR A 1 306 ? -10.056 3.540 15.457 1.00 98.06 306 TYR A C 1
ATOM 2370 O O . TYR A 1 306 ? -10.322 2.503 16.058 1.00 98.06 306 TYR A O 1
ATOM 2378 N N . VAL A 1 307 ? -10.166 4.738 16.015 1.00 97.81 307 VAL A N 1
ATOM 2379 C CA . VAL A 1 307 ? -10.662 4.966 17.377 1.00 97.81 307 VAL A CA 1
ATOM 2380 C C . VAL A 1 307 ? -11.848 5.912 17.330 1.00 97.81 307 VAL A C 1
ATOM 2382 O O . VAL A 1 307 ? -11.985 6.702 16.395 1.00 97.81 307 VAL A O 1
ATOM 2385 N N . ILE A 1 308 ? -12.703 5.856 18.344 1.00 97.88 308 ILE A N 1
ATOM 2386 C CA . ILE A 1 308 ? -13.817 6.795 18.496 1.00 97.88 308 ILE A CA 1
ATOM 2387 C C . ILE A 1 308 ? -13.419 7.826 19.552 1.00 97.88 308 ILE A C 1
ATOM 2389 O O . ILE A 1 308 ? -13.052 7.454 20.663 1.00 97.88 308 ILE A O 1
ATOM 2393 N N . ARG A 1 309 ? -13.492 9.115 19.213 1.00 97.19 309 ARG A N 1
ATOM 2394 C CA . ARG A 1 309 ? -13.207 10.238 20.122 1.00 97.19 309 ARG A CA 1
ATOM 2395 C C . ARG A 1 309 ? -14.406 11.165 20.239 1.00 97.19 309 ARG A C 1
ATOM 2397 O O . ARG A 1 309 ? -15.180 11.301 19.292 1.00 97.19 309 ARG A O 1
ATOM 2404 N N . LYS A 1 310 ? -14.502 11.859 21.372 1.00 95.12 310 LYS A N 1
ATOM 2405 C CA . LYS A 1 310 ? -15.346 13.051 21.514 1.00 95.12 310 LYS A CA 1
ATOM 2406 C C . LYS A 1 310 ? -14.682 14.228 20.788 1.00 95.12 310 LYS A C 1
ATOM 2408 O O . LYS A 1 310 ? -13.477 14.433 20.924 1.00 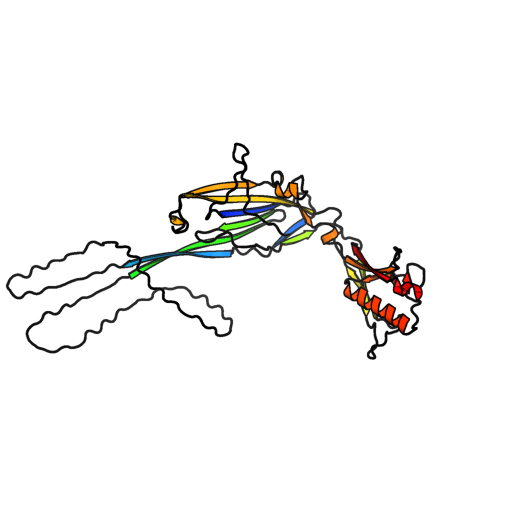95.12 310 LYS A O 1
ATOM 2413 N N . GLY A 1 311 ? -15.448 14.997 20.015 1.00 91.00 311 GLY A N 1
ATOM 2414 C CA . GLY A 1 311 ? -14.954 16.190 19.325 1.00 91.00 311 GLY A CA 1
ATOM 2415 C C . GLY A 1 311 ? -14.219 17.147 20.272 1.00 91.00 311 GLY A C 1
ATOM 2416 O O . GLY A 1 311 ? -14.717 17.466 21.346 1.00 91.00 311 GLY A O 1
ATOM 2417 N N . GLY A 1 312 ? -13.015 17.577 19.882 1.00 87.88 312 GLY A N 1
ATOM 2418 C CA . GLY A 1 312 ? -12.174 18.463 20.696 1.00 87.88 312 GLY A CA 1
ATOM 2419 C C . GLY A 1 312 ? -11.425 17.785 21.852 1.00 87.88 312 GLY A C 1
ATOM 2420 O O . GLY A 1 312 ? -10.683 18.467 22.548 1.00 87.88 312 GLY A O 1
ATOM 2421 N N . SER A 1 313 ? -11.577 16.470 22.049 1.00 91.62 313 SER A N 1
ATOM 2422 C CA . SER A 1 313 ? -10.840 15.694 23.053 1.00 91.62 313 SER A CA 1
ATOM 2423 C C . SER A 1 313 ? -9.823 14.753 22.405 1.00 91.62 313 SER A C 1
ATOM 2425 O O . SER A 1 313 ? -10.050 14.213 21.320 1.00 91.62 313 SER A O 1
ATOM 2427 N N . GLU A 1 314 ? -8.707 14.518 23.094 1.00 92.69 314 GLU A N 1
ATOM 2428 C CA . GLU A 1 314 ? -7.729 13.485 22.731 1.00 92.69 314 GLU A CA 1
ATOM 2429 C C . GLU A 1 314 ? -8.071 12.111 23.326 1.00 92.69 314 GLU A C 1
ATOM 2431 O O . GLU A 1 314 ? -7.489 11.101 22.923 1.00 92.69 314 GLU A O 1
ATOM 2436 N N . ALA A 1 315 ? -9.033 12.057 24.254 1.00 93.62 315 ALA A N 1
ATOM 2437 C CA . ALA A 1 315 ? -9.422 10.829 24.925 1.00 93.62 315 ALA A CA 1
ATOM 2438 C C . ALA A 1 315 ? -10.161 9.882 23.971 1.00 93.62 315 ALA A C 1
ATOM 2440 O O . ALA A 1 315 ? -11.160 10.237 23.337 1.00 93.62 315 ALA A O 1
ATOM 2441 N N . ASN A 1 316 ? -9.675 8.645 23.914 1.00 95.25 316 ASN A N 1
ATOM 2442 C CA . ASN A 1 316 ? -10.271 7.572 23.134 1.00 95.25 316 ASN A CA 1
ATOM 2443 C C . ASN A 1 316 ? -11.381 6.886 23.931 1.00 95.25 316 ASN A C 1
ATOM 2445 O O . ASN A 1 316 ? -11.282 6.718 25.150 1.00 95.25 316 ASN A O 1
ATOM 2449 N N . LEU A 1 317 ? -12.439 6.487 23.230 1.00 96.31 317 LEU A N 1
ATOM 2450 C CA . LEU A 1 317 ? -13.500 5.681 23.806 1.00 96.31 317 LEU A CA 1
ATOM 2451 C C . LEU A 1 317 ? -12.941 4.305 24.171 1.00 96.31 317 LEU A C 1
ATOM 2453 O O . LEU A 1 317 ? -12.312 3.625 23.359 1.00 96.31 317 LEU A O 1
ATOM 2457 N N . GLY A 1 318 ? -13.202 3.897 25.399 1.00 95.25 318 GLY A N 1
ATOM 2458 C CA . GLY A 1 318 ? -12.846 2.608 25.944 1.00 95.25 318 GLY A CA 1
ATOM 2459 C C . GLY A 1 318 ? -14.057 1.862 26.479 1.00 95.25 318 GLY A C 1
ATOM 2460 O O . GLY A 1 318 ? -15.111 2.435 26.764 1.00 95.25 318 GLY A O 1
ATOM 2461 N N . LEU A 1 319 ? -13.876 0.559 26.646 1.00 92.62 319 LEU A N 1
ATOM 2462 C CA . LEU A 1 319 ? -14.812 -0.326 27.314 1.00 92.62 319 LEU A CA 1
ATOM 2463 C C . LEU A 1 319 ? -14.149 -0.840 28.587 1.00 92.62 319 LEU A C 1
ATOM 2465 O O . LEU A 1 319 ? -13.060 -1.412 28.533 1.00 92.62 319 LEU A O 1
ATOM 2469 N N . THR A 1 320 ? -14.790 -0.618 29.738 1.00 86.62 320 THR A N 1
ATOM 2470 C CA . THR A 1 320 ? -14.263 -1.041 31.053 1.00 86.62 320 THR A CA 1
ATOM 2471 C C . THR A 1 320 ? -12.819 -0.574 31.316 1.00 86.62 320 THR A C 1
ATOM 2473 O O . THR A 1 320 ? -12.028 -1.298 31.906 1.00 86.62 320 THR A O 1
ATOM 2476 N N . GLY A 1 321 ? -12.465 0.626 30.843 1.00 82.12 321 GLY A N 1
ATOM 2477 C CA . GLY A 1 321 ? -11.128 1.218 31.001 1.00 82.12 321 GLY A CA 1
ATOM 2478 C C . GLY A 1 321 ? -10.102 0.831 29.928 1.00 82.12 321 GLY A C 1
ATOM 2479 O O . GLY A 1 321 ? -9.053 1.462 29.858 1.00 82.12 321 GLY A O 1
ATOM 2480 N N . ASN A 1 322 ? -10.408 -0.133 29.054 1.00 91.50 322 ASN A N 1
ATOM 2481 C CA . ASN A 1 322 ? -9.535 -0.502 27.940 1.00 91.50 322 ASN A CA 1
ATOM 2482 C C . ASN A 1 322 ? -9.917 0.270 26.682 1.00 91.50 322 ASN A C 1
ATOM 2484 O O . ASN A 1 322 ? -11.077 0.261 26.270 1.00 91.50 322 ASN A O 1
ATOM 2488 N N . GLU A 1 323 ? -8.936 0.910 26.056 1.00 95.31 323 GLU A N 1
ATOM 2489 C CA . GLU A 1 323 ? -9.121 1.642 24.808 1.00 95.31 323 GLU A CA 1
ATOM 2490 C C . GLU A 1 323 ? -9.620 0.727 23.678 1.00 95.31 323 GLU A C 1
ATOM 2492 O O . GLU A 1 323 ? -9.054 -0.339 23.427 1.00 95.31 323 GLU A O 1
ATOM 2497 N N . LEU A 1 324 ? -10.655 1.168 22.959 1.00 97.06 324 LEU A N 1
ATOM 2498 C CA . LEU A 1 324 ? -11.150 0.462 21.783 1.00 97.06 324 LEU A CA 1
ATOM 2499 C C . LEU A 1 324 ? -10.418 0.940 20.528 1.00 97.06 324 LEU A C 1
ATOM 2501 O O . LEU A 1 324 ? -10.637 2.051 20.043 1.00 97.06 324 LEU A O 1
ATOM 2505 N N . LYS A 1 325 ? -9.580 0.058 19.981 1.00 97.94 325 LYS A N 1
ATOM 2506 C CA . LYS A 1 325 ? -8.909 0.228 18.686 1.00 97.94 325 LYS A CA 1
ATOM 2507 C C . LYS A 1 325 ? -9.498 -0.748 17.681 1.00 97.94 325 LYS A C 1
ATOM 2509 O O . LYS A 1 325 ? -9.471 -1.951 17.921 1.00 97.94 325 LYS A O 1
ATOM 2514 N N . PHE A 1 326 ? -9.999 -0.253 16.561 1.00 98.06 326 PHE A N 1
ATOM 2515 C CA . PHE A 1 326 ? -10.547 -1.067 15.477 1.00 98.06 326 PHE A CA 1
ATOM 2516 C C . PHE A 1 326 ? -9.553 -1.151 14.322 1.00 98.06 326 PHE A C 1
ATOM 2518 O O . PHE A 1 326 ? -8.849 -0.185 14.028 1.00 98.06 326 PHE A O 1
ATOM 2525 N N . GLU A 1 327 ? -9.499 -2.308 13.668 1.00 97.12 327 GLU A N 1
ATOM 2526 C CA . GLU A 1 327 ? -8.609 -2.545 12.525 1.00 97.12 327 GLU A CA 1
ATOM 2527 C C . GLU A 1 327 ? -9.119 -1.831 11.273 1.00 97.12 327 GLU A C 1
ATOM 2529 O O . GLU A 1 327 ? -8.341 -1.327 10.467 1.00 97.12 327 GLU A O 1
ATOM 2534 N N . THR A 1 328 ? -10.443 -1.755 11.120 1.00 97.44 328 THR A N 1
ATOM 2535 C CA . THR A 1 328 ? -11.078 -1.162 9.943 1.00 97.44 328 THR A CA 1
ATOM 2536 C C . THR A 1 328 ? -12.011 -0.015 10.317 1.00 97.44 328 THR A C 1
ATOM 2538 O O . THR A 1 328 ? -12.658 -0.013 11.369 1.00 97.44 328 THR A O 1
ATOM 2541 N N . ALA A 1 329 ? -12.145 0.951 9.405 1.00 97.69 329 ALA A N 1
ATOM 2542 C CA . ALA A 1 329 ? -13.107 2.041 9.546 1.00 97.69 329 ALA A CA 1
ATOM 2543 C C . ALA A 1 329 ? -14.557 1.530 9.628 1.00 97.69 329 ALA A C 1
ATOM 2545 O O . ALA A 1 329 ? -15.385 2.145 10.296 1.00 97.69 329 ALA A O 1
ATOM 2546 N N . PHE A 1 330 ? -14.861 0.404 8.972 1.00 98.00 330 PHE A N 1
ATOM 2547 C CA . PHE A 1 330 ? -16.189 -0.207 8.983 1.00 98.00 330 PHE A CA 1
ATOM 2548 C C . PHE A 1 330 ? -16.564 -0.735 10.370 1.00 98.00 330 PHE A C 1
ATOM 2550 O O . PHE A 1 330 ? -17.670 -0.484 10.835 1.00 98.00 330 PHE A O 1
ATOM 2557 N N . GLU A 1 331 ? -15.639 -1.403 11.063 1.00 97.81 331 GLU A N 1
ATOM 2558 C CA . GLU A 1 331 ? -15.864 -1.880 12.433 1.00 97.81 331 GLU A CA 1
ATOM 2559 C C . GLU A 1 331 ? -16.086 -0.720 13.405 1.00 97.81 331 GLU A C 1
ATOM 2561 O O . GLU A 1 331 ? -17.042 -0.739 14.182 1.00 97.81 331 GLU A O 1
ATOM 2566 N N . ALA A 1 332 ? -15.260 0.328 13.306 1.00 98.19 332 ALA A N 1
ATOM 2567 C CA . ALA A 1 332 ? -15.437 1.541 14.099 1.00 98.19 332 ALA A CA 1
ATOM 2568 C C . ALA A 1 332 ? -16.788 2.222 13.812 1.00 98.19 332 ALA A C 1
ATOM 2570 O O . ALA A 1 332 ? -17.462 2.674 14.737 1.00 98.19 332 ALA A O 1
ATOM 2571 N N . ALA A 1 333 ? -17.212 2.271 12.545 1.00 98.38 333 ALA A N 1
ATOM 2572 C CA . ALA A 1 333 ? -18.494 2.846 12.145 1.00 98.38 333 ALA A CA 1
ATOM 2573 C C . ALA A 1 333 ? -19.686 2.017 12.625 1.00 98.38 333 ALA A C 1
ATOM 2575 O O . ALA A 1 333 ? -20.640 2.586 13.149 1.00 98.38 333 ALA A O 1
ATOM 2576 N N . ALA A 1 334 ? -19.622 0.690 12.511 1.00 98.19 334 ALA A N 1
ATOM 2577 C CA . ALA A 1 334 ? -20.656 -0.205 13.016 1.00 98.19 334 ALA A CA 1
ATOM 2578 C C . ALA A 1 334 ? -20.828 -0.050 14.533 1.00 98.19 334 ALA A C 1
ATOM 2580 O O . ALA A 1 334 ? -21.954 0.050 15.022 1.00 98.19 334 ALA A O 1
ATOM 2581 N N . PHE A 1 335 ? -19.715 0.042 15.268 1.00 98.31 335 PHE A N 1
ATOM 2582 C CA . PHE A 1 335 ? -19.750 0.265 16.707 1.00 98.31 335 PHE A CA 1
ATOM 2583 C C . PHE A 1 335 ? -20.271 1.663 17.073 1.00 98.31 335 PHE A C 1
ATOM 2585 O O . PHE A 1 335 ? -21.064 1.800 18.001 1.00 98.31 335 PHE A O 1
ATOM 2592 N N . LEU A 1 336 ? -19.900 2.700 16.316 1.00 98.06 336 LEU A N 1
ATOM 2593 C CA . LEU A 1 336 ? -20.436 4.048 16.506 1.00 98.06 336 LEU A CA 1
ATOM 2594 C C . LEU A 1 336 ? -21.953 4.110 16.262 1.00 98.06 336 LEU A C 1
ATOM 2596 O O . LEU A 1 336 ? -22.665 4.744 17.039 1.00 98.06 336 LEU A O 1
ATOM 2600 N N . SER A 1 337 ? -22.457 3.451 15.216 1.00 98.12 337 SER A N 1
ATOM 2601 C CA . SER A 1 337 ? -23.900 3.346 14.960 1.00 98.12 337 SER A CA 1
ATOM 2602 C C . SER A 1 337 ? -24.615 2.621 16.096 1.00 98.12 337 SER A C 1
ATOM 2604 O O . SER A 1 337 ? -25.620 3.114 16.590 1.00 98.12 337 SER A O 1
ATOM 2606 N N . TYR A 1 338 ? -24.031 1.530 16.596 1.00 98.31 338 TYR A N 1
ATOM 2607 C CA . TYR A 1 338 ? -24.554 0.809 17.756 1.00 98.31 338 TYR A CA 1
ATOM 2608 C C . TYR A 1 338 ? -24.685 1.706 18.999 1.00 98.31 338 TYR A C 1
ATOM 2610 O O . TYR A 1 338 ? -25.712 1.679 19.672 1.00 98.31 338 TYR A O 1
ATOM 2618 N N . ILE A 1 339 ? -23.695 2.561 19.280 1.00 97.88 339 ILE A N 1
ATOM 2619 C CA . ILE A 1 339 ? -23.767 3.524 20.394 1.00 97.88 339 ILE A CA 1
ATOM 2620 C C . ILE A 1 339 ? -24.921 4.517 20.199 1.00 97.88 339 ILE A C 1
ATOM 2622 O O . ILE A 1 339 ? -25.641 4.824 21.151 1.00 97.88 339 ILE A O 1
ATOM 2626 N N . LYS A 1 340 ? -25.111 5.017 18.972 1.00 97.44 340 LYS A N 1
ATOM 2627 C CA . LYS A 1 340 ? -26.226 5.920 18.652 1.00 97.44 340 LYS A CA 1
ATOM 2628 C C . LYS A 1 340 ? -27.570 5.230 18.877 1.00 97.44 340 LYS A C 1
ATOM 2630 O O . LYS A 1 340 ? -28.448 5.813 19.510 1.00 97.44 340 LYS A O 1
ATOM 2635 N N . ASP A 1 341 ? -27.696 3.981 18.446 1.00 97.69 341 ASP A N 1
ATOM 2636 C CA . ASP A 1 341 ? -28.925 3.205 18.595 1.00 97.69 341 ASP A CA 1
ATOM 2637 C C . ASP A 1 341 ? -29.226 2.868 20.058 1.00 97.69 341 ASP A C 1
ATOM 2639 O O . ASP A 1 341 ? -30.385 2.941 20.467 1.00 97.69 341 ASP A O 1
ATOM 2643 N N . LEU A 1 342 ? -28.212 2.580 20.884 1.00 97.12 342 LEU A N 1
ATOM 2644 C CA . LEU A 1 342 ? -28.400 2.442 22.332 1.00 97.12 342 LEU A CA 1
ATOM 2645 C C . LEU A 1 342 ? -29.039 3.697 22.935 1.00 97.12 342 LEU A C 1
ATOM 2647 O O . LEU A 1 342 ? -29.999 3.594 23.697 1.00 97.12 342 LEU A O 1
ATOM 2651 N N . SER A 1 343 ? -28.541 4.880 22.569 1.00 96.94 343 SER A N 1
ATOM 2652 C CA . SER A 1 343 ? -29.076 6.146 23.075 1.00 96.94 343 SER A CA 1
ATOM 2653 C C . SER A 1 343 ? -30.486 6.437 22.588 1.00 96.94 343 SER A C 1
ATOM 2655 O O . SER A 1 343 ? -31.303 6.905 23.378 1.00 96.94 343 SER A O 1
ATOM 2657 N N . LEU A 1 344 ? -30.790 6.160 21.317 1.00 96.94 344 LEU A N 1
ATOM 2658 C CA . LEU A 1 344 ? -32.137 6.336 20.766 1.00 96.94 344 LEU A CA 1
ATOM 2659 C C . LEU A 1 344 ? -33.158 5.424 21.455 1.00 96.94 344 LEU A C 1
ATOM 2661 O O . LEU A 1 344 ? -34.295 5.830 21.675 1.00 96.94 344 LEU A O 1
ATOM 2665 N N . ASN A 1 345 ? -32.739 4.218 21.841 1.00 96.56 345 ASN A N 1
ATOM 2666 C CA . ASN A 1 345 ? -33.571 3.255 22.559 1.00 96.56 345 ASN A CA 1
ATOM 2667 C C . ASN A 1 345 ? -33.493 3.405 24.087 1.00 96.56 345 ASN A C 1
ATOM 2669 O O . ASN A 1 345 ? -33.980 2.536 24.810 1.00 96.56 345 ASN A O 1
ATOM 2673 N N . THR A 1 346 ? -32.892 4.484 24.607 1.00 96.31 346 THR A N 1
ATOM 2674 C CA . THR A 1 346 ? -32.747 4.754 26.054 1.00 96.31 346 THR A CA 1
ATOM 2675 C C . THR A 1 346 ? -32.079 3.617 26.843 1.00 96.31 346 THR A C 1
ATOM 2677 O O . THR A 1 346 ? -32.346 3.413 28.026 1.00 96.31 346 THR A O 1
ATOM 2680 N N . MET A 1 347 ? -31.201 2.854 26.190 1.00 95.56 347 MET A N 1
ATOM 2681 C CA . MET A 1 347 ? -30.473 1.749 26.809 1.00 95.56 347 MET A CA 1
ATOM 2682 C C . MET A 1 347 ? -29.219 2.244 27.548 1.00 95.56 347 MET A C 1
ATOM 2684 O O . MET A 1 347 ? -28.575 3.194 27.100 1.00 95.56 347 MET A O 1
ATOM 2688 N N . PRO A 1 348 ? -28.819 1.597 28.659 1.00 93.44 348 PRO A N 1
ATOM 2689 C CA . PRO A 1 348 ? -27.654 2.013 29.432 1.00 93.44 348 PRO A CA 1
ATOM 2690 C C . PRO A 1 348 ? -26.334 1.707 28.706 1.00 93.44 348 PRO A C 1
ATOM 2692 O O . PRO A 1 348 ? -26.121 0.604 28.199 1.00 93.44 348 PRO A O 1
ATOM 2695 N N . PHE A 1 349 ? -25.400 2.662 28.738 1.00 93.19 349 PHE A N 1
ATOM 2696 C CA . PHE A 1 349 ? -24.042 2.525 28.188 1.00 93.19 349 PHE A CA 1
ATOM 2697 C C . PHE A 1 349 ? -22.940 2.963 29.168 1.00 93.19 349 PHE A C 1
ATOM 2699 O O . PHE A 1 349 ? -21.835 3.312 28.763 1.00 93.19 349 PHE A O 1
ATOM 2706 N N . ASN A 1 350 ? -23.201 2.851 30.474 1.00 88.50 350 ASN A N 1
ATOM 2707 C CA . ASN A 1 350 ? -22.307 3.274 31.569 1.00 88.50 350 ASN A CA 1
ATOM 2708 C C . ASN A 1 350 ? -20.922 2.585 31.568 1.00 88.50 350 ASN A C 1
ATOM 2710 O O . ASN A 1 350 ? -19.981 3.051 32.213 1.00 88.50 350 ASN A O 1
ATOM 2714 N N . ASN A 1 351 ? -20.796 1.462 30.855 1.00 90.75 351 ASN A N 1
ATOM 2715 C CA . ASN A 1 351 ? -19.547 0.715 30.697 1.00 90.75 351 ASN A CA 1
ATOM 2716 C C . ASN A 1 351 ? -18.615 1.314 29.627 1.00 90.75 351 ASN A C 1
ATOM 2718 O O . ASN A 1 351 ? -17.442 0.933 29.562 1.00 90.75 351 ASN A O 1
ATOM 2722 N N . LEU A 1 352 ? -19.122 2.238 28.803 1.00 94.62 352 LEU A N 1
ATOM 2723 C CA . LEU A 1 352 ? -18.344 3.007 27.837 1.00 94.62 352 LEU A CA 1
ATOM 2724 C C . LEU A 1 352 ? -17.797 4.266 28.505 1.00 94.62 352 LEU A C 1
ATOM 2726 O O . LEU A 1 352 ? -18.534 4.989 29.176 1.00 94.62 352 LEU A O 1
ATOM 2730 N N . ARG A 1 353 ? -16.497 4.514 28.344 1.00 95.69 353 ARG A N 1
ATOM 2731 C CA . ARG A 1 353 ? -15.793 5.603 29.031 1.00 95.69 353 ARG A CA 1
ATOM 2732 C C . ARG A 1 353 ? -14.777 6.291 28.131 1.00 95.69 353 ARG A C 1
ATOM 2734 O O . ARG A 1 353 ? -14.170 5.638 27.293 1.00 95.69 353 ARG A O 1
ATOM 2741 N N . PHE A 1 354 ? -14.549 7.581 28.339 1.00 92.62 354 PHE A N 1
ATOM 2742 C CA . PHE A 1 354 ? -13.391 8.308 27.823 1.00 92.62 354 PHE A CA 1
ATOM 2743 C C . PHE A 1 354 ? -12.345 8.403 28.922 1.00 92.62 354 PHE A C 1
ATOM 2745 O O . PHE A 1 354 ? -12.510 9.180 29.860 1.00 92.62 354 PHE A O 1
ATOM 2752 N N . SER A 1 355 ? -11.271 7.615 28.822 1.00 88.06 355 SER A N 1
ATOM 2753 C CA . SER A 1 355 ? -1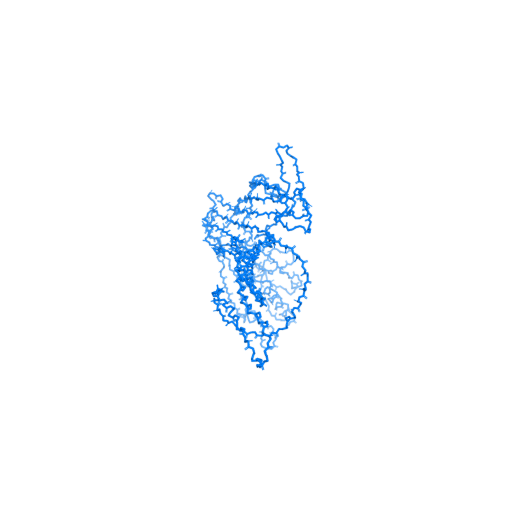0.318 7.455 29.928 1.00 88.06 355 SER A CA 1
ATOM 2754 C C . SER A 1 355 ? -11.049 7.011 31.212 1.00 88.06 355 SER A C 1
ATOM 2756 O O . SER A 1 355 ? -11.455 5.852 31.318 1.00 88.06 355 SER A O 1
ATOM 2758 N N . THR A 1 356 ? -11.299 7.921 32.154 1.00 88.44 356 THR A N 1
ATOM 2759 C CA . THR A 1 356 ? -12.019 7.662 33.409 1.00 88.44 356 THR A CA 1
ATOM 2760 C C . THR A 1 356 ? -13.486 8.107 33.389 1.00 88.44 356 THR A C 1
ATOM 2762 O O . THR A 1 356 ? -14.285 7.581 34.174 1.00 88.44 356 THR A O 1
ATOM 2765 N N . GLU A 1 357 ? -13.864 9.019 32.490 1.00 92.94 357 GLU A N 1
ATOM 2766 C CA . GLU A 1 357 ? -15.188 9.649 32.443 1.00 92.94 357 GLU A CA 1
ATOM 2767 C C . GLU A 1 357 ? -16.219 8.756 31.736 1.00 92.94 357 GLU A C 1
ATOM 2769 O O . GLU A 1 357 ? -15.930 8.237 30.658 1.00 92.94 357 GLU A O 1
ATOM 2774 N N . PRO A 1 358 ? -17.431 8.562 32.287 1.00 94.69 358 PRO A N 1
ATOM 2775 C CA . PRO A 1 358 ? -18.480 7.816 31.600 1.00 94.69 358 PRO A CA 1
ATOM 2776 C C . PRO A 1 358 ? -18.935 8.525 30.319 1.00 94.69 358 PRO A C 1
ATOM 2778 O O . PRO A 1 358 ? -18.997 9.752 30.242 1.00 94.69 358 PRO A O 1
ATOM 2781 N N . LEU A 1 359 ? -19.287 7.740 29.300 1.00 95.62 359 LEU A N 1
ATOM 2782 C CA . LEU A 1 359 ? -19.990 8.254 28.133 1.00 95.62 359 LEU A CA 1
ATOM 2783 C C . LEU A 1 359 ? -21.391 8.714 28.566 1.00 95.62 359 LEU A C 1
ATOM 2785 O O . LEU A 1 359 ? -22.143 7.933 29.145 1.00 95.62 359 LEU A O 1
ATOM 2789 N N . LEU A 1 360 ? -21.735 9.966 28.265 1.00 95.38 360 LEU A N 1
ATOM 2790 C CA . LEU A 1 360 ? -23.043 10.566 28.529 1.00 95.38 360 LEU A CA 1
ATOM 2791 C C . LEU A 1 360 ? -23.810 10.745 27.213 1.00 95.38 360 LEU A C 1
ATOM 2793 O O . LEU A 1 360 ? -23.204 10.759 26.138 1.00 95.38 360 LEU A O 1
ATOM 2797 N N . ALA A 1 361 ? -25.136 10.877 27.283 1.00 95.12 361 ALA A N 1
ATOM 2798 C CA . ALA A 1 361 ? -25.984 10.981 26.094 1.00 95.12 361 ALA A CA 1
ATOM 2799 C C . ALA A 1 361 ? -25.644 12.219 25.247 1.00 95.12 361 ALA A C 1
ATOM 2801 O O . ALA A 1 361 ? -25.578 12.134 24.021 1.00 95.12 361 ALA A O 1
ATOM 2802 N N . GLU A 1 362 ? -25.326 13.346 25.888 1.00 94.75 362 GLU A N 1
ATOM 2803 C CA . GLU A 1 362 ? -24.909 14.577 25.213 1.00 94.75 362 GLU A CA 1
ATOM 2804 C C . GLU A 1 362 ? -23.599 14.427 24.423 1.00 94.75 362 GLU A C 1
ATOM 2806 O O . GLU A 1 362 ? -23.376 15.156 23.462 1.00 94.75 362 GLU A O 1
ATOM 2811 N N . HIS A 1 363 ? -22.743 13.456 24.765 1.00 95.88 363 HIS A N 1
ATOM 2812 C CA . HIS A 1 363 ? -21.482 13.231 24.054 1.00 95.88 363 HIS A CA 1
ATOM 2813 C C . HIS A 1 363 ? -21.679 12.577 22.682 1.00 95.88 363 HIS A C 1
ATOM 2815 O O . HIS A 1 363 ? -20.779 12.636 21.847 1.00 95.88 363 HIS A O 1
ATOM 2821 N N . ILE A 1 364 ? -22.825 11.931 22.445 1.00 96.06 364 ILE A N 1
ATOM 2822 C CA . ILE A 1 364 ? -23.030 11.043 21.292 1.00 96.06 364 ILE A CA 1
ATOM 2823 C C . ILE A 1 364 ? -23.041 11.808 19.967 1.00 96.06 364 ILE A C 1
ATOM 2825 O O . ILE A 1 364 ? -22.522 11.310 18.965 1.00 96.06 364 ILE A O 1
ATOM 2829 N N . ALA A 1 365 ? -23.577 13.030 19.966 1.00 96.12 365 ALA A N 1
ATOM 2830 C CA . ALA A 1 365 ? -23.584 13.899 18.790 1.00 96.12 365 ALA A CA 1
ATOM 2831 C C . ALA A 1 365 ? -22.164 14.306 18.348 1.00 96.12 365 ALA A C 1
ATOM 2833 O O . ALA A 1 365 ? -21.921 14.497 17.156 1.00 96.12 365 ALA A O 1
ATOM 2834 N N . ASP A 1 366 ? -21.219 14.359 19.291 1.00 96.44 366 ASP A N 1
ATOM 2835 C CA . ASP A 1 366 ? -19.845 14.812 19.066 1.00 96.44 366 ASP A CA 1
ATOM 2836 C C . ASP A 1 366 ? -18.861 13.677 18.756 1.00 96.44 366 ASP A C 1
ATOM 2838 O O . ASP A 1 366 ? -17.670 13.930 18.549 1.00 96.44 366 ASP A O 1
ATOM 2842 N N . LEU A 1 367 ? -19.322 12.424 18.725 1.00 97.12 367 LEU A N 1
ATOM 2843 C CA . LEU A 1 367 ? -18.461 11.273 18.468 1.00 97.12 367 LEU A CA 1
ATOM 2844 C C . LEU A 1 367 ? -17.995 11.225 17.016 1.00 97.12 367 LEU A C 1
ATOM 2846 O O . LEU A 1 367 ? -18.794 11.269 16.077 1.00 97.12 367 LEU A O 1
ATOM 2850 N N . LYS A 1 368 ? -16.685 11.064 16.831 1.00 97.31 368 LYS A N 1
ATOM 2851 C CA . LYS A 1 368 ? -16.047 10.960 15.516 1.00 97.31 368 LYS A CA 1
ATOM 2852 C C . LYS A 1 368 ? -15.052 9.812 15.491 1.00 97.31 368 LYS A C 1
ATOM 2854 O O . LYS A 1 368 ? -14.381 9.534 16.483 1.00 97.31 368 LYS A O 1
ATOM 2859 N N . ILE A 1 369 ? -14.945 9.170 14.332 1.00 97.69 369 ILE A N 1
ATOM 2860 C CA . ILE A 1 369 ? -13.915 8.164 14.072 1.00 97.69 369 ILE A CA 1
ATOM 2861 C C . ILE A 1 369 ? -12.651 8.895 13.643 1.00 97.69 369 ILE A C 1
ATOM 2863 O O . ILE A 1 369 ? -12.680 9.690 12.704 1.00 97.69 369 ILE A O 1
ATOM 2867 N N . ILE A 1 370 ? -11.546 8.611 14.319 1.00 97.25 370 ILE A N 1
ATOM 2868 C CA . ILE A 1 370 ? -10.228 9.158 14.017 1.00 97.25 370 ILE A CA 1
ATOM 2869 C C . ILE A 1 370 ? -9.316 8.011 13.596 1.00 97.25 370 ILE A C 1
ATOM 2871 O O . ILE A 1 370 ? -9.342 6.935 14.190 1.00 97.25 370 ILE A O 1
ATOM 2875 N N . THR A 1 371 ? -8.515 8.245 12.557 1.00 96.94 371 THR A N 1
ATOM 2876 C CA . THR A 1 371 ? -7.451 7.317 12.157 1.00 96.94 371 THR A CA 1
ATOM 2877 C C . THR A 1 371 ? -6.182 7.676 12.919 1.00 96.94 371 THR A C 1
ATOM 2879 O O . THR A 1 371 ? -5.687 8.795 12.802 1.00 96.94 371 THR A O 1
ATOM 2882 N N . LEU A 1 372 ? -5.659 6.730 13.688 1.00 93.50 372 LEU A N 1
ATOM 2883 C CA . LEU A 1 372 ? -4.359 6.802 14.334 1.00 93.50 372 LEU A CA 1
ATOM 2884 C C . LEU A 1 372 ? -3.348 6.019 13.499 1.00 93.50 372 LEU A C 1
ATOM 2886 O O . LEU A 1 372 ? -3.571 4.853 13.170 1.00 93.50 372 LEU A O 1
ATOM 2890 N N . SER A 1 373 ? -2.235 6.667 13.169 1.00 89.44 373 SER A N 1
ATOM 2891 C CA . SER A 1 373 ? -1.026 5.966 12.744 1.00 89.44 373 SER A CA 1
ATOM 2892 C C . SER A 1 373 ? -0.273 5.599 14.014 1.00 89.44 373 SER A C 1
ATOM 2894 O O . SER A 1 373 ? 0.151 6.507 14.729 1.00 89.44 373 SER A O 1
ATOM 2896 N N . LEU A 1 374 ? -0.197 4.306 14.327 1.00 86.88 374 LEU A N 1
ATOM 2897 C CA . LEU A 1 374 ? 0.378 3.827 15.584 1.00 86.88 374 LEU A CA 1
ATOM 2898 C C . LEU A 1 374 ? 1.909 3.832 15.606 1.00 86.88 374 LEU A C 1
ATOM 2900 O O . LEU A 1 374 ? 2.546 3.936 14.529 1.00 86.88 374 LEU A O 1
#

Sequence (374 aa):
MIFTIDRVFAVRDEKEKTTVFNNMGDRVSYLELSLNIPKGEKSIFNSWDKYVTDKLTLNLGKVTSAQNWNASVNVSAKGNAEVSLKGSNTSEDFSSGKEASTILVNTGTGTNTNNYEVLSTDKDTGSKSNSAKLGAELGGSGTIGYTDKYESSLDLSSQILKLSGTLSENKMVLRQESGPGIDLGGNIVVSIEYSLTDDWAVPVQFSKIGNLYAKSGLPNSVENLSKSYFMVFFPDIKESIKGKLDYTFLYRQVLKGNKHIPEARQKVKYKYGKVESKDNELLKKAGYKDGNIDLIRPQDIRPKAYVIRKGGSEANLGLTGNELKFETAFEAAAFLSYIKDLSLNTMPFNNLRFSTEPLLAEHIADLKIITLSL

Foldseek 3Di:
DFDDDDLLDQDLDVPGDRDGADDPPWAFFKKKKKKFFDPPAQKWFDDKPAQDQDKDKDFPDKDKDWDWDWDWQDDDPDDDDDRDDDDDDDDPDDDDDDDDDDDDDDDDDDDDDDDDPPPPPPPVPPDDDDDDDDDDDPDDDDTPTDTPTPTDMDTDIDMDRQWHWDGDTGMTMIMGGADFVGHNDDGDDMDIDMDGRAAKDDKDKAKDWPPQADPVRAGDAPVPIDIDIDTDIFGPDPFFRKIAIKMKTKIKHFPDDDPPDRPVPTDIDIDIDIDTLCNPVVCVVVVNNRSIDRPGGSLNTQQKWKFKDFAPDPFTKDFQQHHHTHRDPVSVVVVLVSVVSCLVVVHDDQRIARRNHGDDSVRSVRIDIDIDRD

Nearest PDB structures (foldseek):
  4p24-assembly1_G  TM=3.034E-01  e=2.695E-02  Staphylococcus aureus subsp. aureus Mu50
  4p24-assembly1_E  TM=2.482E-01  e=1.668E-02  Staphylococcus aureus subsp. aureus Mu50
  4p1y-assembly1_E  TM=2.434E-01  e=1.334E-01  Staphylococcus aureus subsp. aureus Mu50
  4p1x-assembly1_A  TM=2.361E-01  e=2.501E+00  Staphylococcus aureus subsp. aureus Mu50